Protein 8P0C (pdb70)

Foldseek 3Di:
DVQWPDWDQAQQGIETEGQDDQLPDDPQAQEEEALAAQQRDQDDDRSVLQVVQADCVSVVVSNVVGGADQLAWDKDASRGSRHRIYIYFYQAQQDPDDPVRVVRLVSLLSSLLNVSQVCVVVVRAEYEYEQHCCPPSDDASLSSVLSNRVSRNPRYPHHHYYHYYDNDPCSRNVSVVVNVVVVD/DQVQWPDWDQAQQGIETEGQDDQLPDDPPAQEEEALAAQQRDADDDRSCLQVVQADVVSVVVSNVVGGADQLAWDKDASHGNNHRIYIYFYQAAQDPPPVCRVVNLVSLLSSLLNVSQVCVVVVRAEYEYELHCCDPSPDASLSSVLSNRVSRNDNYPHHHYYYYYDNDPVSRNVSVVVNVVVVVD

Radius of gyration: 23.13 Å; Cα contacts (8 Å, |Δi|>4): 814; chains: 2; bounding box: 45×41×74 Å

Structure (mmCIF, N/CA/C/O backbone):
data_8P0C
#
_entry.id   8P0C
#
_cell.length_a   72.682
_cell.length_b   87.569
_cell.length_c   135.507
_cell.angle_alpha   90.000
_cell.angle_beta   90.000
_cell.angle_gamma   90.000
#
_symmetry.space_group_name_H-M   'I 2 2 2'
#
loop_
_entity.id
_entity.type
_entity.pdbx_description
1 polymer 'Non-structural polyprotein p200'
2 water water
#
loop_
_atom_site.group_PDB
_atom_site.id
_atom_site.type_symbol
_atom_site.label_atom_id
_atom_site.label_alt_id
_atom_site.label_comp_id
_atom_site.label_asym_id
_atom_site.label_entity_id
_atom_site.label_seq_id
_atom_site.pdbx_PDB_ins_code
_atom_site.Cartn_x
_atom_site.Cartn_y
_atom_site.Cartn_z
_atom_site.occupancy
_atom_site.B_iso_or_equiv
_atom_site.auth_seq_id
_atom_site.auth_comp_id
_atom_site.auth_asym_id
_atom_site.auth_atom_id
_atom_site.pdbx_PDB_model_num
ATOM 1 N N . ASP A 1 3 ? 7.15713 8.41633 49.34165 1.000 93.94418 3 ASP A N 1
ATOM 2 C CA . ASP A 1 3 ? 7.16013 9.74668 49.94219 1.000 68.84348 3 ASP A CA 1
ATOM 3 C C . ASP A 1 3 ? 6.08253 9.86594 51.02582 1.000 65.35828 3 ASP A C 1
ATOM 4 O O . ASP A 1 3 ? 5.57228 10.95663 51.29089 1.000 42.83195 3 ASP A O 1
ATOM 12 N N . SER A 1 4 ? 5.74051 8.73355 51.64835 1.000 65.92528 4 SER A N 1
ATOM 13 C CA . SER A 1 4 ? 4.81385 8.73604 52.77415 1.000 38.72419 4 SER A CA 1
ATOM 14 C C . SER A 1 4 ? 5.45802 9.24016 54.05711 1.000 39.07070 4 SER A C 1
ATOM 15 O O . SER A 1 4 ? 4.74313 9.48574 55.03706 1.000 35.75451 4 SER A O 1
ATOM 23 N N . ASP A 1 5 ? 6.78150 9.38316 54.07992 1.000 35.26592 5 ASP A N 1
ATOM 24 C CA . ASP A 1 5 ? 7.49631 9.86037 55.25383 1.000 25.28709 5 ASP A CA 1
ATOM 25 C C . ASP A 1 5 ? 7.59281 11.37750 55.30836 1.000 29.50615 5 ASP A C 1
ATOM 26 O O . ASP A 1 5 ? 8.21577 11.91199 56.23226 1.000 28.79758 5 ASP A O 1
ATOM 35 N N . ILE A 1 6 ? 7.01830 12.08389 54.34242 1.000 22.94281 6 ILE A N 1
ATOM 36 C CA . ILE A 1 6 ? 7.21682 13.52228 54.22875 1.000 28.62874 6 ILE A CA 1
ATOM 37 C C . ILE A 1 6 ? 6.16109 14.23602 55.05918 1.000 28.37548 6 ILE A C 1
ATOM 38 O O . ILE A 1 6 ? 4.95908 14.11313 54.79963 1.000 35.76713 6 ILE A O 1
ATOM 54 N N . VAL A 1 7 ? 6.61650 14.98158 56.06456 1.000 27.52923 7 VAL A N 1
ATOM 55 C CA . VAL A 1 7 ? 5.70109 15.73367 56.91171 1.000 29.27456 7 VAL A CA 1
ATOM 56 C C . VAL A 1 7 ? 5.22863 16.99396 56.20411 1.000 22.89862 7 VAL A C 1
ATOM 57 O O . VAL A 1 7 ? 4.05411 17.36748 56.29326 1.000 25.66008 7 VAL A O 1
ATOM 70 N N . GLU A 1 8 ? 6.13160 17.66709 55.50106 1.000 22.01771 8 GLU A N 1
ATOM 71 C CA . GLU A 1 8 ? 5.81019 18.88885 54.78274 1.000 23.32683 8 GLU A CA 1
ATOM 72 C C . GLU A 1 8 ? 6.89673 19.13215 53.75338 1.000 20.10102 8 GLU A C 1
ATOM 73 O O . GLU A 1 8 ? 8.03048 18.68069 53.92198 1.000 17.96605 8 GLU A O 1
ATOM 85 N N . SER A 1 9 ? 6.53533 19.85335 52.69021 1.000 23.07751 9 SER A N 1
ATOM 86 C CA . SER A 1 9 ? 7.45539 20.22966 51.62263 1.000 18.24728 9 SER A CA 1
ATOM 87 C C . SER A 1 9 ? 7.32726 21.72697 51.39237 1.000 13.61524 9 SER A C 1
ATOM 88 O O . SER A 1 9 ? 6.23848 22.21267 51.07283 1.000 16.78653 9 SER A O 1
ATOM 96 N N . TYR A 1 10 ? 8.42979 22.45150 51.55428 1.000 17.07532 10 TYR A N 1
ATOM 97 C CA . TYR A 1 10 ? 8.44380 23.90662 51.48590 1.000 15.63877 10 TYR A CA 1
ATOM 98 C C . TYR A 1 10 ? 9.06519 24.35870 50.17179 1.000 18.76054 10 TYR A C 1
ATOM 99 O O . TYR A 1 10 ? 10.07532 23.80496 49.72903 1.000 15.98721 10 TYR A O 1
ATOM 117 N N . ALA A 1 11 ? 8.46006 25.36544 49.54713 1.000 14.33530 11 ALA A N 1
ATOM 118 C CA . ALA A 1 11 ? 8.98436 25.93184 48.31113 1.000 17.99788 11 ALA A CA 1
ATOM 119 C C . ALA A 1 11 ? 9.93791 27.06393 48.66422 1.000 18.39770 11 ALA A C 1
ATOM 120 O O . ALA A 1 11 ? 9.53866 28.02955 49.32426 1.000 17.22825 11 ALA A O 1
ATOM 127 N N . ARG A 1 12 ? 11.19348 26.93716 48.23587 1.000 17.53773 12 ARG A N 1
ATOM 128 C CA . ARG A 1 12 ? 12.23146 27.90910 48.54033 1.000 15.15616 12 ARG A CA 1
ATOM 129 C C . ARG A 1 12 ? 13.05267 28.15759 47.28346 1.000 19.00287 12 ARG A C 1
ATOM 130 O O . ARG A 1 12 ? 13.03679 27.36575 46.33640 1.000 17.51778 12 ARG A O 1
ATOM 151 N N . ALA A 1 13 ? 13.77933 29.27734 47.28489 1.000 15.99626 13 ALA A N 1
ATOM 152 C CA . ALA A 1 13 ? 14.57324 29.63866 46.11603 1.000 15.51247 13 ALA A CA 1
ATOM 153 C C . ALA A 1 13 ? 15.60486 28.56608 45.78701 1.000 18.45131 13 ALA A C 1
ATOM 154 O O . ALA A 1 13 ? 15.83690 28.25449 44.61309 1.000 17.41441 13 ALA A O 1
ATOM 161 N N . ALA A 1 14 ? 16.25730 28.00956 46.80668 1.000 17.14699 14 ALA A N 1
ATOM 162 C CA . ALA A 1 14 ? 17.29222 27.01254 46.55155 1.000 17.78743 14 ALA A CA 1
ATOM 163 C C . ALA A 1 14 ? 16.70104 25.76549 45.90843 1.000 16.12731 14 ALA A C 1
ATOM 164 O O . ALA A 1 14 ? 17.32321 25.14090 45.03876 1.000 23.19758 14 ALA A O 1
ATOM 171 N N . GLY A 1 15 ? 15.49698 25.39525 46.32112 1.000 20.75549 15 GLY A N 1
ATOM 172 C CA . GLY A 1 15 ? 14.87423 24.16959 45.89550 1.000 16.95009 15 GLY A CA 1
ATOM 173 C C . GLY A 1 15 ? 13.92846 23.69886 46.97417 1.000 12.26072 15 GLY A C 1
ATOM 174 O O . GLY A 1 15 ? 13.94093 24.20561 48.09917 1.000 16.25465 15 GLY A O 1
ATOM 178 N N . PRO A 1 16 ? 13.07885 22.73010 46.65875 1.000 16.20626 16 PRO A N 1
ATOM 179 C CA . PRO A 1 16 ? 12.12938 22.25006 47.66840 1.000 12.03601 16 PRO A CA 1
ATOM 180 C C . PRO A 1 16 ? 12.86738 21.71137 48.88141 1.000 13.11512 16 PRO A C 1
ATOM 181 O O . PRO A 1 16 ? 13.90928 21.06433 48.76018 1.000 18.04863 16 PRO A O 1
ATOM 192 N N . VAL A 1 17 ? 12.32685 22.00293 50.05980 1.000 15.78711 17 VAL A N 1
ATOM 193 C CA . VAL A 1 17 ? 12.81353 21.44505 51.31473 1.000 15.36791 17 VAL A CA 1
ATOM 194 C C . VAL A 1 17 ? 11.76004 20.46509 51.80216 1.000 14.11039 17 VAL A C 1
ATOM 195 O O . VAL A 1 17 ? 10.61582 20.85132 52.07301 1.000 18.93142 17 VAL A O 1
ATOM 208 N N . HIS A 1 18 ? 12.13616 19.19799 51.88838 1.000 14.68650 18 HIS A N 1
ATOM 209 C CA . HIS A 1 18 ? 11.24534 18.14783 52.34854 1.000 15.52726 18 HIS A CA 1
ATOM 210 C C . HIS A 1 18 ? 11.62364 17.76343 53.77034 1.000 21.00991 18 HIS A C 1
ATOM 211 O O . HIS A 1 18 ? 12.80147 17.53399 54.06154 1.000 20.61609 18 HIS A O 1
ATOM 225 N N . LEU A 1 19 ? 10.62084 17.68967 54.64348 1.000 19.57022 19 LEU A N 1
ATOM 226 C CA . LEU A 1 19 ? 10.77555 17.22796 56.01669 1.000 16.55880 19 LEU A CA 1
ATOM 227 C C . LEU A 1 19 ? 10.37669 15.75724 56.06096 1.000 15.18050 19 LEU A C 1
ATOM 228 O O . LEU A 1 19 ? 9.19702 15.42747 55.91321 1.000 20.11736 19 LEU A O 1
ATOM 244 N N . ARG A 1 20 ? 11.34373 14.87845 56.30476 1.000 21.52052 20 ARG A N 1
ATOM 245 C CA . ARG A 1 20 ? 11.15895 13.44624 56.10596 1.000 31.33839 20 ARG A CA 1
ATOM 246 C C . ARG A 1 20 ? 11.39992 12.67313 57.39243 1.000 25.31560 20 ARG A C 1
ATOM 247 O O . ARG A 1 20 ? 12.41107 12.88350 58.07098 1.000 18.92666 20 ARG A O 1
ATOM 268 N N . VAL A 1 21 ? 10.48053 11.76204 57.70484 1.000 22.74498 21 VAL A N 1
ATOM 269 C CA . VAL A 1 21 ? 10.61022 10.88277 58.86671 1.000 27.20205 21 VAL A CA 1
ATOM 270 C C . VAL A 1 21 ? 11.42274 9.67605 58.41076 1.000 27.64869 21 VAL A C 1
ATOM 271 O O . VAL A 1 21 ? 10.88775 8.68996 57.89839 1.000 27.62096 21 VAL A O 1
ATOM 284 N N . ARG A 1 22 ? 12.73204 9.74804 58.61444 1.000 28.45220 22 ARG A N 1
ATOM 285 C CA . ARG A 1 22 ? 13.58767 8.61875 58.29021 1.000 28.47869 22 ARG A CA 1
ATOM 286 C C . ARG A 1 22 ? 14.96818 8.85703 58.87380 1.000 37.15117 22 ARG A C 1
ATOM 287 O O . ARG A 1 22 ? 15.33968 9.98806 59.19934 1.000 20.74096 22 ARG A O 1
ATOM 308 N N . ASP A 1 23 ? 15.71478 7.76425 59.01176 1.000 35.03444 23 ASP A N 1
ATOM 309 C CA . ASP A 1 23 ? 17.10985 7.84826 59.41198 1.000 33.31690 23 ASP A CA 1
ATOM 310 C C . ASP A 1 23 ? 17.93654 8.52734 58.32743 1.000 23.20809 23 ASP A C 1
ATOM 311 O O . ASP A 1 23 ? 17.70170 8.34073 57.13143 1.000 29.46546 23 ASP A O 1
ATOM 320 N N . ILE A 1 24 ? 18.91940 9.31712 58.75865 1.000 21.98596 24 ILE A N 1
ATOM 321 C CA . ILE A 1 24 ? 19.82980 9.96469 57.82143 1.000 19.92183 24 ILE A CA 1
ATOM 322 C C . ILE A 1 24 ? 20.61973 8.93241 57.03324 1.000 23.93502 24 ILE A C 1
ATOM 323 O O . ILE A 1 24 ? 21.05482 9.20243 55.90834 1.000 28.89385 24 ILE A O 1
ATOM 339 N N . MET A 1 25 ? 20.83734 7.74830 57.60771 1.000 24.76582 25 MET A N 1
ATOM 340 C CA . MET A 1 25 ? 21.58028 6.68580 56.93772 1.000 30.02995 25 MET A CA 1
ATOM 341 C C . MET A 1 25 ? 20.72204 5.85812 55.98785 1.000 25.01303 25 MET A C 1
ATOM 342 O O . MET A 1 25 ? 21.23551 4.91306 55.38375 1.000 31.04318 25 MET A O 1
ATOM 356 N N . ASP A 1 26 ? 19.44219 6.18400 55.84624 1.000 25.05232 26 ASP A N 1
ATOM 357 C CA . ASP A 1 26 ? 18.52288 5.53417 54.92036 1.000 30.05712 26 ASP A CA 1
ATOM 358 C C . ASP A 1 26 ? 18.29463 6.46634 53.73607 1.000 24.01772 26 ASP A C 1
ATOM 359 O O . ASP A 1 26 ? 17.32543 7.23495 53.74221 1.000 29.97322 26 ASP A O 1
ATOM 368 N N . PRO A 1 27 ? 19.14939 6.43563 52.71346 1.000 25.31544 27 PRO A N 1
ATOM 369 C CA . PRO A 1 27 ? 19.13568 7.50186 51.69723 1.000 21.75475 27 PRO A CA 1
ATOM 370 C C . PRO A 1 27 ? 17.75779 7.68577 51.09037 1.000 30.21606 27 PRO A C 1
ATOM 371 O O . PRO A 1 27 ? 17.12727 6.71436 50.64203 1.000 26.60391 27 PRO A O 1
ATOM 382 N N . PRO A 1 28 ? 17.25559 8.91911 51.05978 1.000 31.66272 28 PRO A N 1
ATOM 383 C CA . PRO A 1 28 ? 16.02816 9.18319 50.31956 1.000 29.11203 28 PRO A CA 1
ATOM 384 C C . PRO A 1 28 ? 16.23588 8.89719 48.83857 1.000 23.37347 28 PRO A C 1
ATOM 385 O O . PRO A 1 28 ? 17.34419 9.08252 48.30905 1.000 27.31816 28 PRO A O 1
ATOM 396 N N . PRO A 1 29 ? 15.19687 8.43990 48.14890 1.000 37.15949 29 PRO A N 1
ATOM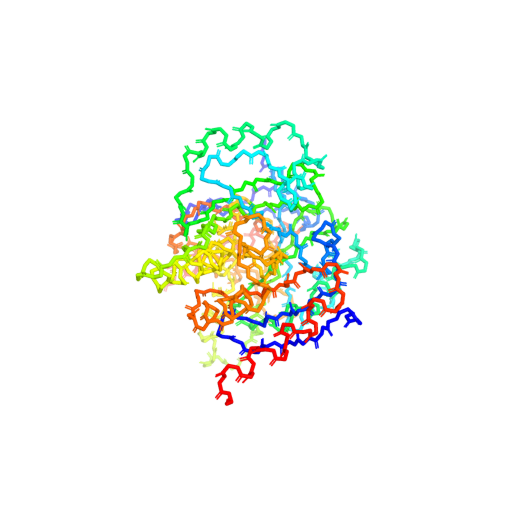 397 C CA . PRO A 1 29 ? 15.34370 8.15833 46.71213 1.000 31.25016 29 PRO A CA 1
ATOM 398 C C . PRO A 1 29 ? 15.90923 9.36130 45.97252 1.000 22.02133 29 PRO A C 1
ATOM 399 O O . PRO A 1 29 ? 15.38049 10.47089 46.05729 1.000 30.51267 29 PRO A O 1
ATOM 410 N N . GLY A 1 30 ? 17.00513 9.14436 45.25406 1.000 43.14523 30 GLY A N 1
ATOM 411 C CA . GLY A 1 30 ? 17.61726 10.19498 44.47296 1.000 36.37680 30 GLY A CA 1
ATOM 412 C C . GLY A 1 30 ? 18.72590 10.95577 45.16325 1.000 25.82218 30 GLY A C 1
ATOM 413 O O . GLY A 1 30 ? 19.45771 11.69066 44.48928 1.000 39.38474 30 GLY A O 1
ATOM 417 N N . CYS A 1 31 ? 18.86271 10.83179 46.47995 1.000 26.82203 31 CYS A N 1
ATOM 418 C CA . CYS A 1 31 ? 19.92500 11.51573 47.20708 1.000 28.84340 31 CYS A CA 1
ATOM 419 C C . CYS A 1 31 ? 21.14083 10.60140 47.27062 1.000 33.90344 31 CYS A C 1
ATOM 420 O O . CYS A 1 31 ? 21.11574 9.56430 47.93969 1.000 35.23434 31 CYS A O 1
ATOM 428 N N . LYS A 1 32 ? 22.20283 10.97865 46.57318 1.000 20.41969 32 LYS A N 1
ATOM 429 C CA . LYS A 1 32 ? 23.45419 10.24881 46.63519 1.000 21.81550 32 LYS A CA 1
ATOM 430 C C . LYS A 1 32 ? 24.44487 10.95249 47.55752 1.000 25.14098 32 LYS A C 1
ATOM 431 O O . LYS A 1 32 ? 25.54958 10.44858 47.77789 1.000 24.35876 32 LYS A O 1
ATOM 450 N N . VAL A 1 33 ? 24.05265 12.09257 48.12213 1.000 20.11252 33 VAL A N 1
ATOM 451 C CA . VAL A 1 33 ? 24.93574 12.96168 48.88455 1.000 19.66673 33 VAL A CA 1
ATOM 452 C C . VAL A 1 33 ? 24.28281 13.23908 50.22574 1.000 20.06419 33 VAL A C 1
ATOM 453 O O . VAL A 1 33 ? 23.08656 13.54172 50.28528 1.000 20.49021 33 VAL A O 1
ATOM 466 N N . VAL A 1 34 ? 25.06426 13.13218 51.29734 1.000 16.58300 34 VAL A N 1
ATOM 467 C CA . VAL A 1 34 ? 24.55811 13.30469 52.64925 1.000 16.04685 34 VAL A CA 1
ATOM 468 C C . VAL A 1 34 ? 25.35937 14.39952 53.33349 1.000 15.80438 34 VAL A C 1
ATOM 469 O O . VAL A 1 34 ? 26.51885 14.65824 52.99479 1.000 22.30017 34 VAL A O 1
ATOM 482 N N . VAL A 1 35 ? 24.72439 15.04762 54.30070 1.000 17.20115 35 VAL A N 1
ATOM 483 C CA . VAL A 1 35 ? 25.35463 16.07147 55.12250 1.000 15.06457 35 VAL A CA 1
ATOM 484 C C . VAL A 1 35 ? 25.70432 15.47076 56.46939 1.000 16.38324 35 VAL A C 1
ATOM 485 O O . VAL A 1 35 ? 24.86068 14.83983 57.12118 1.000 20.92609 35 VAL A O 1
ATOM 498 N N . ASN A 1 36 ? 26.94337 15.68040 56.89119 1.000 20.62005 36 ASN A N 1
ATOM 499 C CA . ASN A 1 36 ? 27.38457 15.34161 58.22958 1.000 21.21496 36 ASN A CA 1
ATOM 500 C C . ASN A 1 36 ? 27.28968 16.57917 59.10958 1.000 23.66010 36 ASN A C 1
ATOM 501 O O . ASN A 1 36 ? 27.80615 17.64228 58.74700 1.000 25.66333 36 ASN A O 1
ATOM 512 N N . ALA A 1 37 ? 26.64126 16.43951 60.25884 1.000 17.64072 37 ALA A N 1
ATOM 513 C CA . ALA A 1 37 ? 26.61762 17.48862 61.27829 1.000 19.94257 37 ALA A CA 1
ATOM 514 C C . ALA A 1 37 ? 27.95712 17.42320 61.99765 1.000 26.95555 37 ALA A C 1
ATOM 515 O O . ALA A 1 37 ? 28.11944 16.73462 63.00897 1.000 25.42756 37 ALA A O 1
ATOM 522 N N . ALA A 1 38 ? 28.93491 18.13998 61.45439 1.000 24.94579 38 ALA A N 1
ATOM 523 C CA . ALA A 1 38 ? 30.32873 17.96350 61.82730 1.000 21.68760 38 ALA A CA 1
ATOM 524 C C . ALA A 1 38 ? 30.79680 19.03781 62.80230 1.000 29.45510 38 ALA A C 1
ATOM 525 O O . ALA A 1 38 ? 30.14790 20.06544 63.01193 1.000 26.91845 38 ALA A O 1
ATOM 532 N N . ASN A 1 39 ? 31.95737 18.77966 63.39441 1.000 27.04208 39 ASN A N 1
ATOM 533 C CA . ASN A 1 39 ? 32.65088 19.73326 64.24307 1.000 26.30398 39 ASN A CA 1
ATOM 534 C C . ASN A 1 39 ? 33.84613 20.30915 63.49281 1.000 33.19718 39 ASN A C 1
ATOM 535 O O . ASN A 1 39 ? 34.25746 19.80710 62.44418 1.000 29.45708 39 ASN A O 1
ATOM 546 N N . GLU A 1 40 ? 34.40075 21.38975 64.04649 1.000 30.77741 40 GLU A N 1
ATOM 547 C CA . GLU A 1 40 ? 35.43977 22.13582 63.34236 1.000 28.95632 40 GLU A CA 1
ATOM 548 C C . GLU A 1 40 ? 36.65378 21.27172 63.03325 1.000 27.95529 40 GLU A C 1
ATOM 549 O O . GLU A 1 40 ? 37.33480 21.49716 62.02641 1.000 30.40535 40 GLU A O 1
ATOM 561 N N . GLY A 1 41 ? 36.95166 20.29622 63.88533 1.000 29.30514 41 GLY A N 1
ATOM 562 C CA . GLY A 1 41 ? 38.04807 19.38212 63.64876 1.000 31.94134 41 GLY A CA 1
ATOM 563 C C . GLY A 1 41 ? 37.72630 18.20947 62.75554 1.000 30.13167 41 GLY A C 1
ATOM 564 O O . GL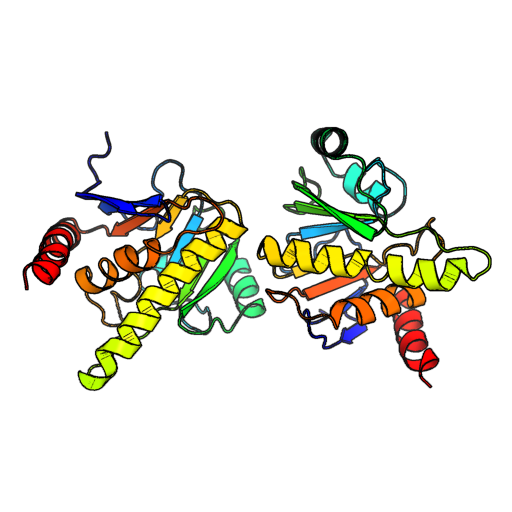Y A 1 41 ? 38.61807 17.41420 62.44804 1.000 30.84574 41 GLY A O 1
ATOM 568 N N . LEU A 1 42 ? 36.46916 18.07574 62.33459 1.000 30.40968 42 LEU A N 1
ATOM 569 C CA . LEU A 1 42 ? 36.04771 17.01854 61.41742 1.000 33.74279 42 LEU A CA 1
ATOM 570 C C . LEU A 1 42 ? 36.28849 15.62978 62.00312 1.000 30.77721 42 LEU A C 1
ATOM 571 O O . LEU A 1 42 ? 36.55713 14.67267 61.27189 1.000 28.98776 42 LEU A O 1
ATOM 587 N N . LEU A 1 43 ? 36.16551 15.51394 63.32235 1.000 29.16258 43 LEU A N 1
ATOM 588 C CA . LEU A 1 43 ? 36.35879 14.25661 64.02627 1.000 30.79155 43 LEU A CA 1
ATOM 589 C C . LEU A 1 43 ? 35.02721 13.53609 64.20514 1.000 31.60840 43 LEU A C 1
ATOM 590 O O . LEU A 1 43 ? 33.95690 14.15406 64.22653 1.000 29.25575 43 LEU A O 1
ATOM 606 N N . ALA A 1 44 ? 35.10512 12.21384 64.34250 1.000 31.34013 44 ALA A N 1
ATOM 607 C CA . ALA A 1 44 ? 33.91136 11.42676 64.61942 1.000 31.45714 44 ALA A CA 1
ATOM 608 C C . ALA A 1 44 ? 33.35804 11.78709 65.99158 1.000 38.10525 44 ALA A C 1
ATOM 609 O O . ALA A 1 44 ? 34.10287 11.88677 66.97236 1.000 45.10478 44 ALA A O 1
ATOM 616 N N . GLY A 1 45 ? 32.04771 11.99281 66.05649 1.000 42.07328 45 GLY A N 1
ATOM 617 C CA . GLY A 1 45 ? 31.39817 12.28686 67.31481 1.000 38.18872 45 GLY A CA 1
ATOM 618 C C . GLY A 1 45 ? 30.29313 11.29717 67.59776 1.000 31.89241 45 GLY A C 1
ATOM 619 O O . GLY A 1 45 ? 30.38151 10.12927 67.20647 1.000 50.80780 45 GLY A O 1
ATOM 623 N N . SER A 1 46 ? 29.24877 11.75282 68.27385 1.000 39.28670 46 SER A N 1
ATOM 624 C CA . SER A 1 46 ? 28.05930 10.95468 68.49495 1.000 43.65098 46 SER A CA 1
ATOM 625 C C . SER A 1 46 ? 26.98827 11.36936 67.48721 1.000 38.45777 46 SER A C 1
ATOM 626 O O . SER A 1 46 ? 27.24590 12.12753 66.54491 1.000 28.93200 46 SER A O 1
ATOM 634 N N . GLY A 1 47 ? 25.76780 10.88051 67.69107 1.000 33.04345 47 GLY A N 1
ATOM 635 C CA . GLY A 1 47 ? 24.65767 11.31555 66.86378 1.000 33.20301 47 GLY A CA 1
ATOM 636 C C . GLY A 1 47 ? 24.89362 11.01335 65.40044 1.000 24.64395 47 GLY A C 1
ATOM 637 O O . GLY A 1 47 ? 25.40175 9.94626 65.03344 1.000 32.54569 47 GLY A O 1
ATOM 641 N N . VAL A 1 48 ? 24.52441 11.97695 64.54948 1.000 27.24847 48 VAL A N 1
ATOM 642 C CA . VAL A 1 48 ? 24.60075 11.78248 63.10313 1.000 24.54148 48 VAL A CA 1
ATOM 643 C C . VAL A 1 48 ? 26.04217 11.53812 62.67896 1.000 32.18909 48 VAL A C 1
ATOM 644 O O . VAL A 1 48 ? 26.33548 10.63792 61.88073 1.000 26.25794 48 VAL A O 1
ATOM 657 N N . CYS A 1 49 ? 26.96069 12.35753 63.19162 1.000 25.76347 49 CYS A N 1
ATOM 658 C CA . CYS A 1 49 ? 28.36717 12.19907 62.84994 1.000 29.82186 49 CYS A CA 1
ATOM 659 C C . CYS A 1 49 ? 28.86423 10.80863 63.21463 1.000 37.43406 49 CYS A C 1
ATOM 660 O O . CYS A 1 49 ? 29.60126 10.18239 62.44344 1.000 29.36144 49 CYS A O 1
ATOM 668 N N . GLY A 1 50 ? 28.46595 10.30606 64.38376 1.000 30.34092 50 GLY A N 1
ATOM 669 C CA . GLY A 1 50 ? 28.80391 8.93653 64.73605 1.000 39.83170 50 GLY A CA 1
ATOM 670 C C . GLY A 1 50 ? 28.30268 7.93478 63.71291 1.000 31.93875 50 GLY A C 1
ATOM 671 O O . GLY A 1 50 ? 29.04069 7.04701 63.28140 1.000 31.06977 50 GLY A O 1
ATOM 675 N N . ALA A 1 51 ? 27.03936 8.07121 63.30022 1.000 28.31983 51 ALA A N 1
ATOM 676 C CA . ALA A 1 51 ? 26.46279 7.10743 62.36873 1.000 35.02403 51 ALA A CA 1
ATOM 677 C C . ALA A 1 51 ? 27.20772 7.10222 61.03822 1.000 31.01869 51 ALA A C 1
ATOM 678 O O . ALA A 1 51 ? 27.48022 6.03376 60.47921 1.000 46.86416 51 ALA A O 1
ATOM 685 N N . ILE A 1 52 ? 27.54653 8.28169 60.51054 1.000 34.01092 52 ILE A N 1
ATOM 686 C CA . ILE A 1 52 ? 28.23117 8.33463 59.21965 1.000 27.71996 52 ILE A CA 1
ATOM 687 C C . ILE A 1 52 ? 29.60508 7.68278 59.32284 1.000 40.17865 52 ILE A C 1
ATOM 688 O O . ILE A 1 52 ? 29.98062 6.84575 58.49247 1.000 34.24476 52 ILE A O 1
ATOM 704 N N . PHE A 1 53 ? 30.37874 8.06017 60.34422 1.000 29.48778 53 PHE A N 1
ATOM 705 C CA . PHE A 1 53 ? 31.69363 7.45730 60.52669 1.000 36.08453 53 PHE A CA 1
ATOM 706 C C . PHE A 1 53 ? 31.58098 5.97183 60.83193 1.000 33.66300 53 PHE A C 1
ATOM 707 O O . PHE A 1 53 ? 32.44039 5.18483 60.42040 1.000 41.64376 53 PHE A O 1
ATOM 724 N N . ALA A 1 54 ? 30.53300 5.57092 61.55377 1.000 47.11621 54 ALA A N 1
ATOM 725 C CA . ALA A 1 54 ? 30.36156 4.16167 61.88345 1.000 39.23986 54 ALA A CA 1
ATOM 726 C C . ALA A 1 54 ? 30.26970 3.30191 60.63110 1.000 40.38139 54 ALA A C 1
ATOM 727 O O . ALA A 1 54 ? 30.63039 2.11916 60.66199 1.000 45.85811 54 ALA A O 1
ATOM 734 N N . ASN A 1 55 ? 29.80854 3.87621 59.51981 1.000 43.43806 55 ASN A N 1
ATOM 735 C CA . ASN A 1 55 ? 29.55670 3.12183 58.30006 1.000 55.64254 55 ASN A CA 1
ATOM 736 C C . ASN A 1 55 ? 30.59326 3.39601 57.21867 1.000 35.92670 55 ASN A C 1
ATOM 737 O O . ASN A 1 55 ? 30.36916 3.05685 56.05210 1.000 64.39532 55 ASN A O 1
ATOM 748 N N . ALA A 1 56 ? 31.72778 3.98540 57.57803 1.000 48.09132 56 ALA A N 1
ATOM 749 C CA . ALA A 1 56 ? 32.72518 4.37930 56.59742 1.000 41.21723 56 ALA A CA 1
ATOM 750 C C . ALA A 1 56 ? 34.07833 3.75988 56.91792 1.000 51.92893 56 ALA A C 1
ATOM 751 O O . ALA A 1 56 ? 34.32414 3.26840 58.02164 1.000 53.15079 56 ALA A O 1
ATOM 758 N N . THR A 1 57 ? 34.95451 3.80346 55.92838 1.000 50.69736 57 THR A N 1
ATOM 759 C CA . THR A 1 57 ? 36.29963 3.34281 56.08688 1.000 48.82211 57 THR A CA 1
ATOM 760 C C . THR A 1 57 ? 37.11660 4.39013 56.80108 1.000 57.32966 57 THR A C 1
ATOM 761 O O . THR A 1 57 ? 36.67542 5.56420 57.00136 1.000 41.02628 57 THR A O 1
ATOM 772 N N . PRO A 1 58 ? 38.26837 3.89351 57.31218 1.000 52.25802 58 PRO A N 1
ATOM 773 C CA . PRO A 1 58 ? 39.27515 4.88126 57.84082 1.000 47.80593 58 PRO A CA 1
ATOM 774 C C . PRO A 1 58 ? 39.65930 6.01115 56.89761 1.000 48.01898 58 PRO A C 1
ATOM 775 O O . PRO A 1 58 ? 40.04218 7.09704 57.35578 1.000 44.60901 58 PRO A O 1
ATOM 786 N N . ALA A 1 59 ? 39.55566 5.77968 55.59215 1.000 53.83736 59 ALA A N 1
ATOM 787 C CA . ALA A 1 59 ? 39.94198 6.81517 54.64518 1.000 44.68388 59 ALA A CA 1
ATOM 788 C C . ALA A 1 59 ? 39.14729 8.10011 54.85460 1.000 38.33683 59 ALA A C 1
ATOM 789 O O . ALA A 1 59 ? 39.61016 9.17614 54.46114 1.000 44.81883 59 ALA A O 1
ATOM 796 N N . LEU A 1 60 ? 37.96555 8.01900 55.46791 1.000 36.68617 60 LEU A N 1
ATOM 797 C CA . LEU A 1 60 ? 37.19695 9.22999 55.73286 1.000 41.10592 60 LEU A CA 1
ATOM 798 C C . LEU A 1 60 ? 37.88444 10.08598 56.78951 1.000 40.27731 60 LEU A C 1
ATOM 799 O O . LEU A 1 60 ? 38.00886 11.30677 56.63206 1.000 32.61189 60 LEU A O 1
ATOM 815 N N . ALA A 1 61 ? 38.33794 9.46202 57.87972 1.000 39.48431 61 ALA A N 1
ATOM 816 C CA . ALA A 1 61 ? 39.10019 10.20291 58.87924 1.000 42.33327 61 ALA A CA 1
ATOM 817 C C . ALA A 1 61 ? 40.38235 10.76339 58.27804 1.000 37.13852 61 ALA A C 1
ATOM 818 O O . ALA A 1 61 ? 40.80975 11.87117 58.62604 1.000 43.08289 61 ALA A O 1
ATOM 825 N N . ALA A 1 62 ? 41.00860 10.01076 57.36980 1.000 41.63500 62 ALA A N 1
ATOM 826 C CA . ALA A 1 62 ? 42.21450 10.49257 56.70375 1.000 41.62433 62 ALA A CA 1
ATOM 827 C C . ALA A 1 62 ? 41.91739 11.72550 55.85741 1.000 52.01302 62 ALA A C 1
ATOM 828 O O . ALA A 1 62 ? 42.66190 12.71332 55.89301 1.000 40.74643 62 ALA A O 1
ATOM 835 N N . ASP A 1 63 ? 40.83130 11.68419 55.07900 1.000 37.43266 63 ASP A N 1
ATOM 836 C CA . ASP A 1 63 ? 40.45782 12.85260 54.28803 1.000 49.86658 63 ASP A CA 1
ATOM 837 C C . ASP A 1 63 ? 40.15843 14.04635 55.18400 1.000 32.95651 63 ASP A C 1
ATOM 838 O O . ASP A 1 63 ? 40.49705 15.18602 54.84381 1.000 38.40403 63 ASP A O 1
ATOM 847 N N . CYS A 1 64 ? 39.50884 13.81156 56.32848 1.000 33.27159 64 CYS A N 1
ATOM 848 C CA . CYS A 1 64 ? 39.23498 14.91762 57.24068 1.000 31.09862 64 CYS A CA 1
ATOM 849 C C . CYS A 1 64 ? 40.51620 15.45961 57.86699 1.000 32.83161 64 CYS A C 1
ATOM 850 O O . CYS A 1 64 ? 40.66396 16.67882 58.01279 1.000 53.83827 64 CYS A O 1
ATOM 858 N N . ARG A 1 65 ? 41.46693 14.58508 58.22628 1.000 48.86005 65 ARG A N 1
ATOM 859 C CA . ARG A 1 65 ? 42.74698 15.08017 58.73554 1.000 48.73712 65 ARG A CA 1
ATOM 860 C C . ARG A 1 65 ? 43.37012 16.07322 57.75994 1.000 37.16021 65 ARG A C 1
ATOM 861 O O . ARG A 1 65 ? 43.96700 17.08046 58.16493 1.000 45.64440 65 ARG A O 1
ATOM 882 N N . ARG A 1 66 ? 43.25547 15.79107 56.46321 1.000 43.16809 66 ARG A N 1
ATOM 883 C CA . ARG A 1 66 ? 43.84284 16.66478 55.45690 1.000 51.69166 66 ARG A CA 1
ATOM 884 C C . ARG A 1 66 ? 43.08272 17.97682 55.33256 1.000 53.02774 66 ARG A C 1
ATOM 885 O O . ARG A 1 66 ? 43.65110 18.98927 54.90445 1.000 41.25712 66 ARG A O 1
ATOM 906 N N . LEU A 1 67 ? 41.79983 17.97697 55.68070 1.000 37.69944 67 LEU A N 1
ATOM 907 C CA . LEU A 1 67 ? 40.94380 19.12667 55.43087 1.000 31.59705 67 LEU A CA 1
ATOM 908 C C . LEU A 1 67 ? 40.68425 19.97193 56.66576 1.000 33.20557 67 LEU A C 1
ATOM 909 O O . LEU A 1 67 ? 40.31647 21.14381 56.52631 1.000 34.90697 67 LEU A O 1
ATOM 925 N N . ALA A 1 68 ? 40.85747 19.41421 57.85844 1.000 34.40874 68 ALA A N 1
ATOM 926 C CA . ALA A 1 68 ? 40.53149 20.14645 59.06630 1.000 33.59969 68 ALA A CA 1
ATOM 927 C C . ALA A 1 68 ? 41.46233 21.34635 59.22954 1.000 36.15517 68 ALA A C 1
ATOM 928 O O . ALA A 1 68 ? 42.60590 21.32376 58.77033 1.000 39.63608 68 ALA A O 1
ATOM 935 N N . PRO A 1 69 ? 40.99063 22.41555 59.87322 1.000 32.49541 69 PRO A N 1
ATOM 936 C CA . PRO A 1 69 ? 39.63426 22.60337 60.40243 1.000 31.56947 69 PRO A CA 1
ATOM 937 C C . PRO A 1 69 ? 38.63119 23.10128 59.36134 1.000 39.55962 69 PRO A C 1
ATOM 938 O O . PRO A 1 69 ? 38.99899 23.70797 58.35729 1.000 33.55505 69 PRO A O 1
ATOM 949 N N . CYS A 1 70 ? 37.34836 22.81647 59.58905 1.000 36.97037 70 CYS A N 1
ATOM 950 C CA . CYS A 1 70 ? 36.26172 23.44806 58.85894 1.000 32.50894 70 CYS A CA 1
ATOM 951 C C . CYS A 1 70 ? 35.63563 24.50253 59.75666 1.000 26.87201 70 CYS A C 1
ATOM 952 O O . CYS A 1 70 ? 34.96116 24.14235 60.73698 1.000 27.70546 70 CYS A O 1
ATOM 960 N N . PRO A 1 71 ? 35.82332 25.79563 59.48265 1.000 31.90702 71 PRO A N 1
ATOM 961 C CA . PRO A 1 71 ? 35.28551 26.81971 60.38678 1.000 29.08709 71 PRO A CA 1
ATOM 962 C C . PRO A 1 71 ? 33.78365 26.67643 60.56679 1.000 35.36282 71 PRO A C 1
ATOM 963 O O . PRO A 1 71 ? 33.06288 26.25261 59.66145 1.000 24.64891 71 PRO A O 1
ATOM 974 N N . THR A 1 72 ? 33.32123 27.03862 61.75945 1.000 33.67893 72 THR A N 1
ATOM 975 C CA . THR A 1 72 ? 31.89509 27.11215 62.02855 1.000 33.46937 72 THR A CA 1
ATOM 976 C C . THR A 1 72 ? 31.21785 27.96293 60.96578 1.000 28.58485 72 THR A C 1
ATOM 977 O O . THR A 1 72 ? 31.71261 29.03342 60.60138 1.000 28.89154 72 THR A O 1
ATOM 988 N N . GLY A 1 73 ? 30.08676 27.47386 60.46435 1.000 29.37355 73 GLY A N 1
ATOM 989 C CA . GLY A 1 73 ? 29.35566 28.14478 59.41713 1.000 26.23679 73 GLY A CA 1
ATOM 990 C C . GLY A 1 73 ? 29.73739 27.73391 58.01660 1.000 30.72738 73 GLY A C 1
ATOM 991 O O . GLY A 1 73 ? 29.01222 28.07326 57.07078 1.000 26.46660 73 GLY A O 1
ATOM 995 N N . GLU A 1 74 ? 30.84355 27.01744 57.85433 1.000 29.60211 74 GLU A N 1
ATOM 996 C CA . GLU A 1 74 ? 31.30589 26.55405 56.55669 1.000 23.38823 74 GLU A CA 1
ATOM 997 C C . GLU A 1 74 ? 31.01338 25.07145 56.37185 1.000 20.27078 74 GLU A C 1
ATOM 998 O O . GLU A 1 74 ? 30.55537 24.37759 57.28203 1.000 20.72871 74 GLU A O 1
ATOM 1010 N N . ALA A 1 75 ? 31.30352 24.58784 55.16522 1.000 22.53951 75 ALA A N 1
ATOM 1011 C CA . ALA A 1 75 ? 31.13706 23.18544 54.81794 1.000 25.54141 75 ALA A CA 1
ATOM 1012 C C . ALA A 1 75 ? 32.26946 22.76544 53.89280 1.000 30.40587 75 ALA A C 1
ATOM 1013 O O . ALA A 1 75 ? 32.84642 23.59162 53.17858 1.000 22.78935 75 ALA A O 1
ATOM 1020 N N . VAL A 1 76 ? 32.58299 21.46943 53.92064 1.000 22.65350 76 VAL A N 1
ATOM 1021 C CA . VAL A 1 76 ? 33.59550 20.88930 53.04817 1.000 29.59791 76 VAL A CA 1
ATOM 1022 C C . VAL A 1 76 ? 33.18249 19.46126 52.71624 1.000 20.98762 76 VAL A C 1
ATOM 1023 O O . VAL A 1 76 ? 32.60402 18.75171 53.54393 1.000 24.57446 76 VAL A O 1
ATOM 1036 N N . ALA A 1 77 ? 33.50821 19.03430 51.50330 1.000 22.77464 77 ALA A N 1
ATOM 1037 C CA . ALA A 1 77 ? 33.07410 17.74630 50.98608 1.000 25.86454 77 ALA A CA 1
ATOM 1038 C C . ALA A 1 77 ? 34.19903 16.72045 51.02532 1.000 32.70674 77 ALA A C 1
ATOM 1039 O O . ALA A 1 77 ? 35.37981 17.05688 50.91550 1.000 32.66133 77 ALA A O 1
ATOM 1046 N N . THR A 1 78 ? 33.81440 15.46111 51.18035 1.000 26.08871 78 THR A N 1
ATOM 1047 C CA . THR A 1 78 ? 34.70565 14.32347 51.02441 1.000 29.08784 78 THR A CA 1
ATOM 1048 C C . THR A 1 78 ? 33.92789 13.22426 50.32060 1.000 25.33758 78 THR A C 1
ATOM 1049 O O . THR A 1 78 ? 32.69196 13.23775 50.32017 1.000 25.80608 78 THR A O 1
ATOM 1060 N N . PRO A 1 79 ? 34.61712 12.25417 49.72396 1.000 30.30275 79 PRO A N 1
ATOM 1061 C CA . PRO A 1 79 ? 33.92996 11.02545 49.30989 1.000 30.35888 79 PRO A CA 1
ATOM 1062 C C . PRO A 1 79 ? 33.21682 10.40223 50.50419 1.000 27.32094 79 PRO A C 1
ATOM 1063 O O . PRO A 1 79 ? 33.46130 10.74347 51.66798 1.000 26.99202 79 PRO A O 1
ATOM 1074 N N . GLY A 1 80 ? 32.31477 9.47568 50.20428 1.000 35.18147 80 GLY A N 1
ATOM 1075 C CA . GLY A 1 80 ? 31.49563 8.85641 51.23174 1.000 27.87524 80 GLY A CA 1
ATOM 1076 C C . GLY A 1 80 ? 32.09423 7.61494 51.86173 1.000 40.13099 80 GLY A C 1
ATOM 1077 O O . GLY A 1 80 ? 31.68096 7.19632 52.94950 1.000 33.93552 80 GLY A O 1
ATOM 1081 N N . HIS A 1 81 ? 33.05570 7.00892 51.17035 1.000 32.05303 81 HIS A N 1
ATOM 1082 C CA . HIS A 1 81 ? 33.80925 5.86288 51.68014 1.000 34.55606 81 HIS A CA 1
ATOM 1083 C C . HIS A 1 81 ? 32.89992 4.78238 52.25989 1.000 35.30472 81 HIS A C 1
ATOM 1084 O O . HIS A 1 81 ? 33.10826 4.28498 53.36907 1.000 36.45857 81 HIS A O 1
ATOM 1098 N N . GLY A 1 82 ? 31.88932 4.40548 51.48363 1.000 35.29179 82 GLY A N 1
ATOM 1099 C CA . GLY A 1 82 ? 31.06661 3.26474 51.81901 1.000 36.15782 82 GLY A CA 1
ATOM 1100 C C . GLY A 1 82 ? 30.01194 3.49283 52.87447 1.000 38.72963 82 GLY A C 1
ATOM 1101 O O . GLY A 1 82 ? 29.43754 2.51594 53.36840 1.000 58.00491 82 GLY A O 1
ATOM 1105 N N . CYS A 1 83 ? 29.71851 4.73810 53.22891 1.000 31.75267 83 CYS A N 1
ATOM 1106 C CA . CYS A 1 83 ? 28.69741 4.99589 54.23399 1.000 30.32525 83 CYS A CA 1
ATOM 1107 C C . CYS A 1 83 ? 27.28153 4.90950 53.67899 1.000 29.14666 83 CYS A C 1
ATOM 1108 O O . CYS A 1 83 ? 26.32632 5.13993 54.42821 1.000 42.65094 83 CYS A O 1
ATOM 1116 N N . GLY A 1 84 ? 27.11699 4.58507 52.39991 1.000 29.56681 84 GLY A N 1
ATOM 1117 C CA . GLY A 1 84 ? 25.81246 4.54990 51.76480 1.000 33.44836 84 GLY A CA 1
ATOM 1118 C C . GLY A 1 84 ? 25.54032 5.71472 50.84076 1.000 26.34928 84 GLY A C 1
ATOM 1119 O O . GLY A 1 84 ? 24.51900 5.70973 50.13821 1.000 32.86843 84 GLY A O 1
ATOM 1123 N N . TYR A 1 85 ? 26.42116 6.70705 50.82178 1.000 27.77590 85 TYR A N 1
ATOM 1124 C CA . TYR A 1 85 ? 26.33121 7.85351 49.93562 1.000 31.50972 85 TYR A CA 1
ATOM 1125 C C . TYR A 1 85 ? 27.63933 7.99139 49.17631 1.000 25.75377 85 TYR A C 1
ATOM 1126 O O . TYR A 1 85 ? 28.69877 7.59966 49.67371 1.000 28.79696 85 TYR A O 1
ATOM 1144 N N . THR A 1 86 ? 27.56955 8.57415 47.97570 1.000 25.20178 86 THR A N 1
ATOM 1145 C CA . THR A 1 86 ? 28.79794 8.78249 47.21426 1.000 27.90330 86 THR A CA 1
ATOM 1146 C C . THR A 1 86 ? 29.67832 9.84538 47.85778 1.000 26.85963 86 THR A C 1
ATOM 1147 O O . THR A 1 86 ? 30.90946 9.74568 47.79502 1.000 26.29478 86 THR A O 1
ATOM 1158 N N . HIS A 1 87 ? 29.07525 10.85797 48.48138 1.000 22.20018 87 HIS A N 1
ATOM 1159 C CA . HIS A 1 87 ? 29.83126 11.95307 49.06770 1.000 21.98267 87 HIS A CA 1
ATOM 1160 C C . HIS A 1 87 ? 29.18753 12.40934 50.36969 1.000 19.73775 87 HIS A C 1
ATOM 1161 O O . HIS A 1 87 ? 27.99082 12.21480 50.60373 1.000 22.15220 87 HIS A O 1
ATOM 1175 N N . ILE A 1 88 ? 30.01009 13.02394 51.21926 1.000 21.82984 88 ILE A N 1
ATOM 1176 C CA . ILE A 1 88 ? 29.56937 13.61744 52.47520 1.000 20.22308 88 ILE A CA 1
ATOM 1177 C C . ILE A 1 88 ? 29.91128 15.09878 52.45589 1.000 18.27517 88 ILE A C 1
ATOM 1178 O O . ILE A 1 88 ? 31.04875 15.47156 52.15003 1.000 26.46030 88 ILE A O 1
ATOM 1194 N N . ILE A 1 89 ? 28.93592 15.93326 52.79516 1.000 26.39079 89 ILE A N 1
ATOM 1195 C CA . ILE A 1 89 ? 29.14312 17.35931 53.01744 1.000 17.18073 89 ILE A CA 1
ATOM 1196 C C . ILE A 1 89 ? 29.24542 17.56918 54.52060 1.000 19.53453 89 ILE A C 1
ATOM 1197 O O . ILE A 1 89 ? 28.24236 17.49090 55.23731 1.000 24.83971 89 ILE A O 1
ATOM 1213 N N . HIS A 1 90 ? 30.45571 17.82409 55.00883 1.000 22.67265 90 HIS A N 1
ATOM 1214 C CA . HIS A 1 90 ? 30.66070 18.10565 56.42363 1.000 19.61784 90 HIS A CA 1
ATOM 1215 C C . HIS A 1 90 ? 30.37410 19.58077 56.66678 1.000 20.85914 90 HIS A C 1
ATOM 1216 O O . HIS A 1 90 ? 31.11758 20.44710 56.19820 1.000 25.17058 90 HIS A O 1
ATOM 1230 N N . ALA A 1 91 ? 29.29768 19.87374 57.39003 1.000 22.12295 91 ALA A N 1
ATOM 1231 C CA . ALA A 1 91 ? 28.89832 21.24352 57.68287 1.000 23.64644 91 ALA A CA 1
ATOM 1232 C C . ALA A 1 91 ? 28.91416 21.45598 59.18787 1.000 25.92770 91 ALA A C 1
ATOM 1233 O O . ALA A 1 91 ? 28.40809 20.61878 59.94167 1.000 23.05097 91 ALA A O 1
ATOM 1240 N N . VAL A 1 92 ? 29.48945 22.57481 59.62006 1.000 25.39614 92 VAL A N 1
ATOM 1241 C CA . VAL A 1 92 ? 29.73002 22.84530 61.03162 1.000 24.39430 92 VAL A CA 1
ATOM 1242 C C . VAL A 1 92 ? 28.73918 23.90128 61.49924 1.000 25.31366 92 VAL A C 1
ATOM 1243 O O . VAL A 1 92 ? 28.84722 25.07999 61.13703 1.000 28.96742 92 VAL A O 1
ATOM 1256 N N . ALA A 1 93 ? 27.77544 23.46958 62.30948 1.000 36.29641 93 ALA A N 1
ATOM 1257 C CA . ALA A 1 93 ? 26.84361 24.34633 62.99044 1.000 30.69740 93 ALA A CA 1
ATOM 1258 C C . ALA A 1 93 ? 27.49414 24.94448 64.23606 1.000 28.49181 93 ALA A C 1
ATOM 1259 O O . ALA A 1 93 ? 28.35645 24.31886 64.85571 1.000 28.83805 93 ALA A O 1
ATOM 1266 N N . PRO A 1 94 ? 27.10173 26.15468 64.62130 1.000 30.42718 94 PRO A N 1
ATOM 1267 C CA . PRO A 1 94 ? 27.55635 26.68611 65.90629 1.000 35.39857 94 PRO A CA 1
ATOM 1268 C C . PRO A 1 94 ? 26.85168 25.98051 67.05070 1.000 32.95843 94 PRO A C 1
ATOM 1269 O O . PRO A 1 94 ? 25.72885 25.49252 66.91124 1.000 31.56181 94 PRO A O 1
ATOM 1280 N N . ARG A 1 95 ? 27.53462 25.90931 68.18558 1.000 34.74270 95 ARG A N 1
ATOM 1281 C CA . ARG A 1 95 ? 26.84836 25.62253 69.43446 1.000 35.74864 95 ARG A CA 1
ATOM 1282 C C . ARG A 1 95 ? 25.88157 26.76079 69.73606 1.000 44.32174 95 ARG A C 1
ATOM 1283 O O . ARG A 1 95 ? 26.15866 27.92363 69.43211 1.000 41.85458 95 ARG A O 1
ATOM 1304 N N . ARG A 1 96 ? 24.73861 26.43242 70.31862 1.000 37.50323 96 ARG A N 1
ATOM 1305 C CA . ARG A 1 96 ? 23.75265 27.46663 70.61642 1.000 41.10872 96 ARG A CA 1
ATOM 1306 C C . ARG A 1 96 ? 24.23552 28.35360 71.75893 1.000 42.93539 96 ARG A C 1
ATOM 1307 O O . ARG A 1 96 ? 24.48124 27.84505 72.86083 1.000 44.03549 96 ARG A O 1
ATOM 1328 N N . PRO A 1 97 ? 24.36344 29.66660 71.56062 1.000 45.00903 97 PRO A N 1
ATOM 1329 C CA . PRO A 1 97 ? 24.80852 30.53615 72.66132 1.000 48.71254 97 PRO A CA 1
ATOM 1330 C C . PRO A 1 97 ? 23.82323 30.50500 73.82403 1.000 50.57165 97 PRO A C 1
ATOM 1331 O O . PRO A 1 97 ? 22.60708 30.55293 73.63301 1.000 56.59036 97 PRO A O 1
ATOM 1342 N N . ARG A 1 98 ? 24.35979 30.44274 75.04545 1.000 63.35215 98 ARG A N 1
ATOM 1343 C CA . ARG A 1 98 ? 23.51273 30.18854 76.20852 1.000 71.23567 98 ARG A CA 1
ATOM 1344 C C . ARG A 1 98 ? 22.74559 31.42370 76.67487 1.000 78.06411 98 ARG A C 1
ATOM 1345 O O . ARG A 1 98 ? 21.65802 31.28584 77.24746 1.000 58.94767 98 ARG A O 1
ATOM 1366 N N . ASP A 1 99 ? 23.27712 32.62313 76.45335 1.000 61.46502 99 ASP A N 1
ATOM 1367 C CA . ASP A 1 99 ? 22.56097 33.84795 76.79942 1.000 82.42556 99 ASP A CA 1
ATOM 1368 C C . ASP A 1 99 ? 23.00066 34.94558 75.84063 1.000 102.09043 99 ASP A C 1
ATOM 1369 O O . ASP A 1 99 ? 24.19714 35.24282 75.77480 1.000 101.59485 99 ASP A O 1
ATOM 1373 N N . PRO A 1 100 ? 22.08134 35.56979 75.07949 1.000 107.95950 100 PRO A N 1
ATOM 1374 C CA . PRO A 1 100 ? 22.50632 36.52711 74.03945 1.000 92.80797 100 PRO A CA 1
ATOM 1375 C C . PRO A 1 100 ? 23.39682 37.63021 74.60015 1.000 116.79374 100 PRO A C 1
ATOM 1376 O O . PRO A 1 100 ? 23.59699 37.68919 75.81564 1.000 105.07249 100 PRO A O 1
ATOM 1387 N N . ALA A 1 101 ? 23.93572 38.51107 73.76054 1.000 96.35068 101 ALA A N 1
ATOM 1388 C CA . ALA A 1 101 ? 23.62489 38.65853 72.35013 1.000 82.06578 101 ALA A CA 1
ATOM 1389 C C . ALA A 1 101 ? 24.32956 37.67089 71.43600 1.000 83.88219 101 ALA A C 1
ATOM 1390 O O . ALA A 1 101 ? 24.15218 37.68715 70.24448 1.000 106.48928 101 ALA A O 1
ATOM 1397 N N . ALA A 1 102 ? 25.14116 36.77942 71.97633 1.000 81.12808 102 ALA A N 1
ATOM 1398 C CA . ALA A 1 102 ? 25.74035 35.77843 71.10345 1.000 92.51741 102 ALA A CA 1
ATOM 1399 C C . ALA A 1 102 ? 24.66943 34.98930 70.35198 1.000 76.18904 102 ALA A C 1
ATOM 1400 O O . ALA A 1 102 ? 24.95133 34.46592 69.27024 1.000 64.23215 102 ALA A O 1
ATOM 1407 N N . LEU A 1 103 ? 23.43568 34.94420 70.87153 1.000 48.56994 103 LEU A N 1
ATOM 1408 C CA . LEU A 1 103 ? 22.38302 34.12488 70.27038 1.000 56.45647 103 LEU A CA 1
ATOM 1409 C C . LEU A 1 103 ? 22.04370 34.56891 68.84470 1.000 74.04207 103 LEU A C 1
ATOM 1410 O O . LEU A 1 103 ? 22.02035 33.75075 67.91993 1.000 45.66382 103 LEU A O 1
ATOM 1426 N N . GLU A 1 104 ? 21.66439 35.83578 68.65925 1.000 72.41743 104 GLU A N 1
ATOM 1427 C CA . GLU A 1 104 ? 21.46366 36.32947 67.29722 1.000 42.38400 104 GLU A CA 1
ATOM 1428 C C . GLU A 1 104 ? 22.68294 36.10444 66.41939 1.000 43.94190 104 GLU A C 1
ATOM 1429 O O . GLU A 1 104 ? 22.53966 35.69598 65.25881 1.000 35.65019 104 GLU A O 1
ATOM 1441 N N . GLU A 1 105 ? 23.88724 36.28334 66.96326 1.000 54.20207 105 GLU A N 1
ATOM 1442 C CA . GLU A 1 105 ? 25.07158 35.94054 66.18238 1.000 52.78511 105 GLU A CA 1
ATOM 1443 C C . GLU A 1 105 ? 25.07130 34.45895 65.81707 1.000 51.98290 105 GLU A C 1
ATOM 1444 O O . GLU A 1 105 ? 25.48193 34.08152 64.71182 1.000 38.92953 105 GLU A O 1
ATOM 1456 N N . GLY A 1 106 ? 24.60356 33.60518 66.73300 1.000 44.43048 106 GLY A N 1
ATOM 1457 C CA . GLY A 1 106 ? 24.61736 32.17455 66.48932 1.000 33.23910 106 GLY A CA 1
ATOM 1458 C C . GLY A 1 106 ? 23.52530 31.70508 65.55920 1.000 31.43433 106 GLY A C 1
ATOM 1459 O O . GLY A 1 106 ? 23.68982 30.69129 64.87412 1.000 33.62569 106 GLY A O 1
ATOM 1463 N N . GLU A 1 107 ? 22.38967 32.40339 65.53595 1.000 32.99350 107 GLU A N 1
ATOM 1464 C CA . GLU A 1 107 ? 21.37093 32.08282 64.54424 1.000 45.66378 107 GLU A CA 1
ATOM 1465 C C . GLU A 1 107 ? 21.89108 32.34374 63.13685 1.000 34.88162 107 GLU A C 1
ATOM 1466 O O . GLU A 1 107 ? 21.67029 31.54022 62.22342 1.000 27.11394 107 GLU A O 1
ATOM 1478 N N . ALA A 1 108 ? 22.59744 33.46000 62.94588 1.000 31.68642 108 ALA A N 1
ATOM 1479 C CA . ALA A 1 108 ? 23.15953 33.76143 61.63490 1.000 31.81094 108 ALA A CA 1
ATOM 1480 C C . ALA A 1 108 ? 24.15804 32.69186 61.20826 1.000 37.30835 108 ALA A C 1
ATOM 1481 O O . ALA A 1 108 ? 24.21522 32.31628 60.03142 1.000 31.26897 108 ALA A O 1
ATOM 1488 N N . LEU A 1 109 ? 24.95402 32.18737 62.15321 1.000 43.97308 109 LEU A N 1
ATOM 1489 C CA . LEU A 1 109 ? 25.94945 31.17418 61.81921 1.000 30.74187 109 LEU A CA 1
ATOM 1490 C C . LEU A 1 109 ? 25.30488 29.83231 61.51613 1.000 32.25414 109 LEU A C 1
ATOM 1491 O O . LEU A 1 109 ? 25.83836 29.05995 60.71045 1.000 22.20986 109 LEU A O 1
ATOM 1507 N N . LEU A 1 110 ? 24.17672 29.53202 62.16350 1.000 22.71499 110 LEU A N 1
ATOM 1508 C CA . LEU A 1 110 ? 23.42813 28.32424 61.83643 1.000 22.83145 110 LEU A CA 1
ATOM 1509 C C . LEU A 1 110 ? 22.82426 28.41914 60.43994 1.000 24.96912 110 LEU A C 1
ATOM 1510 O O . LEU A 1 110 ? 22.87638 27.45951 59.65983 1.000 18.54977 110 LEU A O 1
ATOM 1526 N N . GLU A 1 111 ? 22.22398 29.56566 60.11072 1.000 22.39963 111 GLU A N 1
ATOM 1527 C CA A GLU A 1 111 ? 21.74300 29.77544 58.75022 0.617 22.80917 111 GLU A CA 1
ATOM 1528 C CA B GLU A 1 111 ? 21.74329 29.76855 58.74659 0.383 22.88519 111 GLU A CA 1
ATOM 1529 C C . GLU A 1 111 ? 22.89228 29.68293 57.75295 1.000 27.32514 111 GLU A C 1
ATOM 1530 O O . GLU A 1 111 ? 22.74888 29.09227 56.67701 1.000 19.99380 111 GLU A O 1
ATOM 1551 N N . ARG A 1 112 ? 24.04692 30.25210 58.10284 1.000 25.70757 112 ARG A N 1
ATOM 1552 C CA . ARG A 1 112 ? 25.19198 30.22482 57.20017 1.000 28.01796 112 ARG A CA 1
ATOM 1553 C C . ARG A 1 112 ? 25.63028 28.79664 56.88949 1.000 23.33377 112 ARG A C 1
ATOM 1554 O O . ARG A 1 112 ? 25.95623 28.47577 55.73923 1.000 22.09186 112 ARG A O 1
ATOM 1575 N N . ALA A 1 113 ? 25.66439 27.92679 57.90248 1.000 23.47630 113 ALA A N 1
ATOM 1576 C CA . ALA A 1 113 ? 26.02924 26.53592 57.65519 1.000 19.07401 113 ALA A CA 1
ATOM 1577 C C . ALA A 1 113 ? 25.13770 25.92321 56.58423 1.000 18.55484 113 ALA A C 1
ATOM 1578 O O . ALA A 1 113 ? 25.61864 25.22454 55.68635 1.000 20.10151 113 ALA A O 1
ATOM 1585 N N . TYR A 1 114 ? 23.83052 26.17524 56.66583 1.000 21.05920 114 TYR A N 1
ATOM 1586 C CA . TYR A 1 114 ? 22.90921 25.67675 55.65320 1.000 15.00460 114 TYR A CA 1
ATOM 1587 C C . TYR A 1 114 ? 23.17063 26.31219 54.29341 1.000 14.82275 114 TYR A C 1
ATOM 1588 O O . TYR A 1 114 ? 23.13690 25.62139 53.26929 1.000 18.43521 114 TYR A O 1
ATOM 1606 N N . ARG A 1 115 ? 23.41973 27.62656 54.25885 1.000 24.41014 115 ARG A N 1
ATOM 1607 C CA . ARG A 1 115 ? 23.75129 28.28323 52.99568 1.000 17.82612 115 ARG A CA 1
ATOM 1608 C C . ARG A 1 115 ? 25.01195 27.67992 52.39255 1.000 19.15539 115 ARG A C 1
ATOM 1609 O O . ARG A 1 115 ? 25.10583 27.49645 51.17266 1.000 18.82442 115 ARG A O 1
ATOM 1630 N N . SER A 1 116 ? 25.98944 27.35622 53.24173 1.000 30.77197 116 SER A N 1
ATOM 1631 C CA . SER A 1 116 ? 27.23359 26.76454 52.76705 1.000 23.22841 116 SER A CA 1
ATOM 1632 C C . SER A 1 116 ? 26.99580 25.39297 52.14972 1.000 21.81402 116 SER A C 1
ATOM 1633 O O . SER A 1 116 ? 27.61080 25.04532 51.13645 1.000 18.15704 116 SER A O 1
ATOM 1641 N N . ILE A 1 117 ? 26.10687 24.59914 52.74224 1.000 14.12158 117 ILE A N 1
ATOM 1642 C CA . ILE A 1 117 ? 25.74176 23.32169 52.13657 1.000 19.36190 117 ILE A CA 1
ATOM 1643 C C . ILE A 1 117 ? 25.19883 23.54360 50.73154 1.000 19.24291 117 ILE A C 1
ATOM 1644 O O . ILE A 1 117 ? 25.60848 22.88188 49.76954 1.000 17.68413 117 ILE A O 1
ATOM 1660 N N . VAL A 1 118 ? 24.25547 24.47493 50.59428 1.000 13.56321 118 VAL A N 1
ATOM 1661 C CA . VAL A 1 118 ? 23.58114 24.65571 49.31298 1.000 21.58524 118 VAL A CA 1
ATOM 1662 C C . VAL A 1 118 ? 24.57891 25.09078 48.25363 1.000 14.51616 118 VAL A C 1
ATOM 1663 O O . VAL A 1 118 ? 24.65877 24.50169 47.17030 1.000 17.84159 118 VAL A O 1
ATOM 1676 N N . ALA A 1 119 ? 25.36316 26.12631 48.55755 1.000 18.40863 119 ALA A N 1
ATOM 1677 C CA . ALA A 1 119 ? 26.34147 26.62145 47.59926 1.000 16.33213 119 ALA A CA 1
ATOM 1678 C C . ALA A 1 119 ? 27.32150 25.52757 47.19825 1.000 20.92349 119 ALA A C 1
ATOM 1679 O O . ALA A 1 119 ? 27.69652 25.41208 46.02459 1.000 21.94249 119 ALA A O 1
ATOM 1686 N N . LEU A 1 120 ? 27.76808 24.72666 48.16185 1.000 19.39746 120 LEU A N 1
ATOM 1687 C CA . LEU A 1 120 ? 28.68916 23.64340 47.83897 1.000 22.11541 120 LEU A CA 1
ATOM 1688 C C . LEU A 1 120 ? 28.03722 22.63864 46.89730 1.000 22.62686 120 LEU A C 1
ATOM 1689 O O . LEU A 1 120 ? 28.61003 22.27490 45.86358 1.000 22.78745 120 LEU A O 1
ATOM 1705 N N . ALA A 1 121 ? 26.83159 22.18182 47.23767 1.000 20.25447 121 ALA A N 1
ATOM 1706 C CA . ALA A 1 121 ? 26.12823 21.23872 46.37516 1.000 19.37006 121 ALA A CA 1
ATOM 1707 C C . ALA A 1 121 ? 25.90372 21.81921 44.98594 1.000 24.10482 121 ALA A C 1
ATOM 1708 O O . ALA A 1 121 ? 26.06743 21.12233 43.97642 1.000 20.11582 121 ALA A O 1
ATOM 1715 N N . ALA A 1 122 ? 25.50403 23.08805 44.91171 1.000 21.71699 122 ALA A N 1
ATOM 1716 C CA . ALA A 1 122 ? 25.29494 23.71016 43.61145 1.000 22.37113 122 ALA A CA 1
ATOM 1717 C C . ALA A 1 122 ? 26.56351 23.66427 42.77923 1.000 21.37348 122 ALA A C 1
ATOM 1718 O O . ALA A 1 122 ? 26.52121 23.34101 41.58764 1.000 23.22866 122 ALA A O 1
ATOM 1725 N N . ALA A 1 123 ? 27.70518 23.96535 43.40125 1.000 20.37563 123 ALA A N 1
ATOM 1726 C CA . ALA A 1 123 ? 28.97028 23.98367 42.68353 1.000 20.05452 123 ALA A CA 1
ATOM 1727 C C . ALA A 1 123 ? 29.36376 22.60080 42.19016 1.000 20.33861 123 ALA A C 1
ATOM 1728 O O . ALA A 1 123 ? 30.06393 22.48487 41.18144 1.000 22.03213 123 ALA A O 1
ATOM 1735 N N . ARG A 1 124 ? 28.96176 21.54758 42.89159 1.000 19.04502 124 ARG A N 1
ATOM 1736 C CA . ARG A 1 124 ? 29.20879 20.19205 42.41778 1.000 21.60190 124 ARG A CA 1
ATOM 1737 C C . ARG A 1 124 ? 28.08216 19.67831 41.53265 1.000 23.73190 124 ARG A C 1
ATOM 1738 O O . ARG A 1 124 ? 28.17812 18.56042 41.01608 1.000 25.50650 124 ARG A O 1
ATOM 1759 N N . ARG A 1 125 ? 27.03444 20.48027 41.33281 1.000 24.29325 125 ARG A N 1
ATOM 1760 C CA . ARG A 1 125 ? 25.85115 20.08082 40.57122 1.000 25.31899 125 ARG A CA 1
ATOM 1761 C C . ARG A 1 125 ? 25.20855 18.83728 41.17385 1.000 28.17060 125 ARG A C 1
ATOM 1762 O O . ARG A 1 125 ? 24.79232 17.91955 40.46422 1.000 25.35206 125 ARG A O 1
ATOM 1783 N N . TRP A 1 126 ? 25.15223 18.79675 42.49907 1.000 21.98526 126 TRP A N 1
ATOM 1784 C CA . TRP A 1 126 ? 24.35667 17.80516 43.20504 1.000 19.54223 126 TRP A CA 1
ATOM 1785 C C . TRP A 1 126 ? 22.96003 18.38544 43.38332 1.000 15.77014 126 TRP A C 1
ATOM 1786 O O . TRP A 1 126 ? 22.80045 19.46635 43.96133 1.000 20.31101 126 TRP A O 1
ATOM 1807 N N . ALA A 1 127 ? 21.95670 17.68715 42.85576 1.000 17.66438 127 ALA A N 1
ATOM 1808 C CA . ALA A 1 127 ? 20.60027 18.21103 42.83431 1.000 19.61664 127 ALA A CA 1
ATOM 1809 C C . ALA A 1 127 ? 19.81619 17.90545 44.10111 1.000 22.67798 127 ALA A C 1
ATOM 1810 O O . ALA A 1 127 ? 18.87671 18.64473 44.41754 1.000 16.20115 127 ALA A O 1
ATOM 1817 N N . CYS A 1 128 ? 20.17695 16.84674 44.82910 1.000 24.89053 128 CYS A N 1
ATOM 1818 C CA . CYS A 1 128 ? 19.46558 16.43693 46.03149 1.000 22.78313 128 CYS A CA 1
ATOM 1819 C C . CYS A 1 128 ? 20.47732 16.06450 47.10684 1.000 18.24921 128 CYS A C 1
ATOM 1820 O O . CYS A 1 128 ? 21.49395 15.42479 46.82422 1.000 21.22332 128 CYS A O 1
ATOM 1828 N N . VAL A 1 129 ? 20.19546 16.47416 48.33821 1.000 14.10159 129 VAL A N 1
ATOM 1829 C CA . VAL A 1 129 ? 21.08449 16.25094 49.47091 1.000 14.86235 129 VAL A CA 1
ATOM 1830 C C . VAL A 1 129 ? 20.24725 15.83316 50.66859 1.000 13.56396 129 VAL A C 1
ATOM 1831 O O . VAL A 1 129 ? 19.26280 16.49841 51.00428 1.000 14.53838 129 VAL A O 1
ATOM 1844 N N . ALA A 1 130 ? 20.63749 14.73662 51.31491 1.000 15.88303 130 ALA A N 1
ATOM 1845 C CA . ALA A 1 130 ? 20.02596 14.31225 52.56727 1.000 18.23660 130 ALA A CA 1
ATOM 1846 C C . ALA A 1 130 ? 20.73631 15.00949 53.72258 1.000 19.20279 130 ALA A C 1
ATOM 1847 O O . ALA A 1 130 ? 21.96688 14.99872 53.80396 1.000 21.94228 130 ALA A O 1
ATOM 1854 N N . CYS A 1 131 ? 19.96024 15.61259 54.61353 1.000 20.41421 131 CYS A N 1
ATOM 1855 C CA . CYS A 1 131 ? 20.48652 16.53097 55.60445 1.000 21.16393 131 CYS A CA 1
ATOM 1856 C C . CYS A 1 131 ? 19.83506 16.28811 56.95543 1.000 15.13905 131 CYS A C 1
ATOM 1857 O O . CYS A 1 131 ? 18.61467 16.08758 57.02504 1.000 15.97395 131 CYS A O 1
ATOM 1865 N N . PRO A 1 132 ? 20.60722 16.28592 58.03492 1.000 16.17558 132 PRO A N 1
ATOM 1866 C CA . PRO A 1 132 ? 20.01526 16.25495 59.37374 1.000 19.36777 132 PRO A CA 1
ATOM 1867 C C . PRO A 1 132 ? 19.66198 17.67409 59.80490 1.000 20.02413 132 PRO A C 1
ATOM 1868 O O . PRO A 1 132 ? 19.95958 18.65257 59.11991 1.000 19.14658 132 PRO A O 1
ATOM 1879 N N . LEU A 1 133 ? 19.01288 17.77469 60.95852 1.000 20.49191 133 LEU A N 1
ATOM 1880 C CA . LEU A 1 133 ? 18.75456 19.07684 61.56473 1.000 16.73929 133 LEU A CA 1
ATOM 1881 C C . LEU A 1 133 ? 20.05080 19.52181 62.22620 1.000 18.54254 133 LEU A C 1
ATOM 1882 O O . LEU A 1 133 ? 20.35649 19.16572 63.36687 1.000 21.23552 133 LEU A O 1
ATOM 1898 N N . LEU A 1 134 ? 20.83217 20.30124 61.48110 1.000 24.93462 134 LEU A N 1
ATOM 1899 C CA . LEU A 1 134 ? 22.10512 20.79834 61.98311 1.000 28.24841 134 LEU A CA 1
ATOM 1900 C C . LEU A 1 134 ? 21.94607 21.43241 63.35544 1.000 24.55747 134 LEU A C 1
ATOM 1901 O O . LEU A 1 134 ? 21.05359 22.25317 63.58114 1.000 22.29349 134 LEU A O 1
ATOM 1917 N N . GLY A 1 135 ? 22.83114 21.05031 64.26707 1.000 20.35074 135 GLY A N 1
ATOM 1918 C CA . GLY A 1 135 ? 22.89124 21.64000 65.58089 1.000 25.72054 135 GLY A CA 1
ATOM 1919 C C . GLY A 1 135 ? 21.85784 21.14682 66.56139 1.000 23.58866 135 GLY A C 1
ATOM 1920 O O . GLY A 1 135 ? 21.89202 21.56223 67.72683 1.000 27.77019 135 GLY A O 1
ATOM 1924 N N . ALA A 1 136 ? 20.95090 20.27401 66.14080 1.000 27.84944 136 ALA A N 1
ATOM 1925 C CA . ALA A 1 136 ? 19.84083 19.84567 66.97440 1.000 22.77357 136 ALA A CA 1
ATOM 1926 C C . ALA A 1 136 ? 20.16588 18.62292 67.81862 1.000 28.83680 136 ALA A C 1
ATOM 1927 O O . ALA A 1 136 ? 19.25391 18.02072 68.39315 1.000 39.21568 136 ALA A O 1
ATOM 1934 N N . GLY A 1 137 ? 21.43285 18.24466 67.90914 1.000 24.86555 137 GLY A N 1
ATOM 1935 C CA . GLY A 1 137 ? 21.84100 17.25582 68.88300 1.000 35.24231 137 GLY A CA 1
ATOM 1936 C C . GLY A 1 137 ? 22.57685 17.89099 70.04488 1.000 31.59840 137 GLY A C 1
ATOM 1937 O O . GLY A 1 137 ? 22.03969 18.76490 70.73379 1.000 32.18832 137 GLY A O 1
ATOM 1941 N N . VAL A 1 138 ? 23.82798 1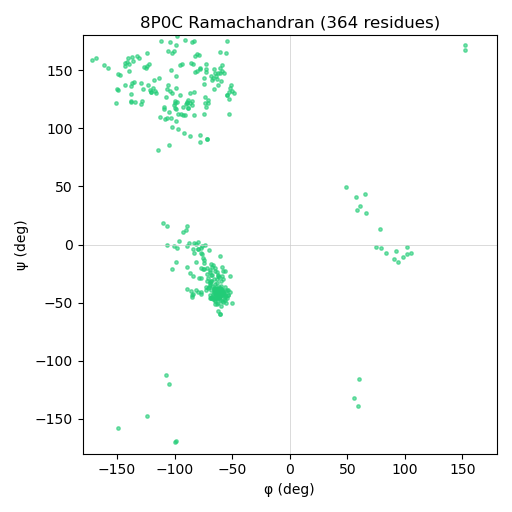7.47834 70.25791 1.000 27.38532 138 VAL A N 1
ATOM 1942 C CA . VAL A 1 138 ? 24.57289 17.97947 71.40466 1.000 37.02514 138 VAL A CA 1
ATOM 1943 C C . VAL A 1 138 ? 24.88319 19.46946 71.30259 1.000 32.77198 138 VAL A C 1
ATOM 1944 O O . VAL A 1 138 ? 25.19842 20.09839 72.31894 1.000 34.36047 138 VAL A O 1
ATOM 1957 N N . TYR A 1 139 ? 24.79951 20.06246 70.11267 1.000 35.39422 139 TYR A N 1
ATOM 1958 C CA . TYR A 1 139 ? 25.11563 21.47937 69.96852 1.000 33.91717 139 TYR A CA 1
ATOM 1959 C C . TYR A 1 139 ? 23.99856 22.38833 70.47267 1.000 31.99448 139 TYR A C 1
ATOM 1960 O O . TYR A 1 139 ? 24.20100 23.60625 70.54890 1.000 34.11493 139 TYR A O 1
ATOM 1978 N N . GLY A 1 140 ? 22.83967 21.83383 70.83318 1.000 27.88915 140 GLY A N 1
ATOM 1979 C CA . GLY A 1 14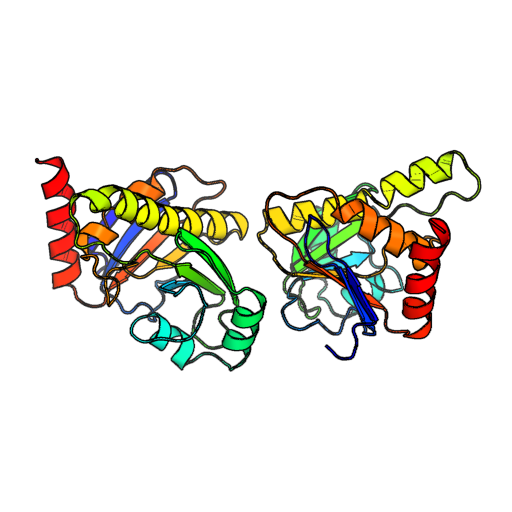0 ? 21.90820 22.50526 71.71890 1.000 29.20316 140 GLY A CA 1
ATOM 1980 C C . GLY A 1 140 ? 20.71295 23.16825 71.06997 1.000 39.96976 140 GLY A C 1
ATOM 1981 O O . GLY A 1 140 ? 19.82719 23.63770 71.79650 1.000 28.88359 140 GLY A O 1
ATOM 1985 N N . TRP A 1 141 ? 20.65960 23.24473 69.74464 1.000 31.49523 141 TRP A N 1
ATOM 1986 C CA . TRP A 1 141 ? 19.51033 23.85342 69.09216 1.000 27.65961 141 TRP A CA 1
ATOM 1987 C C . TRP A 1 141 ? 18.33178 22.88770 69.08065 1.000 33.35329 141 TRP A C 1
ATOM 1988 O O . TRP A 1 141 ? 18.50074 21.66603 69.06965 1.000 25.84285 141 TRP A O 1
ATOM 2009 N N . SER A 1 142 ? 17.12716 23.45005 69.08182 1.000 32.89931 142 SER A N 1
ATOM 2010 C CA . SER A 1 142 ? 15.92505 22.64551 68.93948 1.000 28.06092 142 SER A CA 1
ATOM 2011 C C . SER A 1 142 ? 15.68406 22.31070 67.46987 1.000 24.58232 142 SER A C 1
ATOM 2012 O O . SER A 1 142 ? 16.25297 22.92188 66.56011 1.000 26.56660 142 SER A O 1
ATOM 2020 N N . ALA A 1 143 ? 14.82732 21.31581 67.24186 1.000 24.62642 143 ALA A N 1
ATOM 2021 C CA . ALA A 1 143 ? 14.46588 20.96794 65.87251 1.000 28.30896 143 ALA A CA 1
ATOM 2022 C C . ALA A 1 143 ? 13.83091 22.15346 65.15277 1.000 26.70247 143 ALA A C 1
ATOM 2023 O O . ALA A 1 143 ? 14.09114 22.37858 63.96657 1.000 21.33654 143 ALA A O 1
ATOM 2030 N N . ALA A 1 144 ? 13.00902 22.93601 65.85663 1.000 23.64907 144 ALA A N 1
ATOM 2031 C CA . ALA A 1 144 ? 12.34117 24.05959 65.20737 1.000 25.79218 144 ALA A CA 1
ATOM 2032 C C . ALA A 1 144 ? 13.32554 25.17869 64.88595 1.000 29.01841 144 ALA A C 1
ATOM 2033 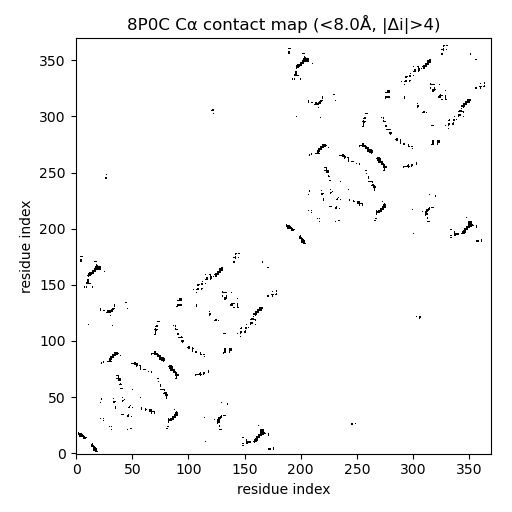O O . ALA A 1 144 ? 13.21042 25.83179 63.84279 1.000 23.13546 144 ALA A O 1
ATOM 2040 N N . GLU A 1 145 ? 14.29834 25.41941 65.76699 1.000 25.69639 145 GLU A N 1
ATOM 2041 C CA . GLU A 1 145 ? 15.32260 26.41781 65.47229 1.000 21.30441 145 GLU A CA 1
ATOM 2042 C C . GLU A 1 145 ? 16.13427 26.01849 64.25058 1.000 25.77518 145 GLU A C 1
ATOM 2043 O O . GLU A 1 145 ? 16.49500 26.86497 63.42321 1.000 20.92428 145 GLU A O 1
ATOM 2055 N N . SER A 1 146 ? 16.44319 24.72732 64.12984 1.000 20.80329 146 SER A N 1
ATOM 2056 C CA . SER A 1 146 ? 17.24419 24.25476 63.00872 1.000 22.64513 146 SER A CA 1
ATOM 2057 C C . SER A 1 146 ? 16.43998 24.27455 61.71575 1.000 16.53388 146 SER A C 1
ATOM 2058 O O . SER A 1 146 ? 16.96599 24.62728 60.65372 1.000 17.35562 146 SER A O 1
ATOM 2066 N N . LEU A 1 147 ? 15.15848 23.91540 61.78601 1.000 24.75606 147 LEU A N 1
ATOM 2067 C CA . LEU A 1 147 ? 14.31573 23.97699 60.59690 1.000 23.38319 147 LEU A CA 1
ATOM 2068 C C . LEU A 1 147 ? 14.12332 25.42022 60.14900 1.000 20.07691 147 LEU A C 1
ATOM 2069 O O . LEU A 1 147 ? 14.22523 25.73207 58.95683 1.000 23.05510 147 LEU A O 1
ATOM 2085 N N . ARG A 1 148 ? 13.81804 26.31285 61.09300 1.000 20.25908 148 ARG A N 1
ATOM 2086 C CA . ARG A 1 148 ? 13.69475 27.72744 60.75979 1.000 21.79667 148 ARG A CA 1
ATOM 2087 C C . ARG A 1 148 ? 14.95511 28.21814 60.05915 1.000 17.00116 148 ARG A C 1
ATOM 2088 O O . ARG A 1 148 ? 14.87919 28.92668 59.05121 1.000 21.66449 148 ARG A O 1
ATOM 2109 N N . ALA A 1 149 ? 16.12634 27.82053 60.55799 1.000 18.92080 149 ALA A N 1
ATOM 2110 C CA . ALA A 1 149 ? 17.37413 28.24234 59.93283 1.000 15.84601 149 ALA A CA 1
ATOM 2111 C C . ALA A 1 149 ? 17.47769 27.72384 58.50576 1.000 23.23793 149 ALA A C 1
ATOM 2112 O O . ALA A 1 149 ? 17.85676 28.46472 57.59071 1.000 22.15426 149 ALA A O 1
ATOM 2119 N N . ALA A 1 150 ? 17.16458 26.44128 58.29849 1.000 13.08225 150 ALA A N 1
ATOM 2120 C CA . ALA A 1 150 ? 17.23968 25.87483 56.95585 1.000 17.44211 150 ALA A CA 1
ATOM 2121 C C . ALA A 1 150 ? 16.27450 26.57749 56.01575 1.000 19.92814 150 ALA A C 1
ATOM 2122 O O . ALA A 1 150 ? 16.60696 26.84486 54.85466 1.000 19.29107 150 ALA A O 1
ATOM 2129 N N . LEU A 1 151 ? 15.06849 26.87262 56.49759 1.000 19.46517 151 LEU A N 1
ATOM 2130 C CA . LEU A 1 151 ? 14.04871 27.51295 55.68140 1.000 13.82559 151 LEU A CA 1
ATOM 2131 C C . LEU A 1 151 ? 14.33634 28.98969 55.45878 1.000 20.61565 151 LEU A C 1
ATOM 2132 O O . LEU A 1 151 ? 13.73152 29.59812 54.56766 1.000 16.92011 151 LEU A O 1
ATOM 2148 N N . ALA A 1 152 ? 15.23280 29.57801 56.24966 1.000 19.02838 152 ALA A N 1
ATOM 2149 C CA . ALA A 1 152 ? 15.75611 30.90723 55.96083 1.000 19.44549 152 ALA A CA 1
ATOM 2150 C C . ALA A 1 152 ? 16.93155 30.83540 54.98971 1.000 19.04029 152 ALA A C 1
ATOM 2151 O O . ALA A 1 152 ? 16.99520 31.60258 54.02395 1.000 19.77792 152 ALA A O 1
ATOM 2158 N N . ALA A 1 153 ? 17.85867 29.90327 55.22788 1.000 25.80727 153 ALA A N 1
ATOM 2159 C CA . ALA A 1 153 ? 19.04393 29.79290 54.38362 1.000 22.67335 153 ALA A CA 1
ATOM 2160 C C . ALA A 1 153 ? 18.67640 29.51201 52.93215 1.000 18.08016 153 ALA A C 1
ATOM 2161 O O . ALA A 1 153 ? 19.35001 29.98906 52.01051 1.000 18.72229 153 ALA A O 1
ATOM 2168 N N . THR A 1 154 ? 17.62748 28.72658 52.70328 1.000 16.79639 154 THR A N 1
ATOM 2169 C CA . THR A 1 154 ? 17.27982 28.33113 51.34420 1.000 15.77039 154 THR A CA 1
ATOM 2170 C C . THR A 1 154 ? 16.58702 29.43273 50.55819 1.000 17.94196 154 THR A C 1
ATOM 2171 O O . THR A 1 154 ? 16.28300 29.22830 49.37778 1.000 17.26988 154 THR A O 1
ATOM 2182 N N . ARG A 1 155 ? 16.31974 30.58159 51.17800 1.000 18.96199 155 ARG A N 1
ATOM 2183 C CA . ARG A 1 155 ? 15.76401 31.71917 50.45422 1.000 16.62296 155 ARG A CA 1
ATOM 2184 C C . ARG A 1 155 ? 16.81550 32.40825 49.59593 1.000 17.75225 155 ARG A C 1
ATOM 2185 O O . ARG A 1 155 ? 16.46147 33.12414 48.65314 1.000 20.17339 155 ARG A O 1
ATOM 2206 N N . THR A 1 156 ? 18.09433 32.21429 49.91477 1.000 17.74620 156 THR A N 1
ATOM 2207 C CA . THR A 1 156 ? 19.17825 32.72744 49.08966 1.000 21.65197 156 THR A CA 1
ATOM 2208 C C . THR A 1 156 ? 19.27235 31.90033 47.81595 1.000 30.24269 156 THR A C 1
ATOM 2209 O O . THR A 1 156 ? 19.52565 30.69074 47.87343 1.000 23.65428 156 THR A O 1
ATOM 2220 N N . GLU A 1 157 ? 19.07603 32.54722 46.67352 1.000 24.71993 157 GLU A N 1
ATOM 2221 C CA . GLU A 1 157 ? 19.05250 31.83283 45.40577 1.000 29.35626 157 GLU A CA 1
ATOM 2222 C C . GLU A 1 157 ? 20.44979 31.35096 45.04489 1.000 30.53543 157 GLU A C 1
ATOM 2223 O O . GLU A 1 157 ? 21.38491 32.16430 44.98260 1.000 26.71709 157 G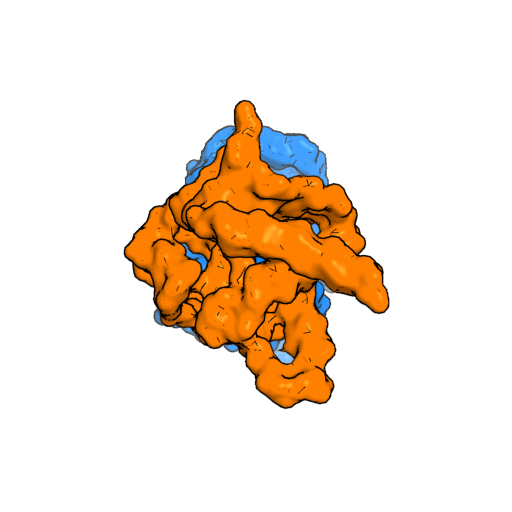LU A O 1
ATOM 2235 N N . PRO A 1 158 ? 20.64009 30.05920 44.80501 1.000 26.12364 158 PRO A N 1
ATOM 2236 C CA . PRO A 1 158 ? 21.97024 29.56026 44.43595 1.000 34.85387 158 PRO A CA 1
ATOM 2237 C C . PRO A 1 158 ? 22.18490 29.54654 42.93445 1.000 34.65585 158 PRO A C 1
ATOM 2238 O O . PRO A 1 158 ? 21.26002 29.83940 42.17372 1.000 28.20434 158 PRO A O 1
ATOM 2249 N N . ALA A 1 159 ? 23.39762 29.19175 42.50400 1.000 30.10142 159 ALA A N 1
ATOM 2250 C CA . ALA A 1 159 ? 23.69077 29.13323 41.07720 1.000 36.90940 159 ALA A CA 1
ATOM 2251 C C . ALA A 1 159 ? 22.94218 27.99417 40.40096 1.000 29.06071 159 ALA A C 1
ATOM 2252 O O . ALA A 1 159 ? 22.60013 28.09683 39.21825 1.000 30.78728 159 ALA A O 1
ATOM 2259 N N . GLU A 1 160 ? 22.69269 26.90614 41.12859 1.000 25.56258 160 GLU A N 1
ATOM 2260 C CA . GLU A 1 160 ? 21.92854 25.76923 40.63678 1.000 19.92284 160 GLU A CA 1
ATOM 2261 C C . GLU A 1 160 ? 21.01705 25.28338 41.75717 1.000 15.70675 160 GLU A C 1
ATOM 2262 O O . GLU A 1 160 ? 21.35435 25.38726 42.93916 1.000 17.71668 160 GLU A O 1
ATOM 2274 N N . ARG A 1 161 ? 19.86334 24.74015 41.38175 1.000 26.18923 161 ARG A N 1
ATOM 2275 C CA . ARG A 1 161 ? 18.88999 24.32302 42.38121 1.000 23.33951 161 ARG A CA 1
ATOM 2276 C C . ARG A 1 161 ? 19.41711 23.14138 43.18209 1.000 22.94724 161 ARG A C 1
ATOM 2277 O O . ARG A 1 161 ? 20.08796 22.25028 42.65466 1.000 18.65600 161 ARG A O 1
ATOM 2298 N N . VAL A 1 162 ? 19.12413 23.15984 44.47756 1.000 15.74101 162 VAL A N 1
ATOM 2299 C CA . VAL A 1 162 ? 19.51548 22.11016 45.40709 1.000 13.48623 162 VAL A CA 1
ATOM 2300 C C . VAL A 1 162 ? 18.31792 21.84877 46.30521 1.000 23.29425 162 VAL A C 1
ATOM 2301 O O . VAL A 1 162 ? 17.82624 22.76954 46.96670 1.000 19.84502 162 VAL A O 1
ATOM 2314 N N . SER A 1 163 ? 17.84737 20.60748 46.32909 1.000 16.95983 163 SER A N 1
ATOM 2315 C CA . SER A 1 163 ? 16.73399 20.19924 47.17394 1.000 16.67539 163 SER A CA 1
ATOM 2316 C C . SER A 1 163 ? 17.28468 19.55720 48.44240 1.000 15.27493 163 SER A C 1
ATOM 2317 O O . SER A 1 163 ? 18.05373 18.59076 48.36940 1.000 18.95860 163 SER A O 1
ATOM 2325 N N . LEU A 1 164 ? 16.91032 20.10189 49.59838 1.000 14.89875 164 LEU A N 1
ATOM 2326 C CA . LEU A 1 164 ? 17.29557 19.52532 50.88026 1.000 10.88337 164 LEU A CA 1
ATOM 2327 C C . LEU A 1 164 ? 16.22119 18.56623 51.37070 1.000 13.73327 164 LEU A C 1
ATOM 2328 O O . LEU A 1 164 ? 15.08313 18.97411 51.61564 1.000 14.71359 164 LEU A O 1
ATOM 2344 N N . HIS A 1 165 ? 16.58918 17.30104 51.53189 1.000 13.67766 165 HIS A N 1
ATOM 2345 C CA . HIS A 1 165 ? 15.73488 16.31094 52.17636 1.000 13.51892 165 HIS A CA 1
ATOM 2346 C C . HIS A 1 165 ? 16.18641 16.23456 53.62924 1.000 10.96734 165 HIS A C 1
ATOM 2347 O O . HIS A 1 165 ? 17.18838 15.58625 53.94279 1.000 18.08827 165 HIS A O 1
ATOM 2361 N N . ILE A 1 166 ? 15.45917 16.90597 54.51788 1.000 16.85437 166 ILE A N 1
ATOM 2362 C CA . ILE A 1 166 ? 15.82538 16.93316 55.92974 1.000 17.07973 166 ILE A CA 1
ATOM 2363 C C . ILE A 1 166 ? 15.24813 15.70244 56.61032 1.000 16.82803 166 ILE A C 1
ATOM 2364 O O . ILE A 1 166 ? 14.03774 15.46735 56.56833 1.000 16.84962 166 ILE A O 1
ATOM 2380 N N . CYS A 1 167 ? 16.11511 14.91840 57.24235 1.000 18.91908 167 CYS A N 1
ATOM 2381 C CA . CYS A 1 167 ? 15.75344 13.60810 57.76066 1.000 15.90075 167 CYS A CA 1
ATOM 2382 C C . CYS A 1 167 ? 15.90988 13.58212 59.27039 1.000 19.44398 167 CYS A C 1
ATOM 2383 O O . CYS A 1 167 ? 16.93477 14.01584 59.80572 1.000 21.36141 167 CYS A O 1
ATOM 2391 N N . HIS A 1 168 ? 14.89052 13.06956 59.95049 1.000 25.50508 168 HIS A N 1
ATOM 2392 C CA . HIS A 1 168 ? 14.96088 12.84115 61.36595 1.000 34.71659 168 HIS A CA 1
ATOM 2393 C C . HIS A 1 168 ? 14.05240 11.64267 61.59346 1.000 28.38680 168 HIS A C 1
ATOM 2394 O O . HIS A 1 168 ? 12.93430 11.61872 61.05485 1.000 27.96078 168 HIS A O 1
ATOM 2408 N N . PRO A 1 169 ? 14.49782 10.63692 62.34915 1.000 25.55891 169 PRO A N 1
ATOM 2409 C CA . PRO A 1 169 ? 13.71737 9.39150 62.44745 1.000 27.75950 169 PRO A CA 1
ATOM 2410 C C . PRO A 1 169 ? 12.46655 9.49058 63.30853 1.000 25.15103 169 PRO A C 1
ATOM 2411 O O . PRO A 1 169 ? 11.62699 8.58450 63.23311 1.000 29.96800 169 PRO A O 1
ATOM 2422 N N . ASP A 1 170 ? 12.29420 10.54388 64.10245 1.000 29.15459 170 ASP A N 1
ATOM 2423 C CA . ASP A 1 170 ? 11.16714 10.64088 65.02541 1.000 35.04279 170 ASP A CA 1
ATOM 2424 C C . ASP A 1 170 ? 10.07243 11.52790 64.43666 1.000 28.03259 170 ASP A C 1
ATOM 2425 O O . ASP A 1 170 ? 10.28306 12.72715 64.22303 1.000 28.80858 170 ASP A O 1
ATOM 2434 N N . ARG A 1 171 ? 8.89648 10.93533 64.20796 1.000 32.22193 171 ARG A N 1
ATOM 2435 C CA . ARG A 1 171 ? 7.77758 11.66414 63.61553 1.000 31.99301 171 ARG A CA 1
ATOM 2436 C C . ARG A 1 171 ? 7.37533 12.86553 64.46001 1.000 36.22983 171 ARG A C 1
ATOM 2437 O O . ARG A 1 171 ? 7.18703 13.97172 63.93775 1.000 29.10604 171 ARG A O 1
ATOM 2458 N N . ALA A 1 172 ? 7.20905 12.65750 65.76789 1.000 32.36368 172 ALA A N 1
ATOM 2459 C CA . ALA A 1 172 ? 6.71563 13.72385 66.63284 1.000 31.19850 172 ALA A CA 1
ATOM 2460 C C . ALA A 1 172 ? 7.64504 14.92897 66.61453 1.000 25.64874 172 ALA A C 1
ATOM 2461 O O . ALA A 1 172 ? 7.18457 16.07709 66.61159 1.000 32.12810 172 ALA A O 1
ATOM 2468 N N . THR A 1 173 ? 8.95668 14.69152 66.61376 1.000 25.85864 173 THR A N 1
ATOM 2469 C CA . THR A 1 173 ? 9.89563 15.80570 66.57136 1.000 39.19939 173 THR A CA 1
ATOM 2470 C C . THR A 1 173 ? 9.64186 16.67743 65.34983 1.000 26.98669 173 THR A C 1
ATOM 2471 O O . THR A 1 173 ? 9.66966 17.91116 65.44144 1.000 29.72940 173 THR A O 1
ATOM 2482 N N . LEU A 1 174 ? 9.38506 16.05224 64.19657 1.000 29.67148 174 LEU A N 1
ATOM 2483 C CA . LEU A 1 174 ? 9.23116 16.80764 62.95787 1.000 25.13467 174 LEU A CA 1
ATOM 2484 C C . LEU A 1 174 ? 7.86851 17.47827 62.86425 1.000 23.04680 174 LEU A C 1
ATOM 2485 O O . LEU A 1 174 ? 7.77113 18.62569 62.41352 1.000 21.03627 174 LEU A O 1
ATOM 2501 N N . THR A 1 175 ? 6.79986 16.77721 63.24738 1.000 26.29866 175 THR A N 1
ATOM 2502 C CA . THR A 1 175 ? 5.48457 17.40926 63.21736 1.000 29.45449 175 THR A CA 1
ATOM 2503 C C . THR A 1 175 ? 5.44108 18.57195 64.19654 1.000 27.81228 175 THR A C 1
ATOM 2504 O O . THR A 1 175 ? 4.91125 19.64539 63.88567 1.000 26.89328 175 THR A O 1
ATOM 2515 N N . HIS A 1 176 ? 6.00206 18.37238 65.38827 1.000 23.43442 176 HIS A N 1
ATOM 2516 C CA . HIS A 1 176 ? 6.11875 19.45984 66.34865 1.000 21.67370 176 HIS A CA 1
ATOM 2517 C C . HIS A 1 176 ? 6.85265 20.64595 65.74071 1.000 20.95354 176 HIS A C 1
ATOM 2518 O O . HIS A 1 176 ? 6.36276 21.78015 65.77945 1.000 26.71300 176 HIS A O 1
ATOM 2532 N N . ALA A 1 177 ? 8.01740 20.39547 65.14378 1.000 20.90021 177 ALA A N 1
ATOM 2533 C CA . ALA A 1 177 ? 8.78312 21.47330 64.52767 1.000 20.83870 177 ALA A CA 1
ATOM 2534 C C . ALA A 1 177 ? 7.98144 22.17371 63.43865 1.000 22.62290 177 ALA A C 1
ATOM 2535 O O . ALA A 1 177 ? 8.05290 23.40083 63.29631 1.000 23.29236 177 ALA A O 1
ATOM 2542 N N . SER A 1 178 ? 7.21751 21.41251 62.65176 1.000 19.78049 178 SER A N 1
ATOM 2543 C CA . SER A 1 178 ? 6.47872 22.01398 61.55238 1.000 23.77695 178 SER A CA 1
ATOM 2544 C C . SER A 1 178 ? 5.37373 22.93633 62.04408 1.000 25.02243 178 SER A C 1
ATOM 2545 O O . SER A 1 178 ? 4.89283 23.77273 61.27111 1.000 28.52792 178 SER A O 1
ATOM 2553 N N . VAL A 1 179 ? 4.95478 22.79633 63.29907 1.000 19.67205 179 VAL A N 1
ATOM 2554 C CA . VAL A 1 179 ? 3.97222 23.70563 63.87604 1.000 20.04467 179 VAL A CA 1
ATOM 2555 C C . VAL A 1 179 ? 4.64791 24.94386 64.45218 1.000 20.70418 179 VAL A C 1
ATOM 2556 O O . VAL A 1 179 ? 4.13855 26.06054 64.32006 1.000 21.22404 179 VAL A O 1
ATOM 2569 N N . LEU A 1 180 ? 5.80111 24.76227 65.09381 1.000 21.13877 180 LEU A N 1
ATOM 2570 C CA . LEU A 1 180 ? 6.45906 25.87799 65.76289 1.000 24.43231 180 LEU A CA 1
ATOM 2571 C C . LEU A 1 180 ? 6.98797 26.91452 64.77950 1.000 23.71097 180 LEU A C 1
ATOM 2572 O O . LEU A 1 180 ? 7.02622 28.10576 65.10632 1.000 28.12755 180 LEU A O 1
ATOM 2588 N N . VAL A 1 181 ? 7.39902 26.49300 63.58913 1.000 22.37955 181 VAL A N 1
ATOM 2589 C CA . VAL A 1 181 ? 7.96393 27.40262 62.59553 1.000 23.39520 181 VAL A CA 1
ATOM 2590 C C . VAL A 1 181 ? 6.91919 28.45159 62.23172 1.000 35.65146 181 VAL A C 1
ATOM 2591 O O . VAL A 1 181 ? 7.17425 29.65367 62.40266 1.000 25.77115 181 VAL A O 1
ATOM 2604 N N . PRO A 1 182 ? 5.74739 28.06345 61.71669 1.000 23.60151 182 PRO A N 1
ATOM 2605 C CA . PRO A 1 182 ? 4.71611 29.08212 61.44136 1.000 25.35539 182 PRO A CA 1
ATOM 2606 C C . PRO A 1 182 ? 4.23698 29.79262 62.69616 1.000 24.44311 182 PRO A C 1
ATOM 2607 O O . PRO A 1 182 ? 3.83797 30.96188 62.62724 1.000 29.30590 182 PRO A O 1
ATOM 2618 N N . LEU A 1 183 ? 4.27046 29.11747 63.84800 1.000 23.90647 183 LEU A N 1
ATOM 2619 C CA . LEU A 1 183 ? 3.77878 29.72221 65.08018 1.000 29.91176 183 LEU A CA 1
ATOM 2620 C C . LEU A 1 183 ? 4.61063 30.93757 65.46843 1.000 27.34376 183 LEU A C 1
ATOM 2621 O O . LEU A 1 183 ? 4.06521 31.95180 65.91762 1.000 34.64788 183 LEU A O 1
ATOM 2637 N N . GLU A 1 184 ? 5.93372 30.85568 65.30535 1.000 40.36356 184 GLU A N 1
ATOM 2638 C CA . GLU A 1 184 ? 6.78549 32.00830 65.58779 1.000 42.41901 184 GLU A CA 1
ATOM 2639 C C . GLU A 1 184 ? 6.28768 33.25459 64.86343 1.000 69.67317 184 GLU A C 1
ATOM 2640 O O . GLU A 1 184 ? 6.29778 34.35635 65.42562 1.000 75.71389 184 GLU A O 1
ATOM 2652 N N . HIS A 1 185 ? 5.85917 33.10096 63.60845 1.000 69.10799 185 HIS A N 1
ATOM 2653 C CA . HIS A 1 185 ? 5.38301 34.22950 62.81834 1.000 57.84533 185 HIS A CA 1
ATOM 2654 C C . HIS A 1 185 ? 3.93440 34.59664 63.11993 1.000 46.37743 185 HIS A C 1
ATOM 2655 O O . HIS A 1 185 ? 3.50282 35.69486 62.75344 1.000 60.68820 185 HIS A O 1
ATOM 2669 N N . HIS A 1 186 ? 3.18683 33.72262 63.78983 1.000 54.17434 186 HIS A N 1
ATOM 2670 C CA . HIS A 1 186 ? 1.81295 34.01913 64.19812 1.000 68.28638 186 HIS A CA 1
ATOM 2671 C C . HIS A 1 186 ? 1.75932 34.85260 65.47470 1.000 39.68040 186 HIS A C 1
ATOM 2672 O O . HIS A 1 186 ? 2.24408 34.43129 66.52430 1.000 74.55715 186 HIS A O 1
ATOM 2686 N N . ALA B 1 2 ? 48.14938 2.19533 18.61796 1.000 66.69956 2 ALA B N 1
ATOM 2687 C CA . ALA B 1 2 ? 47.15488 2.74457 19.52937 1.000 64.35899 2 ALA B CA 1
ATOM 2688 C C . ALA B 1 2 ? 46.23211 3.73391 18.82288 1.000 68.29114 2 ALA B C 1
ATOM 2689 O O . ALA B 1 2 ? 46.58751 4.30367 17.78825 1.000 58.09397 2 ALA B O 1
ATOM 2695 N N . ASP B 1 3 ? 45.03343 3.91005 19.38521 1.000 71.96375 3 ASP B N 1
ATOM 2696 C CA . ASP B 1 3 ? 44.09343 4.94883 18.96810 1.000 47.83057 3 ASP B CA 1
ATOM 2697 C C . ASP B 1 3 ? 43.57466 4.73194 17.54809 1.000 36.17592 3 ASP B C 1
ATOM 2698 O O . ASP B 1 3 ? 43.17855 5.68686 16.87499 1.000 40.70922 3 ASP B O 1
ATOM 2707 N N . SER B 1 4 ? 43.54485 3.47906 17.08513 1.000 44.38430 4 SER B N 1
ATOM 2708 C CA . SER B 1 4 ? 43.18528 3.22126 15.69264 1.000 40.40481 4 SER B CA 1
ATOM 2709 C C . SER B 1 4 ? 41.76678 3.67597 15.36865 1.000 25.94626 4 SER B C 1
ATOM 2710 O O . SER B 1 4 ? 41.46415 3.97660 14.20564 1.000 25.66309 4 SER B O 1
ATOM 2718 N N . ASP B 1 5 ? 40.88049 3.71759 16.36416 1.000 25.49516 5 ASP B N 1
ATOM 2719 C CA . ASP B 1 5 ? 39.50033 4.11243 16.11509 1.000 21.46644 5 ASP B CA 1
ATOM 2720 C C . ASP B 1 5 ? 39.32189 5.62090 16.01640 1.000 19.50406 5 ASP B C 1
ATOM 2721 O O . ASP B 1 5 ? 38.20542 6.07678 15.74447 1.000 18.59291 5 ASP B O 1
ATOM 2730 N N . ILE B 1 6 ? 40.37436 6.40217 16.23498 1.000 20.70699 6 ILE B N 1
ATOM 2731 C CA . ILE B 1 6 ? 40.26766 7.85683 16.26026 1.000 18.74597 6 ILE B CA 1
ATOM 2732 C C . ILE B 1 6 ? 40.44638 8.39922 14.84891 1.000 21.97770 6 ILE B C 1
ATOM 2733 O O . ILE B 1 6 ? 41.46243 8.14431 14.19646 1.000 21.99925 6 ILE B O 1
ATOM 2749 N N . VAL B 1 7 ? 39.46312 9.17102 14.39114 1.000 16.04596 7 VAL B N 1
ATOM 2750 C CA . VAL B 1 7 ? 39.53089 9.78389 13.07031 1.000 19.32604 7 VAL B CA 1
ATOM 2751 C C . VAL B 1 7 ? 40.29758 11.10271 13.12586 1.000 16.52717 7 VAL B C 1
ATOM 2752 O O . VAL B 1 7 ? 41.13482 11.38363 12.26227 1.000 20.14421 7 VAL B O 1
ATOM 2765 N N . GLU B 1 8 ? 40.03768 11.92311 14.14051 1.000 17.39311 8 GLU B N 1
ATOM 2766 C CA . GLU B 1 8 ? 40.71568 13.20293 14.29735 1.000 16.27106 8 GLU B CA 1
ATOM 2767 C C . GLU B 1 8 ? 40.61391 13.60193 15.76281 1.000 11.57355 8 GLU B C 1
ATOM 2768 O O . GLU B 1 8 ? 39.68028 13.20631 16.46542 1.000 15.13902 8 GLU B O 1
ATOM 2780 N N . SER B 1 9 ? 41.59043 14.37472 16.22224 1.000 14.99433 9 SER B N 1
ATOM 2781 C CA . SER B 1 9 ? 41.57791 14.92743 17.57141 1.000 16.62184 9 SER B CA 1
ATOM 2782 C C . SER B 1 9 ? 41.80678 16.42418 17.46911 1.000 14.21362 9 SER B C 1
ATOM 2783 O O . SER B 1 9 ? 42.81114 16.86156 16.89671 1.000 16.83014 9 SER B O 1
ATOM 2791 N N . TYR B 1 10 ? 40.87500 17.19751 18.01639 1.000 12.87967 10 TYR B N 1
ATOM 2792 C CA . TYR B 1 10 ? 40.87074 18.65021 17.92466 1.000 11.55813 10 TYR B CA 1
ATOM 2793 C C . TYR B 1 10 ? 41.25957 19.24968 19.26830 1.000 14.27296 10 TYR B C 1
ATOM 2794 O O . TYR B 1 10 ? 40.75590 18.82302 20.30977 1.000 15.98557 10 TYR B O 1
ATOM 2812 N N . ALA B 1 11 ? 42.16136 20.22561 19.24253 1.000 18.47352 11 ALA B N 1
ATOM 2813 C CA . ALA B 1 11 ? 42.59775 20.90903 20.45069 1.000 20.10446 11 ALA B CA 1
ATOM 2814 C C . ALA B 1 11 ? 41.64632 22.06338 20.72816 1.000 21.23412 11 ALA B C 1
ATOM 2815 O O . ALA B 1 11 ? 41.48261 22.95263 19.88515 1.000 15.98951 11 ALA B O 1
ATOM 2822 N N . ARG B 1 12 ? 41.02624 22.05191 21.90655 1.000 16.29142 12 ARG B N 1
ATOM 2823 C CA . ARG B 1 12 ? 40.04241 23.06015 22.27234 1.000 14.35512 12 ARG B CA 1
ATOM 2824 C C . ARG B 1 12 ? 40.21424 23.41343 23.74380 1.000 17.43833 12 ARG B C 1
ATOM 2825 O O . ARG B 1 12 ? 40.74952 22.63315 24.53747 1.000 26.94706 12 ARG B O 1
ATOM 2846 N N . ALA B 1 13 ? 39.74720 24.61533 24.09597 1.000 19.06315 13 ALA B N 1
ATOM 2847 C CA . ALA B 1 13 ? 39.90211 25.12159 25.45612 1.000 21.42428 13 ALA B CA 1
ATOM 2848 C C . ALA B 1 13 ? 39.36657 24.14542 26.49477 1.000 29.76815 13 ALA B C 1
ATOM 2849 O O . ALA B 1 13 ? 39.98837 23.94307 27.54436 1.000 18.65988 13 ALA B O 1
ATOM 2856 N N . ALA B 1 14 ? 38.19351 23.55975 26.24109 1.000 24.45764 14 ALA B N 1
ATOM 2857 C CA . ALA B 1 14 ? 37.62468 22.62439 27.20508 1.000 26.93266 14 ALA B CA 1
ATOM 2858 C C . ALA B 1 14 ? 38.54881 21.43459 27.40914 1.000 21.65783 14 ALA B C 1
ATOM 2859 O O . ALA B 1 14 ? 38.71745 20.94943 28.53345 1.000 18.29587 14 ALA B O 1
ATOM 2866 N N . GLY B 1 15 ? 39.16591 20.96738 26.33316 1.000 22.37189 15 GLY B N 1
ATOM 2867 C CA . GLY B 1 15 ? 39.95070 19.75979 26.33606 1.000 19.90250 15 GLY B CA 1
ATOM 2868 C C . GLY B 1 15 ? 39.92026 19.18233 24.93897 1.000 14.20849 15 GLY B C 1
ATOM 2869 O O . GLY B 1 15 ? 39.18413 19.66156 24.06757 1.000 20.19362 15 GLY B O 1
ATOM 2873 N N . PRO B 1 16 ? 40.72691 18.15477 24.68585 1.000 20.39154 16 PRO B N 1
ATOM 2874 C CA . PRO B 1 16 ? 40.73505 17.55311 23.34810 1.000 21.02873 16 PRO B CA 1
ATOM 2875 C C . PRO B 1 16 ? 39.38053 16.94477 23.01958 1.000 17.31570 16 PRO B C 1
ATOM 2876 O O . PRO B 1 16 ? 38.70580 16.37552 23.88154 1.000 17.43667 16 PRO B O 1
ATOM 2887 N N . VAL B 1 17 ? 38.98214 17.08089 21.75986 1.000 18.08326 17 VAL B N 1
ATOM 2888 C CA . VAL B 1 17 ? 37.78235 16.44818 21.23234 1.000 11.47819 17 VAL B CA 1
ATOM 2889 C C . VAL B 1 17 ? 38.24422 15.35263 20.28539 1.000 15.90646 17 VAL B C 1
ATOM 2890 O O . VAL B 1 17 ? 38.92001 15.63123 19.28773 1.000 18.83062 17 VAL B O 1
ATOM 2903 N N . HIS B 1 18 ? 37.90022 14.10970 20.60357 1.000 20.30636 18 HIS B N 1
ATOM 2904 C CA . HIS B 1 18 ? 38.30289 12.95346 19.81739 1.000 16.15315 18 HIS B CA 1
ATOM 2905 C C . HIS B 1 18 ? 37.09601 12.42286 19.06090 1.000 23.44638 18 HIS B C 1
ATOM 2906 O O . HIS B 1 18 ? 36.04739 12.16212 19.65979 1.000 18.66976 18 HIS B O 1
ATOM 2920 N N . LEU B 1 19 ? 37.24943 12.27998 17.74747 1.000 21.48090 19 LEU B N 1
ATOM 2921 C CA . LEU B 1 19 ? 36.22247 11.72416 16.87676 1.000 17.14827 19 LEU B CA 1
ATOM 2922 C C . LEU B 1 19 ? 36.53709 10.23796 16.74010 1.000 13.69798 19 LEU B C 1
ATOM 2923 O O . LEU B 1 19 ? 37.56163 9.86534 16.15953 1.000 18.77610 19 LEU B O 1
ATOM 2939 N N . ARG B 1 20 ? 35.67951 9.38956 17.29120 1.000 16.75767 20 ARG B N 1
ATOM 2940 C CA . ARG B 1 20 ? 36.00882 7.98645 17.48582 1.000 20.45270 20 ARG B CA 1
ATOM 2941 C C . ARG B 1 20 ? 34.99532 7.08659 16.80147 1.000 19.12348 20 ARG B C 1
ATOM 2942 O O . ARG B 1 20 ? 33.78511 7.31359 16.89256 1.000 18.50793 20 ARG B O 1
ATOM 2963 N N . VAL B 1 21 ? 35.49811 6.04516 16.14306 1.000 21.30205 21 VAL B N 1
ATOM 2964 C CA . VAL B 1 21 ? 34.65434 5.06303 15.47394 1.000 18.13805 21 VAL B CA 1
ATOM 2965 C C . VAL B 1 21 ? 34.38757 3.94925 16.48496 1.000 19.01552 21 VAL B C 1
ATOM 2966 O O . VAL B 1 21 ? 35.19499 3.03230 16.64924 1.000 18.94849 21 VAL B O 1
ATOM 2979 N N . ARG B 1 22 ? 33.24608 4.02710 17.16253 1.000 20.12164 22 ARG B N 1
ATOM 2980 C CA . ARG B 1 22 ? 32.87123 3.03970 18.16791 1.000 18.91373 22 ARG B CA 1
ATOM 2981 C C . ARG B 1 22 ? 31.43532 3.29919 18.59214 1.000 20.42874 22 ARG B C 1
ATOM 2982 O O . ARG B 1 22 ? 30.91743 4.40861 18.43943 1.000 21.73627 22 ARG B O 1
ATOM 3003 N N . ASP B 1 23 ? 30.80278 2.26346 19.13981 1.000 18.10002 23 ASP B N 1
ATOM 3004 C CA . ASP B 1 23 ? 29.49710 2.44615 19.75172 1.000 17.16361 23 ASP B CA 1
ATOM 3005 C C . ASP B 1 23 ? 29.60276 3.36220 20.96209 1.000 23.32375 23 ASP B C 1
ATOM 3006 O O . ASP B 1 23 ? 30.59973 3.35941 21.68957 1.000 22.05163 23 ASP B O 1
ATOM 3015 N N . ILE B 1 24 ? 28.53478 4.12456 21.19963 1.000 19.34622 24 ILE B N 1
ATOM 3016 C CA . ILE B 1 24 ? 28.45459 4.91877 22.41856 1.000 23.21101 24 ILE B CA 1
ATOM 3017 C C . ILE B 1 24 ? 28.47371 4.02326 23.64980 1.000 18.37262 24 ILE B C 1
ATOM 3018 O O . ILE B 1 24 ? 28.92391 4.44019 24.72260 1.000 18.77216 24 ILE B O 1
ATOM 3034 N N . MET B 1 25 ? 27.99646 2.78579 23.52713 1.000 18.29314 25 MET B N 1
ATOM 3035 C CA . MET B 1 25 ? 28.02384 1.84485 24.63882 1.000 23.23602 25 MET B CA 1
ATOM 3036 C C . MET B 1 25 ? 29.31671 1.03164 24.68977 1.000 36.32683 25 MET B C 1
ATOM 3037 O O . MET B 1 25 ? 29.35962 -0.00609 25.36140 1.000 27.18242 25 MET B O 1
ATOM 3051 N N . ASP B 1 26 ? 30.35955 1.47182 23.98403 1.000 22.82576 26 ASP B N 1
ATOM 3052 C CA . ASP B 1 26 ? 31.68815 0.87072 24.02829 1.000 22.26127 26 ASP B CA 1
ATOM 3053 C C . ASP B 1 26 ? 32.62004 1.91073 24.63665 1.000 19.66352 26 ASP B C 1
ATOM 3054 O O . ASP B 1 26 ? 33.31955 2.62242 23.90375 1.000 23.24361 26 ASP B O 1
ATOM 3063 N N . PRO B 1 27 ? 32.64361 2.04101 25.96184 1.000 17.30439 27 PRO B N 1
ATOM 3064 C CA . PRO B 1 27 ? 33.33365 3.17996 26.59365 1.000 21.58497 27 PRO B CA 1
ATOM 3065 C C . PRO B 1 27 ? 34.77840 3.28236 26.14421 1.000 20.47187 27 PRO B C 1
ATOM 3066 O O . PRO B 1 27 ? 35.53017 2.29671 26.20543 1.000 21.79614 27 PRO B O 1
ATOM 3077 N N . PRO B 1 28 ? 35.20906 4.45896 25.69420 1.000 18.18472 28 PRO B N 1
ATOM 3078 C CA . PRO B 1 28 ? 36.62972 4.65439 25.43271 1.000 26.20240 28 PRO B CA 1
ATOM 3079 C C . PRO B 1 28 ? 37.43093 4.40970 26.69972 1.000 21.43132 28 PRO B C 1
ATOM 3080 O O . PRO B 1 28 ? 36.93993 4.65467 27.81619 1.000 28.91509 28 PRO B O 1
ATOM 3091 N N . PRO B 1 29 ? 38.66397 3.92906 26.57113 1.000 29.79471 29 PRO B N 1
ATOM 3092 C CA . PRO B 1 29 ? 39.44462 3.61911 27.77692 1.000 43.14318 29 PRO B CA 1
ATOM 3093 C C . PRO B 1 29 ? 39.48705 4.81012 28.71990 1.000 27.29831 29 PRO B C 1
ATOM 3094 O O . PRO B 1 29 ? 39.75765 5.94090 28.31044 1.000 27.08093 29 PRO B O 1
ATOM 3105 N N . GLY B 1 30 ? 39.20168 4.54871 29.99363 1.000 40.33769 30 GLY B N 1
ATOM 3106 C CA . GLY B 1 30 ? 39.23083 5.57201 31.01201 1.000 47.09264 30 GLY B CA 1
ATOM 3107 C C . GLY B 1 30 ? 37.97782 6.40718 31.12628 1.000 47.44695 30 GLY B C 1
ATOM 3108 O O . GLY B 1 30 ? 37.87004 7.20533 32.06718 1.000 33.25897 30 GLY B O 1
ATOM 3112 N N . CYS B 1 31 ? 37.02111 6.24541 30.22009 1.000 43.16258 31 CYS B N 1
ATOM 3113 C CA . CYS B 1 31 ? 35.79800 7.03409 30.23686 1.000 27.47947 31 CYS B CA 1
ATOM 3114 C C . CYS B 1 31 ? 34.74670 6.35629 31.10904 1.000 26.77172 31 CYS B C 1
ATOM 3115 O O . CYS B 1 31 ? 34.30398 5.24265 30.80896 1.000 24.58944 31 CYS B O 1
ATOM 3123 N N . LYS B 1 32 ? 34.34271 7.03903 32.17835 1.000 24.02255 32 LYS B N 1
ATOM 3124 C CA . LYS B 1 32 ? 33.36274 6.52987 33.12644 1.000 21.37795 32 LYS B CA 1
ATOM 3125 C C . LYS B 1 32 ? 32.00832 7.21722 33.00543 1.000 20.30504 32 LYS B C 1
ATOM 3126 O O . LYS B 1 32 ? 31.08557 6.88410 33.75758 1.000 27.45550 32 LYS B O 1
ATOM 3145 N N . VAL B 1 33 ? 31.86681 8.17552 32.09978 1.000 18.34577 33 VAL B N 1
ATOM 3146 C CA . VAL B 1 33 ? 30.65062 8.96218 31.97225 1.000 20.29860 33 VAL B CA 1
ATOM 3147 C C . VAL B 1 33 ? 30.21564 8.94665 30.51818 1.000 22.24028 33 VAL B C 1
ATOM 3148 O O . VAL B 1 33 ? 31.04559 9.04451 29.60622 1.000 21.91705 33 VAL B O 1
ATOM 3161 N N . VAL B 1 34 ? 28.91479 8.82383 30.30257 1.000 20.09987 34 VAL B N 1
ATOM 3162 C CA . VAL B 1 34 ? 28.35642 8.81328 28.96096 1.000 21.52866 34 VAL B CA 1
ATOM 3163 C C . VAL B 1 34 ? 27.29026 9.89622 28.88298 1.000 20.04527 34 VAL B C 1
ATOM 3164 O O . VAL B 1 34 ? 26.65478 10.24718 29.88349 1.000 21.76080 34 VAL B O 1
ATOM 3177 N N . VAL B 1 35 ? 27.09211 10.41864 27.67802 1.000 18.55481 35 VAL B N 1
ATOM 3178 C CA . VAL B 1 35 ? 26.02284 11.36393 27.39918 1.000 17.79871 35 VAL B CA 1
ATOM 3179 C C . VAL B 1 35 ? 24.87253 10.60071 26.76904 1.000 21.35049 35 VAL B C 1
ATOM 3180 O O . VAL B 1 35 ? 25.08215 9.75968 25.88410 1.000 20.03701 35 VAL B O 1
ATOM 3193 N N . ASN B 1 36 ? 23.66389 10.87904 27.24451 1.000 22.77750 36 ASN B N 1
ATOM 3194 C CA . ASN B 1 36 ? 22.43222 10.41805 26.62560 1.000 22.66677 36 ASN B CA 1
ATOM 3195 C C . ASN B 1 36 ? 21.85401 11.55182 25.79102 1.000 23.94563 36 ASN B C 1
ATOM 3196 O O . ASN B 1 36 ? 21.60426 12.64200 26.31603 1.000 29.08054 36 ASN B O 1
ATOM 3207 N N . ALA B 1 37 ? 21.63543 11.29685 24.50207 1.000 26.27039 37 ALA B N 1
ATOM 3208 C CA . ALA B 1 37 ? 20.91734 12.24512 23.65627 1.000 29.67661 37 ALA B CA 1
ATOM 3209 C C . ALA B 1 37 ? 19.44883 12.21806 24.05647 1.000 31.32196 37 ALA B C 1
ATOM 3210 O O . ALA B 1 37 ? 18.66746 11.41563 23.53446 1.000 28.15594 37 ALA B O 1
ATOM 3217 N N . ALA B 1 38 ? 19.06881 13.07568 24.99497 1.000 28.34253 38 ALA B N 1
ATOM 3218 C CA . ALA B 1 38 ? 17.79121 12.95881 25.67863 1.000 25.02366 38 ALA B CA 1
ATOM 3219 C C . ALA B 1 38 ? 16.76581 13.94853 25.13887 1.000 35.71506 38 ALA B C 1
ATOM 3220 O O . ALA B 1 38 ? 17.08982 14.90057 24.42471 1.000 30.43415 38 ALA B O 1
ATOM 3227 N N . ASN B 1 39 ? 15.50908 13.68952 25.47656 1.000 28.24494 39 ASN B N 1
ATOM 3228 C CA . ASN B 1 39 ? 14.41797 14.62131 25.24239 1.000 37.03466 39 ASN B CA 1
ATOM 3229 C C . ASN B 1 39 ? 14.11487 15.38818 26.52619 1.000 34.67007 39 ASN B C 1
ATOM 3230 O O . ASN B 1 39 ? 14.63769 15.08602 27.60139 1.000 44.26299 39 ASN B O 1
ATOM 3241 N N . GLU B 1 40 ? 13.25586 16.40188 26.39712 1.000 41.80085 40 GLU B N 1
ATOM 3242 C CA . GLU B 1 40 ? 13.00862 17.31091 27.51282 1.000 41.54698 40 GLU B CA 1
ATOM 3243 C C . GLU B 1 40 ? 12.42340 16.56804 28.70901 1.000 43.05346 40 GLU B C 1
ATOM 3244 O O . GLU B 1 40 ? 12.79252 16.83958 29.85756 1.000 35.26290 40 GLU B O 1
ATOM 3256 N N . GLY B 1 41 ? 11.51545 15.62093 28.45988 1.000 40.36099 41 GLY B N 1
ATOM 3257 C CA . GLY B 1 41 ? 10.92192 14.82906 29.52061 1.000 36.75129 41 GLY B CA 1
ATOM 3258 C C . GLY B 1 41 ? 11.80939 13.74492 30.09167 1.000 39.38703 41 GLY B C 1
ATOM 3259 O O . GLY B 1 41 ? 11.38552 13.04210 31.01520 1.000 44.51721 41 GLY B O 1
ATOM 3263 N N . LEU B 1 42 ? 13.02508 13.58482 29.56803 1.000 38.65007 42 LEU B N 1
ATOM 3264 C CA . LEU B 1 42 ? 13.98901 12.61239 30.08522 1.000 47.11360 42 LEU B CA 1
ATOM 3265 C C . LEU B 1 42 ? 13.43202 11.19039 30.05143 1.000 40.06234 42 LEU B C 1
ATOM 3266 O O . LEU B 1 42 ? 13.80154 10.34421 30.86819 1.000 46.51205 42 LEU B O 1
ATOM 3282 N N . LEU B 1 43 ? 12.55158 10.90920 29.09898 1.000 40.96300 43 LEU B N 1
ATOM 3283 C CA . LEU B 1 43 ? 11.94831 9.59360 28.95645 1.000 44.19186 43 LEU B CA 1
ATOM 3284 C C . LEU B 1 43 ? 12.71501 8.76960 27.92646 1.000 68.63885 43 LEU B C 1
ATOM 3285 O O . LEU B 1 43 ? 13.37447 9.30040 27.02615 1.000 50.04585 43 LEU B O 1
ATOM 3301 N N . ALA B 1 44 ? 12.62094 7.45122 28.07573 1.000 53.00152 44 ALA B N 1
ATOM 3302 C CA . ALA B 1 44 ? 13.34925 6.54488 27.19996 1.000 58.33630 44 ALA B CA 1
ATOM 3303 C C . ALA B 1 44 ? 12.92974 6.74346 25.74725 1.000 61.10595 44 ALA B C 1
ATOM 3304 O O . ALA B 1 44 ? 11.80805 7.16359 25.44916 1.000 45.24935 44 ALA B O 1
ATOM 3311 N N . GLY B 1 45 ? 13.85557 6.44335 24.83883 1.000 74.29588 45 GLY B N 1
ATOM 3312 C CA . GLY B 1 45 ? 13.61098 6.58196 23.41691 1.000 61.64530 45 GLY B CA 1
ATOM 3313 C C . GLY B 1 45 ? 14.39002 5.57347 22.60116 1.000 60.71448 45 GLY B C 1
ATOM 3314 O O . GLY B 1 45 ? 14.79504 4.53241 23.12667 1.000 69.62529 45 GLY B O 1
ATOM 3318 N N . SER B 1 46 ? 14.60452 5.86686 21.31956 1.000 70.89589 46 SER B N 1
ATOM 3319 C CA . SER B 1 46 ? 15.36341 5.00257 20.43111 1.000 83.88440 46 SER B CA 1
ATOM 3320 C C . SER B 1 46 ? 16.79855 5.52148 20.30948 1.000 81.55992 46 SER B C 1
ATOM 3321 O O . SER B 1 46 ? 17.22882 6.40722 21.05409 1.000 76.05894 46 SER B O 1
ATOM 3326 N N . GLY B 1 47 ? 17.55145 4.96844 19.36147 1.000 74.48934 47 GLY B N 1
ATOM 3327 C CA . GLY B 1 47 ? 18.91641 5.42704 19.15300 1.000 57.58321 47 GLY B CA 1
ATOM 3328 C C . GLY B 1 47 ? 19.73383 5.33700 20.42668 1.000 65.88118 47 GLY B C 1
ATOM 3329 O O . GLY B 1 47 ? 19.72594 4.31758 21.12572 1.000 60.51310 47 GLY B O 1
ATOM 3333 N N . VAL B 1 48 ? 20.44203 6.42690 20.74092 1.000 73.01428 48 VAL B N 1
ATOM 3334 C CA . VAL B 1 48 ? 21.35336 6.43336 21.88546 1.000 95.91871 48 VAL B CA 1
ATOM 3335 C C . VAL B 1 48 ? 20.57483 6.25881 23.18578 1.000 73.02187 48 VAL B C 1
ATOM 3336 O O . VAL B 1 48 ? 20.95475 5.46807 24.05941 1.000 55.68946 48 VAL B O 1
ATOM 3349 N N . CYS B 1 49 ? 19.49102 7.02311 23.34588 1.000 75.32250 49 CYS B N 1
ATOM 3350 C CA . CYS B 1 49 ? 18.64750 6.89018 24.53034 1.000 81.96472 49 CYS B CA 1
ATOM 3351 C C . CYS B 1 49 ? 18.27122 5.43400 24.77230 1.000 72.85708 49 CYS B C 1
ATOM 3352 O O . CYS B 1 49 ? 18.42781 4.91214 25.88258 1.000 57.23058 49 CYS B O 1
ATOM 3360 N N . GLY B 1 50 ? 17.77007 4.76081 23.73560 1.000 62.11656 50 GLY B N 1
ATOM 3361 C CA . GLY B 1 50 ? 17.41414 3.35972 23.88509 1.000 67.80105 50 GLY B CA 1
ATOM 3362 C C . GLY B 1 50 ? 18.57629 2.51627 24.37082 1.000 66.61654 50 GLY B C 1
ATOM 3363 O O . GLY B 1 50 ? 18.43791 1.72331 25.30524 1.000 55.79168 50 GLY B O 1
ATOM 3367 N N . ALA B 1 51 ? 19.74299 2.67860 23.74197 1.000 60.78646 51 ALA B N 1
ATOM 3368 C CA . ALA B 1 51 ? 20.90174 1.87876 24.12433 1.000 58.63238 51 ALA B CA 1
ATOM 3369 C C . ALA B 1 51 ? 21.21713 2.03878 25.60596 1.000 57.71096 51 ALA B C 1
ATOM 3370 O O . ALA B 1 51 ? 21.46072 1.05053 26.30861 1.000 60.80921 51 ALA B O 1
ATOM 3377 N N . ILE B 1 52 ? 21.19580 3.27473 26.10268 1.000 38.85670 52 ILE B N 1
ATOM 3378 C CA . ILE B 1 52 ? 21.56714 3.52767 27.49000 1.000 54.31852 52 ILE B CA 1
ATOM 3379 C C . ILE B 1 52 ? 20.51809 2.95257 28.43617 1.000 62.99359 52 ILE B C 1
ATOM 3380 O O . ILE B 1 52 ? 20.84836 2.28442 29.42320 1.000 45.73495 52 ILE B O 1
ATOM 3396 N N . PHE B 1 53 ? 19.23822 3.20096 28.14782 1.000 55.77776 53 PHE B N 1
ATOM 3397 C CA . PHE B 1 53 ? 18.16558 2.69265 28.99442 1.000 60.14901 53 PHE B CA 1
ATOM 3398 C C . PHE B 1 53 ? 18.02870 1.17706 28.90526 1.000 75.45527 53 PHE B C 1
ATOM 3399 O O . PHE B 1 53 ? 17.51151 0.55583 29.84162 1.000 59.60035 53 PHE B O 1
ATOM 3416 N N . ALA B 1 54 ? 18.48878 0.57404 27.80476 1.000 72.47849 54 ALA B N 1
ATOM 3417 C CA . ALA B 1 54 ? 18.24890 -0.84584 27.57118 1.000 61.43316 54 ALA B CA 1
ATOM 3418 C C . ALA B 1 54 ? 18.82730 -1.70248 28.68945 1.000 75.27526 54 ALA B C 1
ATOM 3419 O O . ALA B 1 54 ? 18.21625 -2.69837 29.09536 1.000 58.47895 54 ALA B O 1
ATOM 3426 N N . ASN B 1 55 ? 20.00454 -1.33641 29.19917 1.000 70.08495 55 ASN B N 1
ATOM 3427 C CA . ASN B 1 55 ? 20.68639 -2.12058 30.22046 1.000 78.26646 55 ASN B CA 1
ATOM 3428 C C . ASN B 1 55 ? 20.70274 -1.42579 31.57807 1.000 74.11789 55 ASN B C 1
ATOM 3429 O O . ASN B 1 55 ? 21.50695 -1.78398 32.44581 1.000 81.41745 55 ASN B O 1
ATOM 3440 N N . ALA B 1 56 ? 19.82726 -0.44944 31.78524 1.000 74.25810 56 ALA B N 1
ATOM 3441 C CA . ALA B 1 56 ? 19.75824 0.27618 33.04349 1.000 64.03291 56 ALA B CA 1
ATOM 3442 C C . ALA B 1 56 ? 18.64091 -0.28954 33.90696 1.000 51.33036 56 ALA B C 1
ATOM 3443 O O . ALA B 1 56 ? 17.60071 -0.71118 33.39515 1.000 52.04972 56 ALA B O 1
ATOM 3450 N N . THR B 1 57 ? 18.86699 -0.30046 35.21879 1.000 48.64351 57 THR B N 1
ATOM 3451 C CA . THR B 1 57 ? 17.84933 -0.70966 36.17522 1.000 48.09731 57 THR B CA 1
ATOM 3452 C C . THR B 1 57 ? 16.64269 0.21602 36.06647 1.000 57.73044 57 THR B C 1
ATOM 3453 O O . THR B 1 57 ? 16.74013 1.29547 35.46508 1.000 45.55878 57 THR B O 1
ATOM 3464 N N . PRO B 1 58 ? 15.49434 -0.16029 36.63841 1.000 56.22153 58 PRO B N 1
ATOM 3465 C CA . PRO B 1 58 ? 14.35324 0.77292 36.66355 1.000 59.02464 58 PRO B CA 1
ATOM 3466 C C . PRO B 1 58 ? 14.66871 2.07519 37.37876 1.000 63.09022 58 PRO B C 1
ATOM 3467 O O . PRO B 1 58 ? 13.97047 3.07423 37.16227 1.000 52.44802 58 PRO B O 1
ATOM 3478 N N . ALA B 1 59 ? 15.71265 2.09641 38.21170 1.000 57.34242 59 ALA B N 1
ATOM 3479 C CA . ALA B 1 59 ? 16.04686 3.28602 38.98398 1.000 46.64915 59 ALA B CA 1
ATOM 3480 C C . ALA B 1 59 ? 16.45933 4.45855 38.10606 1.000 45.63347 59 ALA B C 1
ATOM 3481 O O . ALA B 1 59 ? 16.42094 5.60359 38.56890 1.000 39.59848 59 ALA B O 1
ATOM 3488 N N . LEU B 1 60 ? 16.86768 4.20774 36.86021 1.000 40.69583 60 LEU B N 1
ATOM 3489 C CA . LEU B 1 60 ? 17.23452 5.31477 35.98203 1.000 37.45835 60 LEU B CA 1
ATOM 3490 C C . LEU B 1 60 ? 16.01024 6.13721 35.60125 1.000 38.90040 60 LEU B C 1
ATOM 3491 O O . LEU B 1 60 ? 16.06186 7.37268 35.59746 1.000 34.10260 60 LEU B O 1
ATOM 3507 N N . ALA B 1 61 ? 14.90039 5.46784 35.27455 1.000 37.93467 61 ALA B N 1
ATOM 3508 C CA . ALA B 1 61 ? 13.66622 6.18355 34.96904 1.000 45.88021 61 ALA B CA 1
ATOM 3509 C C . ALA B 1 61 ? 13.16949 6.95920 36.18220 1.000 44.40681 61 ALA B C 1
ATOM 3510 O O . ALA B 1 61 ? 12.65799 8.07799 36.04963 1.000 44.19372 61 ALA B O 1
ATOM 3517 N N . ALA B 1 62 ? 13.30341 6.37527 37.37550 1.000 43.13603 62 ALA B N 1
ATOM 3518 C CA . ALA B 1 62 ? 12.85643 7.05719 38.58562 1.000 42.20787 62 ALA B CA 1
ATOM 3519 C C . ALA B 1 62 ? 13.70840 8.28788 38.86698 1.000 39.54400 62 ALA B C 1
ATOM 3520 O O . ALA B 1 62 ? 13.18219 9.34568 39.23124 1.000 40.41332 62 ALA B O 1
ATOM 3527 N N . ASP B 1 63 ? 15.02724 8.16793 38.70648 1.000 37.19594 63 ASP B N 1
ATOM 3528 C CA . ASP B 1 63 ? 15.89744 9.32867 38.85404 1.000 44.06331 63 ASP B CA 1
ATOM 3529 C C . ASP B 1 63 ? 15.54657 10.40606 37.83518 1.000 40.74901 63 ASP B C 1
ATOM 3530 O O . ASP B 1 63 ? 15.55286 11.60103 38.15235 1.000 37.59952 63 ASP B O 1
ATOM 3539 N N . CYS B 1 64 ? 15.23111 10.00122 36.60432 1.000 38.42468 64 CYS B N 1
ATOM 3540 C CA . CYS B 1 64 ? 14.88141 10.97404 35.57596 1.000 36.08707 64 CYS B CA 1
ATOM 3541 C C . CYS B 1 64 ? 13.57372 11.68583 35.91262 1.000 46.57332 64 CYS B C 1
ATOM 3542 O O . CYS B 1 64 ? 13.44428 12.89241 35.67716 1.000 44.56307 64 CYS B O 1
ATOM 3550 N N . ARG B 1 65 ? 12.59380 10.96205 36.46668 1.000 38.02302 65 ARG B N 1
ATOM 3551 C CA . ARG B 1 65 ? 11.33373 11.59917 36.84451 1.000 43.52593 65 ARG B CA 1
ATOM 3552 C C . ARG B 1 65 ? 11.57039 12.73719 37.83269 1.000 52.22545 65 ARG B C 1
ATOM 3553 O O . ARG B 1 65 ? 10.93677 13.79583 37.74322 1.000 47.62560 65 ARG B O 1
ATOM 3574 N N . ARG B 1 66 ? 12.49003 12.53897 38.77687 1.000 42.91686 66 ARG B N 1
ATOM 3575 C CA . ARG B 1 66 ? 12.75203 13.54782 39.79648 1.000 44.22615 66 ARG B CA 1
ATOM 3576 C C . ARG B 1 66 ? 13.40837 14.79258 39.21206 1.000 47.50089 66 ARG B C 1
ATOM 3577 O O . ARG B 1 66 ? 13.25884 15.88599 39.77136 1.000 46.30089 66 ARG B O 1
ATOM 3598 N N . LEU B 1 67 ? 14.12175 14.65613 38.09102 1.000 47.86152 67 LEU B N 1
ATOM 3599 C CA . LEU B 1 67 ? 14.82408 15.78133 37.48511 1.000 33.15071 67 LEU B CA 1
ATOM 3600 C C . LEU B 1 67 ? 14.07241 16.42799 36.32669 1.000 54.00039 67 LEU B C 1
ATOM 3601 O O . LEU B 1 67 ? 14.43542 17.53837 35.91830 1.000 48.69400 67 LEU B O 1
ATOM 3617 N N . ALA B 1 68 ? 13.05539 15.76665 35.77974 1.000 38.78378 68 ALA B N 1
ATOM 3618 C CA . ALA B 1 68 ? 12.40172 16.27236 34.58296 1.000 48.56858 68 ALA B CA 1
ATOM 3619 C C . ALA B 1 68 ? 11.54022 17.49157 34.91259 1.000 64.20985 68 ALA B C 1
ATOM 3620 O O . ALA B 1 68 ? 10.97975 17.59141 36.00814 1.000 55.29215 68 ALA B O 1
ATOM 3627 N N . PRO B 1 69 ? 11.40500 18.43193 33.96884 1.000 44.53247 69 PRO B N 1
ATOM 3628 C CA . PRO B 1 69 ? 11.98068 18.43519 32.61527 1.000 43.70637 69 PRO B CA 1
ATOM 3629 C C . PRO B 1 69 ? 13.39988 18.98693 32.56818 1.000 44.36611 69 PRO B C 1
ATOM 3630 O O . PRO B 1 69 ? 13.82439 19.73275 33.44473 1.000 38.18377 69 PRO B O 1
ATOM 3641 N N . CYS B 1 70 ? 14.16761 18.60617 31.55191 1.000 59.31539 70 CYS B N 1
ATOM 3642 C CA . CYS B 1 70 ? 15.46777 19.21217 31.29947 1.000 46.46593 70 CYS B CA 1
ATOM 3643 C C . CYS B 1 70 ? 15.33070 20.06916 30.04959 1.000 45.13767 70 CYS B C 1
ATOM 3644 O O . CYS B 1 70 ? 15.19908 19.51794 28.94438 1.000 41.75076 70 CYS B O 1
ATOM 3652 N N . PRO B 1 71 ? 15.33100 21.39811 30.15618 1.000 45.82122 71 PRO B N 1
ATOM 3653 C CA . PRO B 1 71 ? 15.05417 22.22238 28.97127 1.000 31.02813 71 PRO B CA 1
ATOM 3654 C C . PRO B 1 71 ? 16.06594 21.98822 27.86035 1.000 37.03962 71 PRO B C 1
ATOM 3655 O O . PRO B 1 71 ? 17.23870 21.69873 28.10713 1.000 34.98671 71 PRO B O 1
ATOM 3666 N N . THR B 1 72 ? 15.58782 22.11568 26.62213 1.000 31.84757 72 THR B N 1
ATOM 3667 C CA . THR B 1 72 ? 16.46418 22.07119 25.45882 1.000 26.94102 72 THR B CA 1
ATOM 3668 C C . THR B 1 72 ? 17.66274 22.98384 25.66457 1.000 35.22126 72 THR B C 1
ATOM 3669 O O . THR B 1 72 ? 17.51776 24.15070 26.03819 1.000 29.83262 72 THR B O 1
ATOM 3680 N N . GLY B 1 73 ? 18.85049 22.44266 25.41606 1.000 27.14338 73 GLY B N 1
ATOM 3681 C CA . GLY B 1 73 ? 20.08098 23.16471 25.62441 1.000 35.52740 73 GLY B CA 1
ATOM 3682 C C . GLY B 1 73 ? 20.71229 22.96840 26.98107 1.000 28.63241 73 GLY B C 1
ATOM 3683 O O . GLY B 1 73 ? 21.82181 23.46935 27.20348 1.000 31.95618 73 GLY B O 1
ATOM 3687 N N . GLU B 1 74 ? 20.05034 22.26217 27.89212 1.000 33.08931 74 GLU B N 1
ATOM 3688 C CA . GLU B 1 74 ? 20.57968 21.99155 29.22024 1.000 37.84635 74 GLU B CA 1
ATOM 3689 C C . GLU B 1 74 ? 20.89403 20.50621 29.37174 1.000 27.68339 74 GLU B C 1
ATOM 3690 O O . GLU B 1 74 ? 20.60885 19.68698 28.49295 1.000 29.10258 74 GLU B O 1
ATOM 3702 N N . ALA B 1 75 ? 21.47982 20.16637 30.51924 1.000 26.67741 75 ALA B N 1
ATOM 3703 C CA . ALA B 1 75 ? 21.92244 18.80973 30.79939 1.000 24.17127 75 ALA B CA 1
ATOM 3704 C C . ALA B 1 75 ? 21.82673 18.54862 32.29552 1.000 24.58636 75 ALA B C 1
ATOM 3705 O O . ALA B 1 75 ? 22.01713 19.45221 33.11453 1.000 29.16038 75 ALA B O 1
ATOM 3712 N N . VAL B 1 76 ? 21.52467 17.29583 32.64043 1.000 24.72471 76 VAL B N 1
ATOM 3713 C CA . VAL B 1 76 ? 21.43933 16.84562 34.02293 1.000 31.34899 76 VAL B CA 1
ATOM 3714 C C . VAL B 1 76 ? 22.13912 15.49881 34.11380 1.000 23.44091 76 VAL B C 1
ATOM 3715 O O . VAL B 1 76 ? 22.29573 14.78538 33.11940 1.000 27.00027 76 VAL B O 1
ATOM 3728 N N . ALA B 1 77 ? 22.55978 15.15339 35.32470 1.000 29.27598 77 ALA B N 1
ATOM 3729 C CA . ALA B 1 77 ? 23.31871 13.93611 35.56866 1.000 23.15923 77 ALA B CA 1
ATOM 3730 C C . ALA B 1 77 ? 22.50120 12.96382 36.40504 1.000 22.06804 77 ALA B C 1
ATOM 3731 O O . ALA B 1 77 ? 21.75747 13.37197 37.30256 1.000 26.21040 77 ALA B O 1
ATOM 3738 N N . THR B 1 78 ? 22.64044 11.68277 36.10296 1.000 22.36903 78 THR B N 1
ATOM 3739 C CA . THR B 1 78 ? 22.13066 10.60550 36.93310 1.000 24.11298 78 THR B CA 1
ATOM 3740 C C . THR B 1 78 ? 23.22709 9.56686 37.09161 1.000 25.79159 78 THR B C 1
ATOM 3741 O O . THR B 1 78 ? 24.19519 9.54746 36.32168 1.000 22.42135 78 THR B O 1
ATOM 3752 N N . PRO B 1 79 ? 23.11041 8.68992 38.08425 1.000 27.03819 79 PRO B N 1
ATOM 3753 C CA . PRO B 1 79 ? 23.93497 7.47567 38.07788 1.000 25.65945 79 PRO B CA 1
ATOM 3754 C C . PRO B 1 79 ? 23.67905 6.66754 36.81663 1.000 25.91462 79 PRO B C 1
ATOM 3755 O O . PRO B 1 79 ? 22.61707 6.76042 36.19467 1.000 29.86389 79 PRO B O 1
ATOM 3766 N N . GLY B 1 80 ? 24.67902 5.87603 36.42964 1.000 25.69661 80 GLY B N 1
ATOM 3767 C CA . GLY B 1 80 ? 24.51795 5.01927 35.27291 1.000 36.45294 80 GLY B CA 1
ATOM 3768 C C . GLY B 1 80 ? 23.68686 3.78678 35.53713 1.000 37.50154 80 GLY B C 1
ATOM 3769 O O . GLY B 1 80 ? 23.15854 3.20081 34.58504 1.000 30.38260 80 GLY B O 1
ATOM 3773 N N . HIS B 1 81 ? 23.55149 3.38990 36.81183 1.000 30.14787 81 HIS B N 1
ATOM 3774 C CA . HIS B 1 81 ? 22.81737 2.18197 37.17553 1.000 49.24583 81 HIS B CA 1
ATOM 3775 C C . HIS B 1 81 ? 23.50236 1.01149 36.49018 1.000 59.39335 81 HIS B C 1
ATOM 3776 O O . HIS B 1 81 ? 24.66162 0.72948 36.80902 1.000 72.62355 81 HIS B O 1
ATOM 3790 N N . GLY B 1 82 ? 22.85350 0.32776 35.56750 1.000 43.94851 82 GLY B N 1
ATOM 3791 C CA . GLY B 1 82 ? 23.49935 -0.81827 34.96714 1.000 55.05162 82 GLY B CA 1
ATOM 3792 C C . GLY B 1 82 ? 24.16924 -0.60847 33.62716 1.000 50.43123 82 GLY B C 1
ATOM 3793 O O . GLY B 1 82 ? 24.79652 -1.54131 33.11463 1.000 64.63221 82 GLY B O 1
ATOM 3797 N N . CYS B 1 83 ? 24.08336 0.58840 33.05164 1.000 41.80547 83 CYS B N 1
ATOM 3798 C CA . CYS B 1 83 ? 24.28072 0.74555 31.61392 1.000 55.07370 83 CYS B CA 1
ATOM 3799 C C . CYS B 1 83 ? 25.71633 0.54013 31.14636 1.000 31.41442 83 CYS B C 1
ATOM 3800 O O . CYS B 1 83 ? 25.93795 0.54708 29.93203 1.000 45.22659 83 CYS B O 1
ATOM 3808 N N . GLY B 1 84 ? 26.68049 0.33753 32.03835 1.000 37.94159 84 GLY B N 1
ATOM 3809 C CA . GLY B 1 84 ? 28.06435 0.18167 31.64189 1.000 32.17637 84 GLY B CA 1
ATOM 3810 C C . GLY B 1 84 ? 28.91960 1.41152 31.83984 1.000 36.62790 84 GLY B C 1
ATOM 3811 O O . GLY B 1 84 ? 30.12085 1.36394 31.54694 1.000 31.83793 84 GLY B O 1
ATOM 3815 N N . TYR B 1 85 ? 28.32896 2.51064 32.30106 1.000 45.50639 85 TYR B N 1
ATOM 3816 C CA . TYR B 1 85 ? 29.01807 3.71742 32.72829 1.000 24.24425 85 TYR B CA 1
ATOM 3817 C C . TYR B 1 85 ? 28.64292 4.01131 34.17343 1.000 33.41184 85 TYR B C 1
ATOM 3818 O O . TYR B 1 85 ? 27.57645 3.61462 34.65387 1.000 33.18235 85 TYR B O 1
ATOM 3836 N N . THR B 1 86 ? 29.52148 4.73665 34.86365 1.000 24.89134 86 THR B N 1
ATOM 3837 C CA . THR B 1 86 ? 29.22639 5.10779 36.24223 1.000 23.72039 86 THR B CA 1
ATOM 3838 C C . THR B 1 86 ? 28.14802 6.18301 36.30979 1.000 22.86110 86 THR B C 1
ATOM 3839 O O . THR B 1 86 ? 27.31523 6.17597 37.22308 1.000 23.88558 86 THR B O 1
ATOM 3850 N N . HIS B 1 87 ? 28.14989 7.11704 35.36265 1.000 23.49408 87 HIS B N 1
ATOM 3851 C CA . HIS B 1 87 ? 27.18352 8.20414 35.34940 1.000 25.18405 87 HIS B CA 1
ATOM 3852 C C . HIS B 1 87 ? 26.72339 8.46851 33.92648 1.000 22.60305 87 HIS B C 1
ATOM 3853 O O . HIS B 1 87 ? 27.43535 8.18012 32.96148 1.000 20.17675 87 HIS B O 1
ATOM 3867 N N . ILE B 1 88 ? 25.52318 9.03258 33.81216 1.000 27.67028 88 ILE B N 1
ATOM 3868 C CA . ILE B 1 88 ? 24.95375 9.45239 32.53863 1.000 23.18828 88 ILE B CA 1
ATOM 3869 C C . ILE B 1 88 ? 24.69071 10.94768 32.61190 1.000 19.17597 88 ILE B C 1
ATOM 3870 O O . ILE B 1 88 ? 24.08450 11.42571 33.57649 1.000 24.39012 88 ILE B O 1
ATOM 3886 N N . ILE B 1 89 ? 25.13457 11.68048 31.59795 1.000 22.45372 89 ILE B N 1
ATOM 3887 C CA . ILE B 1 89 ? 24.72494 13.06467 31.39189 1.000 17.50806 89 ILE B CA 1
ATOM 3888 C C . ILE B 1 89 ? 23.61739 13.05190 30.34661 1.000 23.25968 89 ILE B C 1
ATOM 3889 O O . ILE B 1 89 ? 23.83238 12.62870 29.20421 1.000 22.92188 89 ILE B O 1
ATOM 3905 N N . HIS B 1 90 ? 22.42522 13.48531 30.74382 1.000 22.86139 90 HIS B N 1
ATOM 3906 C CA . HIS B 1 90 ? 21.28379 13.59245 29.84030 1.000 30.61778 90 HIS B CA 1
ATOM 3907 C C . HIS B 1 90 ? 21.25575 15.00682 29.27167 1.000 20.80748 90 HIS B C 1
ATOM 3908 O O . HIS B 1 90 ? 20.99965 15.96995 30.00131 1.000 22.17225 90 HIS B O 1
ATOM 3922 N N . ALA B 1 91 ? 21.53040 15.13555 27.97904 1.000 24.07317 91 ALA B N 1
ATOM 3923 C CA . ALA B 1 91 ? 21.57561 16.42645 27.30940 1.000 21.25955 91 ALA B CA 1
ATOM 3924 C C . ALA B 1 91 ? 20.50823 16.45912 26.23012 1.000 26.16475 91 ALA B C 1
ATOM 3925 O O . ALA B 1 91 ? 20.27791 15.45862 25.54276 1.000 27.59073 91 ALA B O 1
ATOM 3932 N N . VAL B 1 92 ? 19.86114 17.60852 26.08028 1.000 24.51110 92 VAL B N 1
ATOM 3933 C CA . VAL B 1 92 ? 18.69699 17.74401 25.21532 1.000 26.24192 92 VAL B CA 1
ATOM 3934 C C . VAL B 1 92 ? 19.07237 18.63598 24.04008 1.000 26.63876 92 VAL B C 1
ATOM 3935 O O . VAL B 1 92 ? 19.24515 19.85135 24.19781 1.000 23.84033 92 VAL B O 1
ATOM 3948 N N . ALA B 1 93 ? 19.17474 18.03209 22.85299 1.000 32.67570 93 ALA B N 1
ATOM 3949 C CA . ALA B 1 93 ? 19.45928 18.76063 21.62964 1.000 26.98152 93 ALA B CA 1
ATOM 3950 C C . ALA B 1 93 ? 18.18039 19.36796 21.06669 1.000 31.97603 93 ALA B C 1
ATOM 3951 O O . ALA B 1 93 ? 17.09474 18.80412 21.22755 1.000 27.54455 93 ALA B O 1
ATOM 3958 N N . PRO B 1 94 ? 18.27686 20.51362 20.39879 1.000 25.52827 94 PRO B N 1
ATOM 3959 C CA . PRO B 1 94 ? 17.11374 21.02592 19.67309 1.000 26.73245 94 PRO B CA 1
ATOM 3960 C C . PRO B 1 94 ? 16.86147 20.19600 18.42623 1.000 31.84093 94 PRO B C 1
ATOM 3961 O O . PRO B 1 94 ? 17.75775 19.54990 17.88138 1.000 28.51738 94 PRO B O 1
ATOM 3972 N N . ARG B 1 95 ? 15.61020 20.20807 17.98815 1.000 29.74278 95 ARG B N 1
ATOM 3973 C CA . ARG B 1 95 ? 15.25176 19.65576 16.69244 1.000 41.09925 95 ARG B CA 1
ATOM 3974 C C . ARG B 1 95 ? 15.71987 20.63245 15.61767 1.000 33.58537 95 ARG B C 1
ATOM 3975 O O . ARG B 1 95 ? 15.70011 21.85096 15.81695 1.000 39.74898 95 ARG B O 1
ATOM 3996 N N . ARG B 1 96 ? 16.18293 20.09195 14.49982 1.000 37.61676 96 ARG B N 1
ATOM 3997 C CA . ARG B 1 96 ? 16.71018 20.87052 13.37383 1.000 31.31933 96 ARG B CA 1
ATOM 3998 C C . ARG B 1 96 ? 15.58087 21.53842 12.60879 1.000 36.38794 96 ARG B C 1
ATOM 3999 O O . ARG B 1 96 ? 14.77857 20.83164 11.98729 1.000 36.36693 96 ARG B O 1
ATOM 4020 N N . PRO B 1 97 ? 15.46656 22.87029 12.62809 1.000 34.62502 97 PRO B N 1
ATOM 4021 C CA . PRO B 1 97 ? 14.36925 23.52337 11.90146 1.000 37.47289 97 PRO B CA 1
ATOM 4022 C C . PRO B 1 97 ? 14.54022 23.38884 10.39964 1.000 38.56784 97 PRO B C 1
ATOM 4023 O O . PRO B 1 97 ? 15.65888 23.39270 9.88199 1.000 37.21249 97 PRO B O 1
ATOM 4034 N N . ARG B 1 98 ? 13.41372 23.25068 9.69799 1.000 45.34600 98 ARG B N 1
ATOM 4035 C CA . ARG B 1 98 ? 13.44446 23.26479 8.23999 1.000 52.57388 98 ARG B CA 1
ATOM 4036 C C . ARG B 1 98 ? 13.49674 24.69344 7.71461 1.000 45.08674 98 ARG B C 1
ATOM 4037 O O . ARG B 1 98 ? 14.20022 24.97101 6.73832 1.000 44.21042 98 ARG B O 1
ATOM 4058 N N . ASP B 1 99 ? 12.75484 25.60750 8.34951 1.000 45.35178 99 ASP B N 1
ATOM 4059 C CA . ASP B 1 99 ? 12.79211 27.02827 8.02859 1.000 46.74231 99 ASP B CA 1
ATOM 4060 C C . ASP B 1 99 ? 14.24768 27.47978 8.07803 1.000 51.48223 99 ASP B C 1
ATOM 4061 O O . ASP B 1 99 ? 14.86951 27.47093 9.15003 1.000 42.06832 99 ASP B O 1
ATOM 4070 N N . PRO B 1 100 ? 14.84309 27.83350 6.93628 1.000 47.32426 100 PRO B N 1
ATOM 4071 C CA . PRO B 1 100 ? 16.25130 28.26364 6.96074 1.000 48.49878 100 PRO B CA 1
ATOM 4072 C C . PRO B 1 100 ? 16.48362 29.52465 7.77607 1.000 39.68220 100 PRO B C 1
ATOM 4073 O O . PRO B 1 100 ? 17.61088 29.74344 8.23931 1.000 31.51032 100 PRO B O 1
ATOM 4084 N N . ALA B 1 101 ? 15.45861 30.36090 7.96397 1.000 35.25193 101 ALA B N 1
ATOM 4085 C CA . ALA B 1 101 ? 15.60666 31.56125 8.77728 1.000 32.09550 101 ALA B CA 1
ATOM 4086 C C . ALA B 1 101 ? 15.78127 31.23617 10.25581 1.000 33.31637 101 ALA B C 1
ATOM 4087 O O . ALA B 1 101 ? 16.30040 32.07014 11.00571 1.000 32.68010 101 ALA B O 1
ATOM 4094 N N . ALA B 1 102 ? 15.35236 30.05223 10.68836 1.000 37.40365 102 ALA B N 1
ATOM 4095 C CA . ALA B 1 102 ? 15.44581 29.62888 12.07766 1.000 34.49678 102 ALA B CA 1
ATOM 4096 C C . ALA B 1 102 ? 16.68259 28.78688 12.34675 1.000 29.40319 102 ALA B C 1
ATOM 4097 O O . ALA B 1 102 ? 16.87524 28.32143 13.47525 1.000 27.60273 102 ALA B O 1
ATOM 4104 N N . LEU B 1 103 ? 17.53080 28.59244 11.33923 1.000 27.34761 103 LEU B N 1
ATOM 4105 C CA . LEU B 1 103 ? 18.67048 27.69737 11.49253 1.000 22.30180 103 LEU B CA 1
ATOM 4106 C C . LEU B 1 103 ? 19.63391 28.18994 12.56341 1.000 30.39735 103 LEU B C 1
ATOM 4107 O O . LEU B 1 103 ? 20.15617 27.39711 13.35530 1.000 23.33226 103 LEU B O 1
ATOM 4123 N N . GLU B 1 104 ? 19.90409 29.49201 12.59061 1.000 25.40324 104 GLU B N 1
ATOM 4124 C CA . GLU B 1 104 ? 20.93676 29.99659 13.48577 1.000 25.34715 104 GLU B CA 1
ATOM 4125 C C . GLU B 1 104 ? 20.49751 29.89318 14.94229 1.000 27.91596 104 GLU B C 1
ATOM 4126 O O . GLU B 1 104 ? 21.32018 29.58867 15.81377 1.000 21.98857 104 GLU B O 1
ATOM 4138 N N . GLU B 1 105 ? 19.20804 30.09091 15.22047 1.000 27.15445 105 GLU B N 1
ATOM 4139 C CA . GLU B 1 105 ? 18.69776 29.85887 16.56828 1.000 32.94830 105 GLU B CA 1
ATOM 4140 C C . GLU B 1 105 ? 18.88391 28.40316 16.97881 1.000 27.44306 105 GLU B C 1
ATOM 4141 O O . GLU B 1 105 ? 19.27998 28.11568 18.11399 1.000 24.10106 105 GLU B O 1
ATOM 4153 N N . GLY B 1 106 ? 18.61768 27.47053 16.06427 1.000 24.90052 106 GLY B N 1
ATOM 4154 C CA . GLY B 1 106 ? 18.80725 26.06668 16.38466 1.000 22.09240 106 GLY B CA 1
ATOM 4155 C C . GLY B 1 106 ? 20.26204 25.70901 16.61466 1.000 23.10869 106 GLY B C 1
ATOM 4156 O O . GLY B 1 106 ? 20.58143 24.92303 17.51170 1.000 22.51413 106 GLY B O 1
ATOM 4160 N N . GLU B 1 107 ? 21.16414 26.27423 15.80715 1.000 24.39237 107 GLU B N 1
ATOM 4161 C CA . GLU B 1 107 ? 22.58618 25.99058 15.97964 1.000 32.67990 107 GLU B CA 1
ATOM 4162 C C . GLU B 1 107 ? 23.07069 26.44829 17.34883 1.000 20.66223 107 GLU B C 1
ATOM 4163 O O . GLU B 1 107 ? 23.88214 25.76857 17.98964 1.000 20.99289 107 GLU B O 1
ATOM 4175 N N . ALA B 1 108 ? 22.59122 27.60581 17.81344 1.000 27.99392 108 ALA B N 1
ATOM 4176 C CA . ALA B 1 108 ? 23.00444 28.09936 19.12406 1.000 26.99719 108 ALA B CA 1
ATOM 4177 C C . ALA B 1 108 ? 22.53367 27.16925 20.23680 1.000 21.45844 108 AL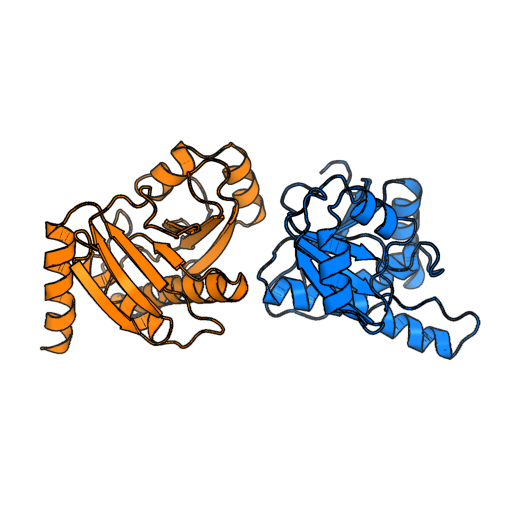A B C 1
ATOM 4178 O O . ALA B 1 108 ? 23.25320 26.94413 21.21787 1.000 29.66106 108 ALA B O 1
ATOM 4185 N N . LEU B 1 109 ? 21.32201 26.62659 20.10837 1.000 24.70123 109 LEU B N 1
ATOM 4186 C CA . LEU B 1 109 ? 20.82505 25.69711 21.11430 1.000 19.36455 109 LEU B CA 1
ATOM 4187 C C . LEU B 1 109 ? 21.58851 24.38287 21.09130 1.000 23.12304 109 LEU B C 1
ATOM 4188 O O . LEU B 1 109 ? 21.74508 23.74158 22.13731 1.000 24.75713 109 LEU B O 1
ATOM 4204 N N . LEU B 1 110 ? 22.05238 23.96117 19.91360 1.000 24.74955 110 LEU B N 1
ATOM 4205 C CA . LEU B 1 110 ? 22.87619 22.75990 19.81824 1.000 21.03377 110 LEU B CA 1
ATOM 4206 C C . LEU B 1 110 ? 24.23748 22.98510 20.46375 1.000 19.53046 110 LEU B C 1
ATOM 4207 O O . LEU B 1 110 ? 24.73342 22.13055 21.20730 1.000 19.25755 110 LEU B O 1
ATOM 4223 N N . GLU B 1 111 ? 24.87241 24.12308 20.17121 1.000 18.64463 111 GLU B N 1
ATOM 4224 C CA . GLU B 1 111 ? 26.11078 24.45986 20.86457 1.000 18.55021 111 GLU B CA 1
ATOM 4225 C C . GLU B 1 111 ? 25.87728 24.56015 22.36032 1.000 20.04453 111 GLU B C 1
ATOM 4226 O O . GLU B 1 111 ? 26.72640 24.15213 23.16322 1.000 21.79299 111 GLU B O 1
ATOM 4238 N N . ARG B 1 112 ? 24.73062 25.11225 22.75614 1.000 17.96901 112 ARG B N 1
ATOM 4239 C CA . ARG B 1 112 ? 24.43886 25.23613 24.17851 1.000 28.71990 112 ARG B CA 1
ATOM 4240 C C . ARG B 1 112 ? 24.39534 23.87196 24.85447 1.000 23.76950 112 ARG B C 1
ATOM 4241 O O . ARG B 1 112 ? 24.94611 23.69545 25.94733 1.000 23.04771 112 ARG B O 1
ATOM 4262 N N . ALA B 1 113 ? 23.72543 22.89829 24.23462 1.000 21.59315 113 ALA B N 1
ATOM 4263 C CA . ALA B 1 113 ? 23.67922 21.56402 24.82132 1.000 19.52679 113 ALA B CA 1
ATOM 4264 C C . ALA B 1 113 ? 25.08620 21.05152 25.09318 1.000 21.41674 113 ALA B C 1
ATOM 4265 O O . ALA B 1 113 ? 25.37567 20.54422 26.18273 1.000 18.87620 113 ALA B O 1
ATOM 4272 N N . TYR B 1 114 ? 25.98230 21.20702 24.11597 1.000 23.71798 114 TYR B N 1
ATOM 4273 C CA . TYR B 1 114 ? 27.35917 20.75783 24.28434 1.000 13.76922 114 TYR B CA 1
ATOM 4274 C C . TYR B 1 114 ? 28.06338 21.53168 25.39158 1.000 16.93578 114 TYR B C 1
ATOM 4275 O O . TYR B 1 114 ? 28.83022 20.95281 26.16964 1.000 14.79898 114 TYR B O 1
ATOM 4293 N N . ARG B 1 115 ? 27.83779 22.84788 25.46476 1.000 24.06974 115 ARG B N 1
ATOM 4294 C CA . ARG B 1 115 ? 28.41831 23.63551 26.55068 1.000 17.16754 115 ARG B CA 1
ATOM 4295 C C . ARG B 1 115 ? 27.91098 23.14899 27.90031 1.000 28.43777 115 ARG B C 1
ATOM 4296 O O . ARG B 1 115 ? 28.67370 23.07988 28.87225 1.000 18.80231 115 ARG B O 1
ATOM 4317 N N . SER B 1 116 ? 26.62827 22.78350 27.97176 1.000 18.97704 116 SER B N 1
ATOM 4318 C CA . SER B 1 116 ? 26.06037 22.29943 29.22458 1.000 16.42605 116 SER B CA 1
ATOM 4319 C C . SER B 1 116 ? 26.69580 20.98268 29.64209 1.000 19.20181 116 SER B C 1
ATOM 4320 O O . SER B 1 116 ? 26.90404 20.73574 30.83426 1.000 16.89954 116 SER B O 1
ATOM 4328 N N . ILE B 1 117 ? 26.99335 20.11522 28.67774 1.000 17.97715 117 ILE B N 1
ATOM 4329 C CA . ILE B 1 117 ? 27.66625 18.86146 29.00059 1.000 21.20656 117 ILE B CA 1
ATOM 4330 C C . ILE B 1 117 ? 29.02683 19.14112 29.62479 1.000 25.67181 117 ILE B C 1
ATOM 4331 O O . ILE B 1 117 ? 29.40578 18.53502 30.63322 1.000 24.08453 117 ILE B O 1
ATOM 4347 N N . VAL B 1 118 ? 29.79107 20.05393 29.02451 1.000 20.64456 118 VAL B N 1
ATOM 4348 C CA . VAL B 1 118 ? 31.13221 20.34003 29.52770 1.000 21.40086 118 VAL B CA 1
ATOM 4349 C C . VAL B 1 118 ? 31.05759 20.92869 30.92796 1.000 16.46125 118 VAL B C 1
ATOM 4350 O O . VAL B 1 118 ? 31.78412 20.50942 31.83477 1.000 17.30914 118 VAL B O 1
ATOM 4363 N N . ALA B 1 119 ? 30.16349 21.90068 31.12758 1.000 18.17145 119 ALA B N 1
ATOM 4364 C CA . ALA B 1 119 ? 30.09117 22.59535 32.40907 1.000 14.84155 119 ALA B CA 1
ATOM 4365 C C . ALA B 1 119 ? 29.66982 21.65504 33.52930 1.000 16.37897 119 ALA B C 1
ATOM 4366 O O . ALA B 1 119 ? 30.16207 21.76032 34.65893 1.000 21.14282 119 ALA B O 1
ATOM 4373 N N . LEU B 1 120 ? 28.73485 20.74918 33.23934 1.000 18.82829 120 LEU B N 1
ATOM 4374 C CA . LEU B 1 120 ? 28.31141 19.75672 34.21881 1.000 20.80376 120 LEU B CA 1
ATOM 4375 C C . LEU B 1 120 ? 29.45006 18.80343 34.55440 1.000 14.44829 120 LEU B C 1
ATOM 4376 O O . LEU B 1 120 ? 29.69498 18.49918 35.72755 1.000 21.33174 120 LEU B O 1
ATOM 4392 N N . ALA B 1 121 ? 30.15419 18.31622 33.53117 1.000 17.72992 121 ALA B N 1
ATOM 4393 C CA . ALA B 1 121 ? 31.28851 17.43298 33.77028 1.000 17.04045 121 ALA B CA 1
ATOM 4394 C C . ALA B 1 121 ? 32.36353 18.13444 34.58899 1.000 17.59460 121 ALA B C 1
ATOM 4395 O O . ALA B 1 121 ? 32.93536 17.54516 35.51166 1.000 20.74759 121 ALA B O 1
ATOM 4402 N N . ALA B 1 122 ? 32.65297 19.39588 34.26703 1.000 18.44516 122 ALA B N 1
ATOM 4403 C CA . ALA B 1 122 ? 33.66537 20.13229 35.01691 1.000 22.94839 122 ALA B CA 1
ATOM 4404 C C . ALA B 1 122 ? 33.24406 20.33933 36.46802 1.000 27.30173 122 ALA B C 1
ATOM 4405 O O . ALA B 1 122 ? 34.07915 20.27550 37.38150 1.000 17.80540 122 ALA B O 1
ATOM 4412 N N . ALA B 1 123 ? 31.95706 20.59484 36.70362 1.000 18.37345 123 ALA B N 1
ATOM 4413 C CA . ALA B 1 123 ? 31.48625 20.76427 38.07268 1.000 21.56160 123 ALA B CA 1
ATOM 4414 C C . ALA B 1 123 ? 31.57211 19.45548 38.84807 1.000 22.15934 123 ALA B C 1
ATOM 4415 O O . ALA B 1 123 ? 31.87649 19.45563 40.04645 1.000 21.66262 123 ALA B O 1
ATOM 4422 N N . ARG B 1 124 ? 31.31451 18.33089 38.17975 1.000 24.19473 124 ARG B N 1
ATOM 4423 C CA . ARG B 1 124 ? 31.38854 17.02142 38.81349 1.000 18.97789 124 ARG B CA 1
ATOM 4424 C C . ARG B 1 124 ? 32.80857 16.47163 38.84549 1.000 22.68632 124 ARG B C 1
ATOM 4425 O O . ARG B 1 124 ? 33.03943 15.43332 39.47657 1.000 24.79425 124 ARG B O 1
ATOM 4446 N N . ARG B 1 125 ? 33.75612 17.14747 38.18993 1.000 23.65721 125 ARG B N 1
ATOM 4447 C CA . ARG B 1 125 ? 35.15238 16.71432 38.13375 1.000 19.52779 125 ARG B CA 1
ATOM 4448 C C . ARG B 1 125 ? 35.29291 15.39607 37.38112 1.000 34.80102 125 ARG B C 1
ATOM 4449 O O . ARG B 1 125 ? 36.01733 14.49117 37.80055 1.000 22.45501 125 ARG B O 1
ATOM 4470 N N . TRP B 1 126 ? 34.5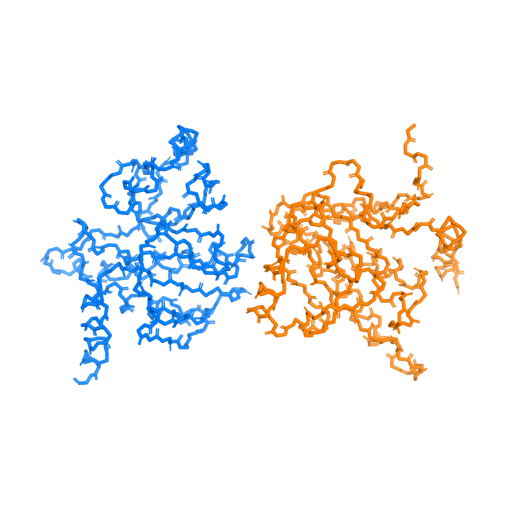9037 15.29801 36.25855 1.000 23.49704 126 TRP B N 1
ATOM 4471 C CA . TRP B 1 126 ? 34.75132 14.20272 35.31789 1.000 19.75866 126 TRP B CA 1
ATOM 4472 C C . TRP B 1 126 ? 35.64007 14.68938 34.18115 1.000 14.43939 126 TRP B C 1
ATOM 4473 O O . TRP B 1 126 ? 35.32055 15.68163 33.51511 1.000 20.36748 126 TRP B O 1
ATOM 4494 N N . ALA B 1 127 ? 36.75646 13.99427 33.96836 1.000 29.54392 127 ALA B N 1
ATOM 4495 C CA . ALA B 1 127 ? 37.74850 14.45756 33.00759 1.000 21.91978 127 ALA B CA 1
ATOM 4496 C C . ALA B 1 127 ? 37.41317 14.04223 31.58205 1.000 20.96551 127 ALA B C 1
ATOM 4497 O O . ALA B 1 127 ? 37.82050 14.71928 30.63060 1.000 26.58349 127 ALA B O 1
ATOM 4504 N N . CYS B 1 128 ? 36.68690 12.94369 31.41052 1.000 23.86530 128 CYS B N 1
ATOM 4505 C CA . CYS B 1 128 ? 36.41316 12.40073 30.09106 1.000 22.17191 128 CYS B CA 1
ATOM 4506 C C . CYS B 1 128 ? 34.94808 12.02406 30.00772 1.000 25.66071 128 CYS B C 1
ATOM 4507 O O . CYS B 1 128 ? 34.38113 11.49125 30.96549 1.000 17.32650 128 CYS B O 1
ATOM 4515 N N . VAL B 1 129 ? 34.34337 12.29926 28.85658 1.000 16.47863 129 VAL B N 1
ATOM 4516 C CA . VAL B 1 129 ? 32.92135 12.06253 28.65693 1.000 12.09329 129 VAL B CA 1
ATOM 4517 C C . VAL B 1 129 ? 32.73976 11.46305 27.27056 1.000 15.90658 129 VAL B C 1
ATOM 4518 O O . VAL B 1 129 ? 33.19485 12.04095 26.27615 1.000 21.63037 129 VAL B O 1
ATOM 4531 N N . ALA B 1 130 ? 32.11291 10.29128 27.20354 1.000 19.49849 130 ALA B N 1
ATOM 4532 C CA . ALA B 1 130 ? 31.74731 9.70006 25.92455 1.000 14.33931 130 ALA B CA 1
ATOM 4533 C C . ALA B 1 130 ? 30.43221 10.31896 25.48530 1.000 19.20902 130 ALA B C 1
ATOM 4534 O O . ALA B 1 130 ? 29.48699 10.40240 26.27366 1.000 20.53090 130 ALA B O 1
ATOM 4541 N N . CYS B 1 131 ? 30.37232 10.77191 24.23844 1.000 16.73300 131 CYS B N 1
ATOM 4542 C CA . CYS B 1 131 ? 29.23916 11.54986 23.80226 1.000 15.81783 131 CYS B CA 1
ATOM 4543 C C . CYS B 1 131 ? 28.91317 11.17665 22.36728 1.000 20.29622 131 CYS B C 1
ATOM 4544 O O . CYS B 1 131 ? 29.82554 11.00705 21.54723 1.000 16.52088 131 CYS B O 1
ATOM 4552 N N . PRO B 1 132 ? 27.64432 11.01729 22.04061 1.000 16.78824 132 PRO B N 1
ATOM 4553 C CA . PRO B 1 132 ? 27.26014 10.76097 20.65320 1.000 23.88127 132 PRO B CA 1
ATOM 4554 C C . PRO B 1 132 ? 27.16661 12.08283 19.90176 1.000 12.21611 132 PRO B C 1
ATOM 4555 O O . PRO B 1 132 ? 27.31167 13.16215 20.47229 1.000 22.31484 132 PRO B O 1
ATOM 4566 N N . LEU B 1 133 ? 26.91643 11.98524 18.60287 1.000 17.64786 133 LEU B N 1
ATOM 4567 C CA . LEU B 1 133 ? 26.62689 13.18001 17.82214 1.000 26.84493 133 LEU B CA 1
ATOM 4568 C C . LEU B 1 133 ? 25.24165 13.68560 18.20446 1.000 17.97356 133 LEU B C 1
ATOM 4569 O O . LEU B 1 133 ? 24.23373 13.25420 17.63458 1.000 26.72974 133 LEU B O 1
ATOM 4585 N N . LEU B 1 134 ? 25.18957 14.57641 19.19691 1.000 27.72592 134 LEU B N 1
ATOM 4586 C CA . LEU B 1 134 ? 23.92641 15.14877 19.64892 1.000 28.21055 134 LEU B CA 1
ATOM 4587 C C . LEU B 1 134 ? 23.11846 15.70227 18.48604 1.000 27.90571 134 LEU B C 1
ATOM 4588 O O . LEU B 1 134 ? 23.65332 16.37324 17.60057 1.000 26.60124 134 LEU B O 1
ATOM 4604 N N . GLY B 1 135 ? 21.81400 15.43664 18.51458 1.000 32.45193 135 GLY B N 1
ATOM 4605 C CA . GLY B 1 135 ? 20.89111 15.96508 17.53676 1.000 30.20033 135 GLY B CA 1
ATOM 4606 C C . GLY B 1 135 ? 20.94274 15.31369 16.17644 1.000 23.99426 135 GLY B C 1
ATOM 4607 O O . GLY B 1 135 ? 20.14490 15.67794 15.30231 1.000 25.99947 135 GLY B O 1
ATOM 4611 N N . ALA B 1 136 ? 21.83636 14.35831 15.96313 1.000 23.75341 136 ALA B N 1
ATOM 4612 C CA . ALA B 1 136 ? 22.11004 13.86138 14.62617 1.000 41.54546 136 ALA B CA 1
ATOM 4613 C C . ALA B 1 136 ? 21.27223 12.65059 14.25275 1.000 54.37382 136 ALA B C 1
ATOM 4614 O O . ALA B 1 136 ? 21.54070 12.02340 13.22291 1.000 69.40608 136 ALA B O 1
ATOM 4621 N N . GLY B 1 137 ? 20.26087 12.31561 15.04141 1.000 35.81756 137 GLY B N 1
ATOM 4622 C CA . GLY B 1 137 ? 19.39564 11.21575 14.67033 1.000 51.38998 137 GLY B CA 1
ATOM 4623 C C . GLY B 1 137 ? 18.02587 11.66371 14.20720 1.000 41.22752 137 GLY B C 1
ATOM 4624 O O . GLY B 1 137 ? 17.88018 12.27940 13.14455 1.000 45.78812 137 GLY B O 1
ATOM 4628 N N . VAL B 1 138 ? 17.00564 11.34477 15.00617 1.000 52.92431 138 VAL B N 1
ATOM 4629 C CA . VAL B 1 138 ? 15.65507 11.78521 14.69614 1.000 57.43517 138 VAL B CA 1
ATOM 4630 C C . VAL B 1 138 ? 15.54646 13.30145 14.76485 1.000 35.31422 138 VAL B C 1
ATOM 4631 O O . VAL B 1 138 ? 14.64746 13.88299 14.14833 1.000 47.57217 138 VAL B O 1
ATOM 4644 N N . TYR B 1 139 ? 16.44535 13.96221 15.49554 1.000 35.95584 139 TYR B N 1
ATOM 4645 C CA . TYR B 1 139 ? 16.36288 15.40362 15.68771 1.000 34.84655 139 TYR B CA 1
ATOM 4646 C C . TYR B 1 139 ? 16.89384 16.18470 14.48453 1.000 28.42577 139 TYR B C 1
ATOM 4647 O O . TYR B 1 139 ? 16.79919 17.41629 14.47733 1.000 35.59871 139 TYR B O 1
ATOM 4665 N N . GLY B 1 140 ? 17.43625 15.50922 13.46713 1.000 26.62739 140 GLY B N 1
ATOM 4666 C CA . GLY B 1 140 ? 17.52188 16.06534 12.13008 1.000 28.17974 140 GLY B CA 1
ATOM 4667 C C . GLY B 1 140 ? 18.84644 16.67771 11.73112 1.000 23.09799 140 GLY B C 1
ATOM 4668 O O . GLY B 1 140 ? 19.02623 16.98226 10.54576 1.000 30.53787 140 GLY B O 1
ATOM 4672 N N . TRP B 1 141 ? 19.76950 16.87423 12.66659 1.000 23.99137 141 TRP B N 1
ATOM 4673 C CA . TRP B 1 141 ? 21.05903 17.46355 12.33995 1.000 19.35831 141 TRP B CA 1
ATOM 4674 C C . TRP B 1 141 ? 21.97979 16.44359 11.68255 1.000 21.53754 141 TRP B C 1
ATOM 4675 O O . TRP B 1 141 ? 21.88519 15.23844 11.92715 1.000 28.36001 141 TRP B O 1
ATOM 4696 N N . SER B 1 142 ? 22.88755 16.93989 10.84833 1.000 19.71295 142 SER B N 1
ATOM 4697 C CA . SER B 1 142 ? 23.87759 16.06267 10.24731 1.000 19.07599 142 SER B CA 1
ATOM 4698 C C . SER B 1 142 ? 25.04057 15.83454 11.21055 1.000 20.46175 142 SER B C 1
ATOM 4699 O O . SER B 1 142 ? 25.24446 16.57966 12.17391 1.000 22.11288 142 SER B O 1
ATOM 4707 N N . ALA B 1 143 ? 25.81741 14.78579 10.93364 1.000 22.66371 143 ALA B N 1
ATOM 4708 C CA . ALA B 1 143 ? 27.02045 14.54038 11.72020 1.000 19.29071 143 ALA B CA 1
ATOM 4709 C C . ALA B 1 143 ? 27.94408 15.75145 11.69813 1.000 15.84276 143 ALA B C 1
ATOM 4710 O O . ALA B 1 143 ? 28.49397 16.14480 12.73446 1.000 14.95580 143 ALA B O 1
ATOM 4717 N N . ALA B 1 144 ? 28.11905 16.36053 10.52487 1.000 19.04047 144 ALA B N 1
ATOM 4718 C CA . ALA B 1 144 ? 28.98867 17.52443 10.41317 1.000 21.99162 144 ALA B CA 1
ATOM 4719 C C . ALA B 1 144 ? 28.45616 18.69162 11.23249 1.000 16.39154 144 ALA B C 1
ATOM 4720 O O . ALA B 1 144 ? 29.22661 19.39197 11.89883 1.000 17.94421 144 ALA B O 1
ATOM 4727 N N . GLU B 1 145 ? 27.14407 18.92931 11.18725 1.000 14.40442 145 GLU B N 1
ATOM 4728 C CA . GLU B 1 145 ? 26.58171 20.01858 11.97679 1.000 21.52188 145 GLU B CA 1
ATOM 4729 C C . GLU B 1 145 ? 26.76179 19.76114 13.46541 1.000 24.07152 145 GLU B C 1
ATOM 4730 O O . GLU B 1 145 ? 27.03155 20.68604 14.23954 1.000 21.11478 145 GLU B O 1
ATOM 4742 N N . SER B 1 146 ? 26.60477 18.50796 13.88596 1.000 20.81999 146 SER B N 1
ATOM 4743 C CA . SER B 1 146 ? 26.76783 18.17030 15.29229 1.000 22.00864 146 SER B CA 1
ATOM 4744 C C . SER B 1 146 ? 28.21963 18.35147 15.71615 1.000 13.52386 146 SER B C 1
ATOM 4745 O O . SER B 1 146 ? 28.50788 18.97320 16.74804 1.000 15.17680 146 SER B O 1
ATOM 4753 N N . LEU B 1 147 ? 29.15132 17.83856 14.90959 1.000 15.23193 147 LEU B N 1
ATOM 4754 C CA . LEU B 1 147 ? 30.56650 17.99509 15.21936 1.000 13.72964 147 LEU B CA 1
ATOM 4755 C C . LEU B 1 147 ? 30.95847 19.46494 15.26065 1.000 16.07662 147 LEU B C 1
ATOM 4756 O O . LEU B 1 147 ? 31.68008 19.89559 16.16555 1.000 16.52013 147 LEU B O 1
ATOM 4772 N N . ARG B 1 148 ? 30.49080 20.25277 14.28882 1.000 19.76790 148 ARG B N 1
ATOM 4773 C CA A ARG B 1 148 ? 30.80451 21.67765 14.28822 0.503 17.02562 148 ARG B CA 1
ATOM 4774 C CA B ARG B 1 148 ? 30.79230 21.68070 14.28269 0.497 17.05528 148 ARG B CA 1
ATOM 4775 C C . ARG B 1 148 ? 30.31032 22.34450 15.56611 1.000 21.32694 148 ARG B C 1
ATOM 4776 O O . ARG B 1 148 ? 30.99503 23.20755 16.12636 1.000 21.00819 148 ARG B O 1
ATOM 4815 N N . ALA B 1 149 ? 29.12288 21.95909 16.04375 1.000 19.99130 149 ALA B N 1
ATOM 4816 C CA . ALA B 1 149 ? 28.60638 22.53948 17.28045 1.000 17.70922 149 ALA B CA 1
ATOM 4817 C C . ALA B 1 149 ? 29.46645 22.13871 18.47439 1.000 21.00377 149 ALA B C 1
ATOM 4818 O O . ALA B 1 149 ? 29.75737 22.96634 19.34439 1.000 18.42955 149 ALA B O 1
ATOM 4825 N N . ALA B 1 150 ? 29.88625 20.87458 18.53677 1.000 13.32668 150 ALA B N 1
ATOM 4826 C CA . ALA B 1 150 ? 30.76893 20.45564 19.62090 1.000 19.31793 150 ALA B CA 1
ATOM 4827 C C . ALA B 1 150 ? 32.07112 21.24394 19.59939 1.000 15.73784 150 ALA B C 1
ATOM 4828 O O . ALA B 1 150 ? 32.55289 21.70251 20.64314 1.000 15.59444 150 ALA B O 1
ATOM 4835 N N . LEU B 1 151 ? 32.64631 21.41764 18.41318 1.000 17.73237 151 LEU B N 1
ATOM 4836 C CA . LEU B 1 151 ? 33.93333 22.08138 18.27372 1.000 14.16567 151 LEU B CA 1
ATOM 4837 C C . LEU B 1 151 ? 33.83919 23.57788 18.53193 1.000 20.28209 151 LEU B C 1
ATOM 4838 O O . LEU B 1 151 ? 34.86390 24.21514 18.80105 1.000 23.13286 151 LEU B O 1
ATOM 4854 N N . ALA B 1 152 ? 32.64588 24.15785 18.43589 1.000 19.83834 152 ALA B N 1
ATOM 4855 C CA . ALA B 1 152 ? 32.44623 25.54359 18.84021 1.000 20.55891 152 ALA B CA 1
ATOM 4856 C C . ALA B 1 152 ? 32.19015 25.65629 20.33594 1.000 18.16537 152 ALA B C 1
ATOM 4857 O O . ALA B 1 152 ? 32.75192 26.53447 21.00102 1.000 21.40990 152 ALA B O 1
ATOM 4864 N N . ALA B 1 153 ? 31.36244 24.75939 20.87550 1.000 18.49037 153 ALA B N 1
ATOM 4865 C CA . ALA B 1 153 ? 31.03333 24.80515 22.29361 1.000 18.20419 153 ALA B CA 1
ATOM 4866 C C . ALA B 1 153 ? 32.27463 24.62791 23.15719 1.000 17.36338 153 ALA B C 1
ATOM 4867 O O . ALA B 1 153 ? 32.40868 25.27176 24.20354 1.000 22.83672 153 ALA B O 1
ATOM 4874 N N . THR B 1 154 ? 33.18779 23.75140 22.74565 1.000 19.78006 154 THR B N 1
ATOM 4875 C CA . THR B 1 154 ? 34.38869 23.50243 23.53378 1.000 20.03440 154 THR B CA 1
ATOM 4876 C C . THR B 1 154 ? 35.38715 24.64076 23.46747 1.000 20.68062 154 THR B C 1
ATOM 4877 O O . THR B 1 154 ? 36.43368 24.55493 24.12036 1.000 18.71739 154 THR B O 1
ATOM 4888 N N . ARG B 1 155 ? 35.08770 25.70507 22.71981 1.000 20.37603 155 ARG B N 1
ATOM 4889 C CA . ARG B 1 155 ? 35.93829 26.88815 22.73639 1.000 23.24776 155 ARG B CA 1
ATOM 4890 C C . ARG B 1 155 ? 35.76216 27.68253 24.02382 1.000 20.89314 155 ARG B C 1
ATOM 4891 O O . ARG B 1 155 ? 36.65517 28.45691 24.38803 1.000 31.62300 155 ARG B O 1
ATOM 4912 N N . THR B 1 156 ? 34.63572 27.49654 24.71605 1.000 28.74701 156 THR B N 1
ATOM 4913 C CA . THR B 1 156 ? 34.40369 28.11974 26.01471 1.000 38.62008 156 THR B CA 1
ATOM 4914 C C . THR B 1 156 ? 35.25343 27.42931 27.07395 1.000 31.95389 156 THR B C 1
ATOM 4915 O O . THR B 1 156 ? 35.12308 26.21832 27.28877 1.000 23.06894 156 THR B O 1
ATOM 4926 N N . GLU B 1 157 ? 36.10964 28.18967 27.74390 1.000 27.51476 157 GLU B N 1
ATOM 4927 C CA . GLU B 1 157 ? 36.98742 27.58576 28.73377 1.000 34.44608 157 GLU B CA 1
ATOM 4928 C C . GLU B 1 157 ? 36.17909 27.22587 29.97730 1.000 33.27377 157 GLU B C 1
ATOM 4929 O O . GLU B 1 157 ? 35.48568 28.08773 30.53644 1.000 28.16284 157 GLU B O 1
ATOM 4941 N N . PRO B 1 158 ? 36.24742 25.98068 30.44461 1.000 24.76198 158 PRO B N 1
ATOM 4942 C CA . PRO B 1 158 ? 35.49696 25.59427 31.64362 1.000 25.01760 158 PRO B CA 1
ATOM 4943 C C . PRO B 1 158 ? 36.34501 25.61023 32.90420 1.000 31.90409 158 PRO B C 1
ATOM 4944 O O . PRO B 1 158 ? 37.54552 25.89379 32.85572 1.000 29.97373 158 PRO B O 1
ATOM 4955 N N . ALA B 1 159 ? 35.71931 25.28809 34.03865 1.000 26.80172 159 ALA B N 1
ATOM 4956 C CA . ALA B 1 159 ? 36.39869 25.38168 35.32769 1.000 28.82334 159 ALA B CA 1
ATOM 4957 C C . ALA B 1 159 ? 37.47116 24.31106 35.47547 1.000 27.68698 159 ALA B C 1
ATOM 4958 O O . ALA B 1 159 ? 38.50933 24.54685 36.10307 1.000 30.03604 159 ALA B O 1
ATOM 4965 N N . GLU B 1 160 ? 37.21621 23.11990 34.94485 1.000 27.44512 160 GLU B N 1
ATOM 4966 C CA . GLU B 1 160 ? 38.18004 22.03398 34.90599 1.000 28.08409 160 GLU B CA 1
ATOM 4967 C C . GLU B 1 160 ? 38.19634 21.49812 33.48509 1.000 34.40418 160 GLU B C 1
ATOM 4968 O O . GLU B 1 160 ? 37.25700 21.70594 32.71349 1.000 25.64099 160 GLU B O 1
ATOM 4980 N N . ARG B 1 161 ? 39.25757 20.78880 33.13710 1.000 23.71837 161 ARG B N 1
ATOM 4981 C CA . ARG B 1 161 ? 39.32484 20.24675 31.79322 1.000 22.27898 161 ARG B CA 1
ATOM 4982 C C . ARG B 1 161 ? 38.39656 19.05584 31.60522 1.000 28.84853 161 ARG B C 1
ATOM 4983 O O . ARG B 1 161 ? 38.27500 18.19197 32.47646 1.000 19.57145 161 ARG B O 1
ATOM 5004 N N . VAL B 1 162 ? 37.73631 19.03044 30.44770 1.000 21.49351 162 VAL B N 1
ATOM 5005 C CA . VAL B 1 162 ? 36.82581 17.96464 30.04975 1.000 23.08100 162 VAL B CA 1
ATOM 5006 C C . VAL B 1 162 ? 37.14587 17.59672 28.60752 1.000 16.08512 162 VAL B C 1
ATOM 5007 O O . VAL B 1 162 ? 37.09475 18.45528 27.71744 1.000 18.54847 162 VAL B O 1
ATOM 5020 N N . SER B 1 163 ? 37.46619 16.32589 28.37687 1.000 17.66884 163 SER B N 1
ATOM 5021 C CA . SER B 1 163 ? 37.74346 15.80612 27.04365 1.000 14.77169 163 SER B CA 1
ATOM 5022 C C . SER B 1 163 ? 36.51598 15.06554 26.52619 1.000 29.07453 163 SER B C 1
ATOM 5023 O O . SER B 1 163 ? 36.07167 14.08719 27.13868 1.000 18.21197 163 SER B O 1
ATOM 5031 N N . LEU B 1 164 ? 35.97039 15.53565 25.40755 1.000 16.74642 164 LEU B N 1
ATOM 5032 C CA . LEU B 1 164 ? 34.81729 14.90680 24.77658 1.000 12.69878 164 LEU B CA 1
ATOM 5033 C C . LEU B 1 164 ? 35.28781 13.84656 23.79300 1.000 11.71348 164 LEU B C 1
ATOM 5034 O O . LEU B 1 164 ? 36.02299 14.15106 22.85077 1.000 19.41636 164 LEU B O 1
ATOM 5050 N N . HIS B 1 165 ? 34.84081 12.61888 23.99033 1.000 14.21333 165 HIS B N 1
ATOM 5051 C CA . HIS B 1 165 ? 35.06877 11.54240 23.03419 1.000 19.40041 165 HIS B CA 1
ATOM 5052 C C . HIS B 1 165 ? 33.76628 11.35322 22.27140 1.000 11.82362 165 HIS B C 1
ATOM 5053 O O . HIS B 1 165 ? 32.82215 10.74117 22.77589 1.000 18.82649 165 HIS B O 1
ATOM 5067 N N . ILE B 1 166 ? 33.70808 11.89735 21.06202 1.000 15.74843 166 ILE B N 1
ATOM 5068 C CA . ILE B 1 166 ? 32.50152 11.81569 20.24847 1.000 9.86366 166 ILE B CA 1
ATOM 5069 C C . ILE B 1 166 ? 32.51492 10.49261 19.50030 1.000 14.33672 166 ILE B C 1
ATOM 5070 O O . ILE B 1 166 ? 33.42891 10.21854 18.71948 1.000 14.26451 166 ILE B O 1
ATOM 5086 N N . CYS B 1 167 ? 31.49753 9.67403 19.74000 1.000 19.02931 167 CYS B N 1
ATOM 5087 C CA . CYS B 1 167 ? 31.49484 8.27405 19.34921 1.000 13.09791 167 CYS B CA 1
ATOM 5088 C C . CYS B 1 167 ? 30.39166 8.04153 18.33165 1.000 15.78676 167 CYS B C 1
ATOM 5089 O O . CYS B 1 167 ? 29.24638 8.45086 18.54650 1.000 17.07338 167 CYS B O 1
ATOM 5097 N N . HIS B 1 168 ? 30.74226 7.39726 17.22261 1.000 20.94507 168 HIS B N 1
ATOM 5098 C CA . HIS B 1 168 ? 29.77033 6.96373 16.24708 1.000 16.63515 168 HIS B CA 1
ATOM 5099 C C . HIS B 1 168 ? 30.33526 5.71642 15.58165 1.000 25.88066 168 HIS B C 1
ATOM 5100 O O . HIS B 1 168 ? 31.51814 5.71174 15.20230 1.000 23.19725 168 HIS B O 1
ATOM 5114 N N . PRO B 1 169 ? 29.53376 4.65975 15.42426 1.000 17.45479 169 PRO B N 1
ATOM 5115 C CA . PRO B 1 169 ? 30.09030 3.37535 14.96670 1.000 21.73394 169 PRO B CA 1
ATOM 5116 C C . PRO B 1 169 ? 30.41320 3.30206 13.47911 1.000 24.25653 169 PRO B C 1
ATOM 5117 O O . PRO B 1 169 ? 31.03034 2.31318 13.05458 1.000 30.18127 169 PRO B O 1
ATOM 5128 N N . ASP B 1 170 ? 30.04339 4.29891 12.67466 1.000 25.56593 170 ASP B N 1
ATOM 5129 C CA . ASP B 1 170 ? 30.23530 4.24176 11.22774 1.000 21.35996 170 ASP B CA 1
ATOM 5130 C C . ASP B 1 170 ? 31.41040 5.12914 10.83058 1.000 18.82931 170 ASP B C 1
ATOM 5131 O O . ASP B 1 170 ? 31.34408 6.35650 10.96248 1.000 24.64923 170 ASP B O 1
ATOM 5140 N N . ARG B 1 171 ? 32.47862 4.50414 10.32718 1.000 26.32409 171 ARG B N 1
ATOM 5141 C CA . ARG B 1 171 ? 33.66723 5.25687 9.93311 1.000 25.25626 171 ARG B CA 1
ATOM 5142 C C . ARG B 1 171 ? 33.35238 6.26224 8.83426 1.000 23.56641 171 ARG B C 1
ATOM 5143 O O . ARG B 1 171 ? 33.76112 7.42817 8.90616 1.000 21.18893 171 ARG B O 1
ATOM 5164 N N . ALA B 1 172 ? 32.65142 5.81729 7.78938 1.000 29.72641 172 ALA B N 1
ATOM 5165 C CA . ALA B 1 172 ? 32.34223 6.70493 6.67410 1.000 30.50846 172 ALA B CA 1
ATOM 5166 C C . ALA B 1 172 ? 31.62112 7.95985 7.15024 1.000 34.79867 172 ALA B C 1
ATOM 5167 O O . ALA B 1 172 ? 31.89664 9.06415 6.66609 1.000 28.90088 172 ALA B O 1
ATOM 5174 N N . THR B 1 173 ? 30.69401 7.80986 8.10047 1.000 39.29714 173 THR B N 1
ATOM 5175 C CA . THR B 1 173 ? 29.98635 8.96842 8.63592 1.000 25.70274 173 THR B CA 1
ATOM 5176 C C . THR B 1 173 ? 30.96052 9.96272 9.24923 1.000 32.23970 173 THR B C 1
ATOM 5177 O O . THR B 1 173 ? 30.83103 11.17650 9.04830 1.000 22.40422 173 THR B O 1
ATOM 5188 N N . LEU B 1 174 ? 31.94974 9.46431 9.99477 1.000 22.22034 174 LEU B N 1
ATOM 5189 C CA . LEU B 1 174 ? 32.85569 10.34711 10.72020 1.000 24.46416 174 LEU B CA 1
ATOM 5190 C C . LEU B 1 174 ? 33.93879 10.92309 9.81504 1.000 30.46430 174 LEU B C 1
ATOM 5191 O O . LEU B 1 174 ? 34.29927 12.09959 9.95286 1.000 21.75447 174 LEU B O 1
ATOM 5207 N N . THR B 1 175 ? 34.49427 10.11470 8.90583 1.000 22.32276 175 THR B N 1
ATOM 5208 C CA . THR B 1 175 ? 35.49249 10.65431 7.98593 1.000 26.67754 175 THR B CA 1
ATOM 5209 C C . THR B 1 175 ? 34.86988 11.70750 7.07570 1.000 15.84074 175 THR B C 1
ATOM 5210 O O . THR B 1 175 ? 35.50047 12.72581 6.76927 1.000 25.33432 175 THR B O 1
ATOM 5221 N N . HIS B 1 176 ? 33.62693 11.48374 6.64114 1.000 22.41896 176 HIS B N 1
ATOM 5222 C CA . HIS B 1 176 ? 32.90753 12.50460 5.88296 1.000 27.36814 176 HIS B CA 1
ATOM 5223 C C . HIS B 1 176 ? 32.75899 13.78109 6.69829 1.000 19.97725 176 HIS B C 1
ATOM 5224 O O . HIS B 1 176 ? 33.14098 14.86758 6.24603 1.000 25.40885 176 HIS B O 1
ATOM 5238 N N . ALA B 1 177 ? 32.23658 13.66514 7.92235 1.000 23.06058 177 ALA B N 1
ATOM 5239 C CA . ALA B 1 177 ? 32.09027 14.84474 8.76691 1.000 20.13423 177 ALA B CA 1
ATOM 5240 C C . ALA B 1 177 ? 33.42718 15.54938 8.96376 1.000 17.84571 177 ALA B C 1
ATOM 5241 O O . ALA B 1 177 ? 33.48219 16.78377 9.02557 1.000 23.37468 177 ALA B O 1
ATOM 5248 N N . SER B 1 178 ? 34.52129 14.78606 9.07151 1.000 20.40408 178 SER B N 1
ATOM 5249 C CA . SER B 1 178 ? 35.81829 15.41256 9.30662 1.000 21.93433 178 SER B CA 1
ATOM 5250 C C . SER B 1 178 ? 36.27917 16.21971 8.10171 1.000 21.44152 178 SER B C 1
ATOM 5251 O O . SER B 1 178 ? 37.18217 17.05300 8.23745 1.000 20.68121 178 SER B O 1
ATOM 5259 N N . VAL B 1 179 ? 35.68321 15.98879 6.93351 1.000 22.86320 179 VAL B N 1
ATOM 5260 C CA . VAL B 1 179 ? 35.98144 16.78664 5.74952 1.000 14.73936 179 VAL B CA 1
ATOM 5261 C C . VAL B 1 179 ? 35.06315 17.99720 5.66075 1.000 22.22689 179 VAL B C 1
ATOM 5262 O O . VAL B 1 179 ? 35.48957 19.08245 5.25540 1.000 21.22988 179 VAL B O 1
ATOM 5275 N N . LEU B 1 180 ? 33.79358 17.82120 6.02594 1.000 18.30618 180 LEU B N 1
ATOM 5276 C CA . LEU B 1 180 ? 32.82705 18.90288 5.88665 1.000 18.92231 180 LEU B CA 1
ATOM 5277 C C . LEU B 1 180 ? 33.07417 20.02103 6.89053 1.000 21.87153 180 LEU B C 1
ATOM 5278 O O . LEU B 1 180 ? 32.74859 21.18084 6.61196 1.000 24.18654 180 LEU B O 1
ATOM 5294 N N . VAL B 1 181 ? 33.64000 19.70611 8.05106 1.000 25.10603 181 VAL B N 1
ATOM 5295 C CA . VAL B 1 181 ? 33.90626 20.72257 9.06768 1.000 18.74764 181 VAL B CA 1
ATOM 5296 C C . VAL B 1 181 ? 34.85590 21.76322 8.48755 1.000 18.87579 181 VAL B C 1
ATOM 5297 O O . VAL B 1 181 ? 34.50027 22.94771 8.43526 1.000 20.79423 181 VAL B O 1
ATOM 5310 N N . PRO B 1 182 ? 36.06214 21.39078 8.05109 1.000 18.00256 182 PRO B N 1
ATOM 5311 C CA . PRO B 1 182 ? 36.93920 22.40721 7.44683 1.000 22.59456 182 PRO B CA 1
ATOM 5312 C C . PRO B 1 182 ? 36.42118 22.94324 6.12070 1.000 29.34927 182 PRO B C 1
ATOM 5313 O O . PRO B 1 182 ? 36.75562 24.07875 5.76047 1.000 24.16043 182 PRO B O 1
ATOM 5324 N N . LEU B 1 183 ? 35.61951 22.17186 5.37841 1.000 27.84368 183 LEU B N 1
ATOM 5325 C CA . LEU B 1 183 ? 35.01641 22.70830 4.16007 1.000 20.29652 183 LEU B CA 1
ATOM 5326 C C . LEU B 1 183 ? 34.18297 23.94473 4.45033 1.000 25.17737 183 LEU B C 1
ATOM 5327 O O . LEU B 1 183 ? 34.04234 24.81728 3.58525 1.000 26.62174 183 LEU B O 1
ATOM 5343 N N . GLU B 1 184 ? 33.60587 24.02111 5.65114 1.000 30.97036 184 GLU B N 1
ATOM 5344 C CA . GLU B 1 184 ? 32.80583 25.17710 6.03859 1.000 32.73146 184 GLU B CA 1
ATOM 5345 C C . GLU B 1 184 ? 33.66069 26.43558 6.12638 1.000 44.78703 184 GLU B C 1
ATOM 5346 O O . GLU B 1 184 ? 33.31811 27.47169 5.54747 1.000 53.83396 184 GLU B O 1
ATOM 5358 N N . HIS B 1 185 ? 34.77261 26.36795 6.86299 1.000 41.25281 185 HIS B N 1
ATOM 5359 C CA . HIS B 1 185 ? 35.65633 27.52339 6.99381 1.000 61.39995 185 HIS B CA 1
ATOM 5360 C C . HIS B 1 185 ? 36.25955 27.92516 5.65115 1.000 45.37220 185 HIS B C 1
ATOM 5361 O O . HIS B 1 185 ? 36.48199 29.11551 5.40560 1.000 66.69509 185 HIS B O 1
ATOM 5375 N N . HIS B 1 186 ? 36.51646 26.95289 4.76915 1.000 32.90759 186 HIS B N 1
ATOM 5376 C CA . HIS B 1 186 ? 37.02763 27.20523 3.42248 1.000 38.87867 186 HIS B CA 1
ATOM 5377 C C . HIS B 1 186 ? 36.07555 28.07145 2.60381 1.000 41.48913 186 HIS B C 1
ATOM 5378 O O . HIS B 1 186 ? 36.47092 28.56013 1.53985 1.000 45.24174 186 HIS B O 1
ATOM 5392 N N . HIS B 1 187 ? 34.86179 28.31326 3.09900 1.000 57.82783 187 HIS B N 1
ATOM 5393 C CA . HIS B 1 187 ? 33.83215 29.05690 2.37625 1.000 47.88166 187 HIS B CA 1
ATOM 5394 C C . HIS B 1 187 ? 34.25137 30.45854 1.93441 1.000 79.87546 187 HIS B C 1
ATOM 5395 O O . HIS B 1 187 ? 33.41940 31.24363 1.46138 1.000 46.57557 187 HIS B O 1
#

Organism: Rubella virus (NCBI:txid11041)

B-factor: mean 35.82, std 17.18, range [9.86, 130.48]

Secondary structure (DSSP, 8-state):
-TTEEEEE--SS--EEEEES-TTSPPTT--EEEEEE-TT----SHHHHHHHHTS-HHHHHHHHHH----TT-EEEEE-TTSSSSEEEEEEPPPPPSSTTHHHHHHHHHHHHHHHHHHHHHHHT--EEEE--TT-STT---HHHHHHHHHHHTTS--SS--EEEEEES-HHHHHHHHHHHHHHH-/--TTEEEEE--SS--EEEEES-TTSPPTT--EEEEEE-TT----SHHHHHHHHTS-THHHHHHHHH----TT-EEEEE-TTSSSSEEEEEEPPP--SSGGGHHHHHHHHHHHHHHHHHHHHHHT--EEEE--TT-STT---HHHHHHHHHHHTTS--SS--EEEEEES-HHHHHHHHHHHHHHHT-

InterPro domains:
  IPR001788 RNA-dependent RNA polymerase, alsuviricetes [PF00978] (1818-2051)
  IPR002588 Alphavirus-like methyltransferase domain [PS51743] (57-247)
  IPR002589 Macro domain [PF01661] (837-951)
  IPR002589 Macro domain [PS51154] (806-985)
  IPR002589 Macro domain [SM00506] (818-952)
  IPR007094 RNA-directed RNA polymerase, catalytic domain [PS50507] (1870-1981)
  IPR008738 Peptidase C27, rubella virus endopeptidase [PF05407] (1111-1274)
  IPR022245 Rubivirus non-structural protein, C-terminal [PF12601] (1275-1340)
  IPR027351 (+) RNA virus helicase core domain [PF01443] (1353-1576)
  IPR027351 (+) RNA virus helicase core domain [PS51657] (1320-1609)
  IPR027417 P-loop containing nucleoside triphosphate hydrolase [G3DSA:3.40.50.300] (1344-1459)
  IPR027417 P-loop containing nucleoside triphosphate hydrolase [SSF52540] (1353-1579)
  IPR043472 Macro domain-like [G3DSA:3.40.220.10] (790-975)
  IPR043472 Macro domain-like [SSF52949] (819-959)
  IPR043502 DNA/RNA polymerase superfamily [SSF56672] (1814-2052)
  IPR044070 Rubella virus (RUBV) nonstructural (NS) protease domain [PS51889] (1000-1301)
  IPR044371 Non-structural protein 3, X-domain-like [cd21557] (833-962)
  IPR047306 RNA-dependent RNA polymerase, matonavirus [cd23260] (1793-2049)

Sequence (370 aa):
DSDIVESYARAAGPVHLRVRDIMDPPPGCKVVVNAANEGLLAGSGVCGAIFANATPALAADCRRLAPCPTGEAVATPGHGCGYTHIIHAVAPRRPRDPAALEEGEALLEERAYRSIVALAAARRWACVACPLLGAGVYGWSAAESLRAALAATRTEPAERVSLHICHPDRATLTHASVLVPLEHHADSDIVESYARAAGPVHLRVRDIMDPPPGCKVVVNAANEGLLAGSGVCGAIFANATPALAADCRRLAPCPTGEAVATPGHGCGYTHIIHAVAPRRPRDPAALEEGEALLERAYRSIVALAAARRWACVACPLLGAGVYGWSAAESLRRAALAATRTEPAERVSLHICHPDRATLTHASVLVPLEHHH

Nearest PDB structures (foldseek):
  8p0e-assembly1_A  TM=9.999E-01  e=6.134E-39  Rubella virus
  6fx7-assembly1_A  TM=8.301E-01  e=2.159E-11  Archaeoglobus fulgidus DSM 4304
  4ess-assembly1_A  TM=8.664E-01  e=1.631E-10  synthetic construct
  8rsi-assembly1_A  TM=8.135E-01  e=4.916E-10  Methanobrevibacter oralis
  8rsm-assembly1_A  TM=8.023E-01  e=9.073E-10  Streptococcus pyogenes

Solvent-accessible surface area: 16563 Å² total; per-residue (Å²): 126,112,23,37,35,82,52,34,93,42,37,0,1,53,0,33,0,5,29,39,65,9,39,72,50,2,62,20,3,65,3,0,0,1,33,4,39,78,31,3,122,63,40,80,61,39,6,17,32,0,32,83,79,22,64,113,41,0,34,46,21,3,171,165,58,38,95,4,74,38,0,58,20,34,20,4,65,1,48,69,7,55,11,69,43,0,0,0,0,2,5,9,169,77,22,242,75,92,70,51,34,98,121,3,59,59,62,1,35,95,0,0,89,18,0,5,60,33,0,5,70,29,56,11,41,26,0,0,0,5,9,0,7,34,57,127,35,48,7,54,17,13,42,0,0,53,0,0,5,30,3,0,154,78,142,24,96,74,139,0,13,0,13,0,4,52,81,66,118,64,40,0,51,112,0,24,90,66,15,71,91,118,134,186,137,91,95,28,38,36,80,53,32,92,46,41,0,0,53,0,31,0,14,29,37,78,14,53,66,48,1,110,62,4,125,3,0,0,1,36,4,45,85,30,2,114,66,39,85,62,33,6,20,35,0,33,81,105,20,64,120,42,0,39,22,8,2,157,109,46,38,102,0,76,37,0,59,4,26,14,3,28,0,63,40,7,59,11,78,39,0,0,0,0,1,4,10,154,82,34,231,86,114,95,26,48,138,119,2,56,58,58,1,50,110,0,0,76,19,0,6,53,1,0,5,22,42,160,34,69,39,0,0,0,6,12,0,4,33,60,113,38,47,7,50,16,4,27,0,0,64,5,0,7,33,3,0,154,78,136,23,93,98,138,0,13,0,15,0,3,53,80,65,113,68,43,0,54,110,1,25,86,59,26,73,99,83,163,155,184